Protein AF-A0A2N2IJB0-F1 (afdb_monomer_lite)

pLDDT: mean 83.99, std 18.42, range [28.78, 98.38]

Foldseek 3Di:
DPPPVPPPPPDDPVVVVVVVPPDDDDDDDDDDPCVVVVVVPVVVVVVPLQQFEFEAAEEQEAAAPDDTPPDDLVVVVQLLVLLCQQCVVLSYHYDYDCVPRYYYDHHPLCQDFPPDDDDRTSSQVVQQLVLLVPFLHAYEYEHQADDWDDACLGSHTYHYNPDHNLVVNLRLLRVLHWAAQFQDPAFDELVVLLVLLQCVCPVVVDPNVCSVVSLNVGGNGDPLDDPDDRARGCVHCVVVVFDLQPDQSKDWRWHAHPPVVSGIDIDIDGDDQQDSSHNNSPHPDRHHHDPSSSVSSVCCCVPNPVVRNSCVVVCVVDVAPDQPWEWEQLAPFKIKIWDQHPQRWIWIWMGGNVVNAIPVGPDTQTQADGQFSHKYKYHQHNFKIKIWTAGPSQQWIWIWMGGNVVNAIPPGSHDTHTDDDNVWRFDDYKDKAADPVSWIKIWTATSSRDIDIDIGDD

Structure (mmCIF, N/CA/C/O backbone):
data_AF-A0A2N2IJB0-F1
#
_entry.id   AF-A0A2N2IJB0-F1
#
loop_
_atom_site.group_PDB
_atom_site.id
_atom_site.type_symbol
_atom_site.label_atom_id
_atom_site.label_alt_id
_atom_site.label_comp_id
_atom_site.label_asym_id
_atom_site.label_entity_id
_atom_site.label_seq_id
_atom_site.pdbx_PDB_ins_code
_atom_site.Cartn_x
_atom_site.Cartn_y
_atom_site.Cartn_z
_atom_site.occupancy
_atom_site.B_iso_or_equiv
_atom_site.auth_seq_id
_atom_site.auth_comp_id
_atom_site.auth_asym_id
_atom_site.auth_atom_id
_atom_site.pdbx_PDB_model_num
ATOM 1 N N . MET A 1 1 ? 22.741 -20.742 51.760 1.00 42.66 1 MET A N 1
ATOM 2 C CA . MET A 1 1 ? 23.173 -19.980 50.561 1.00 42.66 1 MET A CA 1
ATOM 3 C C . MET A 1 1 ? 23.993 -20.783 49.528 1.00 42.66 1 MET A C 1
ATOM 5 O O . MET A 1 1 ? 24.554 -20.181 48.630 1.00 42.66 1 MET A O 1
ATOM 9 N N . LYS A 1 2 ? 24.003 -22.131 49.549 1.00 31.09 2 LYS A N 1
ATOM 10 C CA . LYS A 1 2 ? 24.590 -22.984 48.480 1.00 31.09 2 LYS A CA 1
ATOM 11 C C . LYS A 1 2 ? 23.576 -23.960 47.841 1.00 31.09 2 LYS A C 1
ATOM 13 O O . LYS A 1 2 ? 23.961 -24.939 47.218 1.00 31.09 2 LYS A O 1
ATOM 18 N N . HIS A 1 3 ? 22.273 -23.707 47.999 1.00 30.00 3 HIS A N 1
ATOM 19 C CA . HIS A 1 3 ? 21.192 -24.577 47.493 1.00 30.00 3 HIS A CA 1
ATOM 20 C C . HIS A 1 3 ? 20.171 -23.869 46.587 1.00 30.00 3 HIS A C 1
ATOM 22 O O . HIS A 1 3 ? 19.192 -24.483 46.189 1.00 30.00 3 HIS A O 1
ATOM 28 N N . LEU A 1 4 ? 20.411 -22.609 46.205 1.00 28.78 4 LEU A N 1
ATOM 29 C CA . LEU A 1 4 ? 19.529 -21.866 45.291 1.00 28.78 4 LEU A CA 1
ATOM 30 C C . LEU A 1 4 ? 20.036 -21.799 43.837 1.00 28.78 4 LEU A C 1
ATOM 32 O O . LEU A 1 4 ? 19.266 -21.443 42.956 1.00 28.78 4 LEU A O 1
ATOM 36 N N . CYS A 1 5 ? 21.277 -22.211 43.546 1.00 30.19 5 CYS A N 1
ATOM 37 C CA . CYS A 1 5 ? 21.825 -22.159 42.179 1.00 30.19 5 CYS A CA 1
ATOM 38 C C . CYS A 1 5 ? 21.487 -23.372 41.293 1.00 30.19 5 CYS A C 1
ATOM 40 O O . CYS A 1 5 ? 21.814 -23.360 40.111 1.00 30.19 5 CYS A O 1
ATOM 42 N N . THR A 1 6 ? 20.853 -24.426 41.815 1.00 35.34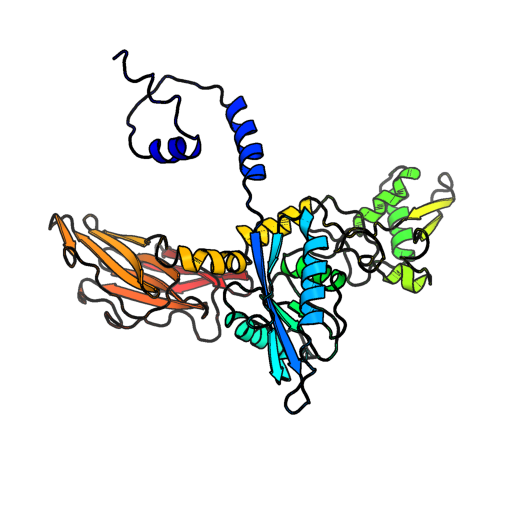 6 THR A N 1
ATOM 43 C CA . THR A 1 6 ? 20.639 -25.671 41.045 1.00 35.34 6 THR A CA 1
ATOM 44 C C . THR A 1 6 ? 19.248 -25.762 40.405 1.00 35.34 6 THR A C 1
ATOM 46 O O . THR A 1 6 ? 19.037 -26.604 39.541 1.00 35.34 6 THR A O 1
ATOM 49 N N . ILE A 1 7 ? 18.311 -24.873 40.754 1.00 36.84 7 ILE A N 1
ATOM 50 C CA . ILE A 1 7 ? 16.917 -24.936 40.268 1.00 36.84 7 ILE A CA 1
ATOM 51 C C . ILE A 1 7 ? 16.718 -24.205 38.920 1.00 36.84 7 ILE A C 1
ATOM 53 O O . ILE A 1 7 ? 15.763 -24.483 38.206 1.00 36.84 7 ILE A O 1
ATOM 57 N N . PHE A 1 8 ? 17.655 -23.354 38.487 1.00 36.66 8 PHE A N 1
ATOM 58 C CA . PHE A 1 8 ? 17.514 -22.569 37.247 1.00 36.66 8 PHE A CA 1
ATOM 59 C C . PHE A 1 8 ? 18.011 -23.253 35.959 1.00 36.66 8 PHE A C 1
ATOM 61 O O . PHE A 1 8 ? 17.955 -22.650 34.895 1.00 36.66 8 PHE A O 1
ATOM 68 N N . ARG A 1 9 ? 18.476 -24.510 36.010 1.00 37.25 9 ARG A N 1
ATOM 69 C CA . ARG A 1 9 ? 19.002 -25.219 34.821 1.00 37.25 9 ARG A CA 1
ATOM 70 C C . ARG A 1 9 ? 17.975 -26.053 34.043 1.00 37.25 9 ARG A C 1
ATOM 72 O O . ARG A 1 9 ? 18.358 -26.695 33.072 1.00 37.25 9 ARG A O 1
ATOM 79 N N . SER A 1 10 ? 16.700 -26.068 34.435 1.00 35.22 10 SER A N 1
ATOM 80 C CA . SER A 1 10 ? 15.685 -26.937 33.809 1.00 35.22 10 SER A CA 1
ATOM 81 C C . SER A 1 10 ? 14.384 -26.232 33.414 1.00 35.22 10 SER A C 1
ATOM 83 O O . SER A 1 10 ? 13.358 -26.894 33.286 1.00 35.22 10 SER A O 1
ATOM 85 N N . LEU A 1 11 ? 14.395 -24.909 33.236 1.00 33.28 11 LEU A N 1
ATOM 86 C CA . LEU A 1 11 ? 13.230 -24.165 32.749 1.00 33.28 11 LEU A CA 1
ATOM 87 C C . LEU A 1 11 ? 13.409 -23.795 31.264 1.00 33.28 11 LEU A C 1
ATOM 89 O O . LEU A 1 11 ? 14.499 -23.364 30.889 1.00 33.28 11 LEU A O 1
ATOM 93 N N . PRO A 1 12 ? 12.370 -23.941 30.419 1.00 37.97 12 PRO A N 1
ATOM 94 C CA . PRO A 1 12 ? 12.394 -23.429 29.052 1.00 37.97 12 PRO A CA 1
ATOM 95 C C . PRO A 1 12 ? 12.593 -21.905 29.062 1.00 37.97 12 PRO A C 1
ATOM 97 O O . PRO A 1 12 ? 11.945 -21.211 29.851 1.00 37.97 12 PRO A O 1
ATOM 100 N N . CYS A 1 13 ? 13.456 -21.386 28.178 1.00 40.94 13 CYS A N 1
ATOM 101 C CA . CYS A 1 13 ? 13.891 -19.978 28.135 1.00 40.94 13 CYS A CA 1
ATOM 102 C C . CYS A 1 13 ? 12.750 -18.943 28.156 1.00 40.94 13 CYS A C 1
ATOM 104 O O . CYS A 1 13 ? 12.940 -17.839 28.658 1.00 40.94 13 CYS A O 1
ATOM 106 N N . HIS A 1 14 ? 11.546 -19.297 27.701 1.00 38.47 14 HIS A N 1
ATOM 107 C CA . HIS A 1 14 ? 10.409 -18.375 27.635 1.00 38.47 14 HIS A CA 1
ATOM 108 C C . HIS A 1 14 ? 9.818 -17.975 29.002 1.00 38.47 14 HIS A C 1
ATOM 110 O O . HIS A 1 14 ? 9.118 -16.972 29.078 1.00 38.47 14 HIS A O 1
ATOM 116 N N . LEU A 1 15 ? 10.109 -18.696 30.097 1.00 35.38 15 LEU A N 1
ATOM 117 C CA . LEU A 1 15 ? 9.607 -18.351 31.442 1.00 35.38 15 LEU A CA 1
ATOM 118 C C . LEU A 1 15 ? 10.559 -17.469 32.270 1.00 35.38 15 LEU A C 1
ATOM 120 O O . LEU A 1 15 ? 10.137 -16.898 33.275 1.00 35.38 15 LEU A O 1
ATOM 124 N N . ALA A 1 16 ? 11.827 -17.336 31.872 1.00 40.03 16 ALA A N 1
ATOM 125 C CA . ALA A 1 16 ? 12.808 -16.549 32.623 1.00 40.03 16 ALA A CA 1
ATOM 126 C C . ALA A 1 16 ? 12.661 -15.033 32.389 1.00 40.03 16 ALA A C 1
ATOM 128 O O . ALA A 1 16 ? 12.879 -14.247 33.311 1.00 40.03 16 ALA A O 1
ATOM 129 N N . ALA A 1 17 ? 12.230 -14.623 31.192 1.00 38.91 17 ALA A N 1
ATOM 130 C CA . ALA A 1 17 ? 12.101 -13.212 30.824 1.00 38.91 17 ALA A CA 1
ATOM 131 C C . ALA A 1 17 ? 10.965 -12.494 31.579 1.00 38.91 17 ALA A C 1
ATOM 133 O O . ALA A 1 17 ? 11.124 -11.350 31.998 1.00 38.91 17 ALA A O 1
ATOM 134 N N . SER A 1 18 ? 9.843 -13.173 31.846 1.00 33.50 18 SER A N 1
ATOM 135 C CA . SER A 1 18 ? 8.698 -12.561 32.539 1.00 33.50 18 SER A CA 1
ATOM 136 C C . SER A 1 18 ? 8.877 -12.429 34.057 1.00 33.50 18 SER A C 1
ATOM 138 O O . SER A 1 18 ? 8.169 -11.644 34.682 1.00 33.50 18 SER A O 1
ATOM 140 N N . LEU A 1 19 ? 9.817 -13.159 34.672 1.00 31.08 19 LEU A N 1
ATOM 141 C CA . LEU A 1 19 ? 10.030 -13.119 36.127 1.00 31.08 19 LEU A CA 1
ATOM 142 C C . LEU A 1 19 ? 11.069 -12.073 36.571 1.00 31.08 19 LEU A C 1
ATOM 144 O O . LEU A 1 19 ? 11.102 -11.710 37.746 1.00 31.08 19 LEU A O 1
ATOM 148 N N . ALA A 1 20 ? 11.896 -11.562 35.654 1.00 37.75 20 ALA A N 1
ATOM 149 C CA . ALA A 1 20 ? 12.954 -10.601 35.973 1.00 37.75 20 ALA A CA 1
ATOM 150 C C . ALA A 1 20 ? 12.446 -9.160 36.199 1.00 37.75 20 ALA A C 1
ATOM 152 O O . ALA A 1 20 ? 13.152 -8.359 36.808 1.00 37.75 20 ALA A O 1
ATOM 153 N N . LEU A 1 21 ? 11.220 -8.826 35.776 1.00 36.19 21 LEU A N 1
ATOM 154 C CA . LEU A 1 21 ? 10.685 -7.460 35.884 1.00 36.19 21 LEU A CA 1
ATOM 155 C C . LEU A 1 21 ? 9.988 -7.131 37.218 1.00 36.19 21 LEU A C 1
ATOM 157 O O . LEU A 1 21 ? 9.650 -5.972 37.446 1.00 36.19 21 LEU A O 1
ATOM 161 N N . ALA A 1 22 ? 9.757 -8.104 38.106 1.00 33.34 22 ALA A N 1
ATOM 162 C CA . ALA A 1 22 ? 8.870 -7.891 39.257 1.00 33.34 22 ALA A CA 1
ATOM 163 C C . ALA A 1 22 ? 9.564 -7.621 40.604 1.00 33.34 22 ALA A C 1
ATOM 165 O O . ALA A 1 22 ? 8.894 -7.176 41.533 1.00 33.34 22 ALA A O 1
ATOM 166 N N . THR A 1 23 ? 10.876 -7.829 40.754 1.00 42.16 23 THR A N 1
ATOM 167 C CA . THR A 1 23 ? 11.560 -7.525 42.026 1.00 42.16 23 THR A CA 1
ATOM 168 C C . THR A 1 23 ? 13.041 -7.199 41.837 1.00 42.16 23 THR A C 1
ATOM 170 O O . THR A 1 23 ? 13.862 -8.108 41.736 1.00 42.16 23 THR A O 1
ATOM 173 N N . ALA A 1 24 ? 13.409 -5.918 41.893 1.00 32.72 24 ALA A N 1
ATOM 174 C CA . ALA A 1 24 ? 14.774 -5.525 42.239 1.00 32.72 24 ALA A CA 1
ATOM 175 C C . ALA A 1 24 ? 14.809 -4.146 42.912 1.00 32.72 24 ALA A C 1
ATOM 177 O O . ALA A 1 24 ? 14.338 -3.160 42.347 1.00 32.72 24 ALA A O 1
ATOM 178 N N . PRO A 1 25 ? 15.471 -4.053 44.074 1.00 38.78 25 PRO A N 1
ATOM 179 C CA . PRO A 1 25 ? 16.389 -2.957 44.311 1.00 38.78 25 PRO A CA 1
ATOM 180 C C . PRO A 1 25 ? 17.828 -3.482 44.442 1.00 38.78 25 PRO A C 1
ATOM 182 O O . PRO A 1 25 ? 18.090 -4.474 45.116 1.00 38.78 25 PRO A O 1
ATOM 185 N N . ALA A 1 26 ? 18.745 -2.743 43.815 1.00 46.53 26 ALA A N 1
ATOM 186 C CA . ALA A 1 26 ? 20.190 -2.694 44.048 1.00 46.53 26 ALA A CA 1
ATOM 187 C C . ALA A 1 26 ? 21.011 -3.996 43.897 1.00 46.53 26 ALA A C 1
ATOM 189 O O . ALA A 1 26 ? 21.342 -4.664 44.874 1.00 46.53 26 ALA A O 1
ATOM 190 N N . LEU A 1 27 ? 21.518 -4.235 42.682 1.00 36.94 27 LEU A N 1
ATOM 191 C CA . LEU A 1 27 ? 22.804 -4.909 42.472 1.00 36.94 27 LEU A CA 1
ATOM 192 C C . LEU A 1 27 ? 23.664 -4.071 41.516 1.00 36.94 27 LEU A C 1
ATOM 194 O O . LEU A 1 27 ? 23.504 -4.105 40.302 1.00 36.94 27 LEU A O 1
ATOM 198 N N . SER A 1 28 ? 24.571 -3.294 42.104 1.00 43.47 28 SER A N 1
ATOM 199 C CA . SER A 1 28 ? 25.715 -2.680 41.428 1.00 43.47 28 SER A CA 1
ATOM 200 C C . SER A 1 28 ? 26.870 -3.680 41.499 1.00 43.47 28 SER A C 1
ATOM 202 O O . SER A 1 28 ? 27.288 -4.025 42.605 1.00 43.47 28 SER A O 1
ATOM 204 N N . GLY A 1 29 ? 27.357 -4.185 40.358 1.00 40.47 29 GLY A N 1
ATOM 205 C CA . GLY A 1 29 ? 28.603 -4.968 40.348 1.00 40.47 29 GLY A CA 1
ATOM 206 C C . GLY A 1 29 ? 28.771 -6.095 39.326 1.00 40.47 29 GLY A C 1
ATOM 207 O O . GLY A 1 29 ? 29.667 -6.911 39.516 1.00 40.47 29 GLY A O 1
ATOM 208 N N . CYS A 1 30 ? 27.978 -6.182 38.257 1.00 36.31 30 CYS A N 1
ATOM 209 C CA . CYS A 1 30 ? 28.267 -7.095 37.143 1.00 36.31 30 CYS A CA 1
ATOM 210 C C . CYS A 1 30 ? 28.165 -6.332 35.822 1.00 36.31 30 CYS A C 1
ATOM 212 O O . CYS A 1 30 ? 27.076 -6.162 35.285 1.00 36.31 30 CYS A O 1
ATOM 214 N N . ALA A 1 31 ? 29.302 -5.844 35.326 1.00 43.06 31 ALA A N 1
ATOM 215 C CA . ALA A 1 31 ? 29.426 -5.431 33.936 1.00 43.06 31 ALA A CA 1
ATOM 216 C C . ALA A 1 31 ? 29.508 -6.712 33.097 1.00 43.06 31 ALA A C 1
ATOM 218 O O . ALA A 1 31 ? 30.563 -7.341 33.023 1.00 43.06 31 ALA A O 1
ATOM 219 N N . LEU A 1 32 ? 28.364 -7.151 32.574 1.00 46.59 32 LEU A N 1
ATOM 220 C CA . LEU A 1 32 ? 28.341 -8.092 31.462 1.00 46.59 32 LEU A CA 1
ATOM 221 C C . LEU A 1 32 ? 28.763 -7.325 30.211 1.00 46.59 32 LEU A C 1
ATOM 223 O O . LEU A 1 32 ? 28.345 -6.183 30.015 1.00 46.59 32 LEU A O 1
ATOM 227 N N . ASP A 1 33 ? 29.631 -7.947 29.423 1.00 50.12 33 ASP A N 1
ATOM 228 C CA . ASP A 1 33 ? 30.043 -7.463 28.113 1.00 50.12 33 ASP A CA 1
ATOM 229 C C . ASP A 1 33 ? 28.793 -7.329 27.234 1.00 50.12 33 ASP A C 1
ATOM 231 O O . ASP A 1 33 ? 28.136 -8.317 26.911 1.00 50.12 33 ASP A O 1
ATOM 235 N N . SER A 1 34 ? 28.396 -6.089 26.947 1.00 55.00 34 SER A N 1
ATOM 236 C CA . SER A 1 34 ? 27.151 -5.774 26.245 1.00 55.00 34 SER A CA 1
ATOM 237 C C . SER A 1 34 ? 27.211 -6.091 24.751 1.00 55.00 34 SER A C 1
ATOM 239 O O . SER A 1 34 ? 26.192 -5.976 24.082 1.00 55.00 34 SER A O 1
ATOM 241 N N . SER A 1 35 ? 28.377 -6.483 24.228 1.00 52.19 35 SER A N 1
ATOM 242 C CA . SER A 1 35 ? 28.569 -6.726 22.796 1.00 52.19 35 SER A CA 1
ATOM 243 C C . SER A 1 35 ? 28.034 -8.083 22.312 1.00 52.19 35 SER A C 1
ATOM 245 O O . SER A 1 35 ? 27.578 -8.166 21.180 1.00 52.19 35 SER A O 1
ATOM 247 N N . GLU A 1 36 ? 27.979 -9.119 23.161 1.00 52.50 36 GLU A N 1
ATOM 248 C CA . GLU A 1 36 ? 27.425 -10.438 22.777 1.00 52.50 36 GLU A CA 1
ATOM 249 C C . GLU A 1 36 ? 25.897 -10.551 22.973 1.00 52.50 36 GLU A C 1
ATOM 251 O O . GLU A 1 36 ? 25.262 -11.490 22.487 1.00 52.50 36 GLU A O 1
ATOM 256 N N . ALA A 1 37 ? 25.281 -9.602 23.689 1.00 51.78 37 ALA A N 1
ATOM 257 C CA . ALA A 1 37 ? 23.841 -9.609 23.953 1.00 51.78 37 ALA A CA 1
ATOM 258 C C . ALA A 1 37 ? 23.012 -8.963 22.830 1.00 51.78 37 ALA A C 1
ATOM 260 O O . ALA A 1 37 ? 21.850 -9.322 22.680 1.00 51.78 37 ALA A O 1
ATOM 261 N N . GLU A 1 38 ? 23.575 -8.040 22.042 1.00 52.44 38 GLU A N 1
ATOM 262 C CA . GLU A 1 38 ? 22.851 -7.420 20.919 1.00 52.44 38 GLU A CA 1
ATOM 263 C C . GLU A 1 38 ? 22.770 -8.357 19.700 1.00 52.44 38 GLU A C 1
ATOM 265 O O . GLU A 1 38 ? 21.703 -8.474 19.107 1.00 52.44 38 GLU A O 1
ATOM 270 N N . GLU A 1 39 ? 23.819 -9.134 19.396 1.00 51.84 39 GLU A N 1
ATOM 271 C CA . GLU A 1 39 ? 23.814 -10.058 18.241 1.00 51.84 39 GLU A CA 1
ATOM 272 C C . GLU A 1 39 ? 22.850 -11.251 18.397 1.00 51.84 39 GLU A C 1
ATOM 274 O O . GLU A 1 39 ? 22.448 -11.861 17.411 1.00 51.84 39 GLU A O 1
ATOM 279 N N . THR A 1 40 ? 22.434 -11.590 19.622 1.00 49.91 40 THR A N 1
ATOM 280 C CA . THR A 1 40 ? 21.546 -12.740 19.872 1.00 49.91 40 THR A CA 1
ATOM 281 C C . THR A 1 40 ? 20.057 -12.395 19.932 1.00 49.91 40 THR A C 1
ATOM 283 O O . THR A 1 40 ? 19.238 -13.315 19.913 1.00 49.91 40 THR A O 1
ATOM 286 N N . PHE A 1 41 ? 19.669 -11.115 19.984 1.00 49.56 41 PHE A N 1
ATOM 287 C CA . PHE A 1 41 ? 18.249 -10.734 19.964 1.00 49.56 41 PHE A CA 1
ATOM 288 C C . PHE A 1 41 ? 17.676 -10.679 18.541 1.00 49.56 41 PHE A C 1
ATOM 290 O O . PHE A 1 41 ? 16.577 -11.199 18.334 1.00 49.56 41 PHE A O 1
ATOM 297 N N . ASP A 1 42 ? 18.436 -10.172 17.565 1.00 51.69 42 ASP A N 1
ATOM 298 C CA . ASP A 1 42 ? 17.969 -10.051 16.176 1.00 51.69 42 ASP A CA 1
ATOM 299 C C . ASP A 1 42 ? 17.726 -11.429 15.520 1.00 51.69 42 ASP A C 1
ATOM 301 O O . ASP A 1 42 ? 16.678 -11.651 14.913 1.00 51.69 42 ASP A O 1
ATOM 305 N N . GLU A 1 43 ? 18.614 -12.415 15.721 1.00 53.50 43 GLU A N 1
ATOM 306 C CA . GLU A 1 43 ? 18.432 -13.764 15.145 1.00 53.50 43 GLU A CA 1
ATOM 307 C C . GLU A 1 43 ? 17.289 -14.566 15.804 1.00 53.50 43 GLU A C 1
ATOM 309 O O . GLU A 1 43 ? 16.653 -15.413 15.163 1.00 53.50 43 GLU A O 1
ATOM 314 N N . VAL A 1 44 ? 16.993 -14.322 17.086 1.00 50.72 44 VAL A N 1
ATOM 315 C CA . VAL A 1 44 ? 15.927 -15.048 17.799 1.00 50.72 44 VAL A CA 1
ATOM 316 C C . VAL A 1 44 ? 14.550 -14.475 17.462 1.00 50.72 44 VAL A C 1
ATOM 318 O O . VAL A 1 44 ? 13.600 -15.253 17.329 1.00 50.72 44 VAL A O 1
ATOM 321 N N . GLU A 1 45 ? 14.433 -13.159 17.265 1.00 54.19 45 GLU A N 1
ATOM 322 C CA . GLU A 1 45 ? 13.172 -12.517 16.882 1.00 54.19 45 GLU A CA 1
ATOM 323 C C . GLU A 1 45 ? 12.779 -12.859 15.434 1.00 54.19 45 GLU A C 1
ATOM 325 O O . GLU A 1 45 ? 11.617 -13.191 15.177 1.00 54.19 45 GLU A O 1
ATOM 330 N N . GLU A 1 46 ? 13.743 -12.936 14.507 1.00 54.16 46 GLU A N 1
ATOM 331 C CA . GLU A 1 46 ? 13.459 -13.297 13.111 1.00 54.16 46 GLU A CA 1
ATOM 332 C C . GLU A 1 46 ? 12.982 -14.756 12.959 1.00 54.16 46 GLU A C 1
ATOM 334 O O . GLU A 1 46 ? 12.088 -15.048 12.160 1.00 54.16 46 GLU A O 1
ATOM 339 N N . SER A 1 47 ? 13.497 -15.680 13.784 1.00 52.69 47 SER A N 1
ATOM 340 C CA . SER A 1 47 ? 13.069 -17.091 13.776 1.00 52.69 47 SER A CA 1
ATOM 341 C C . SER A 1 47 ? 11.679 -17.328 14.392 1.00 52.69 47 SER A C 1
ATOM 343 O O . SER A 1 47 ? 11.057 -18.366 14.145 1.00 52.69 47 SER A O 1
ATOM 345 N N . ALA A 1 48 ? 11.183 -16.372 15.185 1.00 51.12 48 ALA A N 1
ATOM 346 C CA . ALA A 1 48 ? 9.929 -16.472 15.926 1.00 51.12 48 ALA A CA 1
ATOM 347 C C . ALA A 1 48 ? 8.802 -15.596 15.362 1.00 51.12 48 ALA A C 1
ATOM 349 O O . ALA A 1 48 ? 7.685 -15.650 15.890 1.00 51.12 48 ALA A O 1
ATOM 350 N N . LEU A 1 49 ? 9.045 -14.836 14.285 1.00 61.19 49 LEU A N 1
ATOM 351 C CA . LEU A 1 49 ? 7.983 -14.160 13.544 1.00 61.19 49 LEU A CA 1
ATOM 352 C C . LEU A 1 49 ? 7.077 -15.210 12.901 1.00 61.19 49 LEU A C 1
ATOM 354 O O . LEU A 1 49 ? 7.260 -15.672 11.775 1.00 61.19 49 LEU A O 1
ATOM 358 N N . GLN A 1 50 ? 6.079 -15.613 13.678 1.00 70.12 50 GLN A N 1
ATOM 359 C CA . GLN A 1 50 ? 5.020 -16.495 13.250 1.00 70.12 50 GLN A CA 1
ATOM 360 C C . GLN A 1 50 ? 4.392 -15.907 11.985 1.00 70.12 50 GLN A C 1
ATOM 362 O O . GLN A 1 50 ? 3.951 -14.756 11.981 1.00 70.12 50 GLN A O 1
ATOM 367 N N . MET A 1 51 ? 4.374 -16.707 10.915 1.00 85.06 51 MET A N 1
ATOM 368 C CA . MET A 1 51 ? 3.771 -16.350 9.633 1.00 85.06 51 MET A CA 1
ATOM 369 C C . MET A 1 51 ? 2.379 -15.753 9.868 1.00 85.06 51 MET A C 1
ATOM 371 O O . MET A 1 51 ? 1.470 -16.450 10.330 1.00 85.06 51 MET A O 1
ATOM 375 N N . ALA A 1 52 ? 2.220 -14.456 9.594 1.00 89.75 52 ALA A N 1
ATOM 376 C CA . ALA A 1 52 ? 0.964 -13.778 9.879 1.00 89.75 52 ALA A CA 1
ATOM 377 C C . ALA A 1 52 ? -0.096 -14.201 8.860 1.00 89.75 52 ALA A C 1
ATOM 379 O O . ALA A 1 52 ? 0.155 -14.217 7.653 1.00 89.75 52 ALA A O 1
ATOM 380 N N . VAL A 1 53 ? -1.292 -14.529 9.351 1.00 93.56 53 VAL A N 1
ATOM 381 C CA . VAL A 1 53 ? -2.426 -14.893 8.501 1.00 93.56 53 VAL A CA 1
ATOM 382 C C . VAL A 1 53 ? -3.297 -13.662 8.265 1.00 93.56 53 VAL A C 1
ATOM 384 O O . VAL A 1 53 ? -3.954 -13.179 9.186 1.00 93.56 53 VAL A O 1
ATOM 387 N N . LEU A 1 54 ? -3.329 -13.165 7.031 1.00 95.19 54 LEU A N 1
ATOM 388 C CA . LEU A 1 54 ? -4.159 -12.041 6.608 1.00 95.19 54 LEU A CA 1
ATOM 389 C C . LEU A 1 54 ? -5.437 -12.576 5.956 1.00 95.19 54 LEU A C 1
ATOM 391 O O . LEU A 1 54 ? -5.388 -13.288 4.951 1.00 95.19 54 LEU A O 1
ATOM 395 N N . ARG A 1 55 ? -6.604 -12.256 6.520 1.00 96.44 55 ARG A N 1
ATOM 396 C CA . ARG A 1 55 ? -7.885 -12.689 5.944 1.00 96.44 55 ARG A CA 1
ATOM 397 C C . ARG A 1 55 ? -8.304 -11.764 4.814 1.00 96.44 55 ARG A C 1
ATOM 399 O O . ARG A 1 55 ? -8.244 -10.548 4.950 1.00 96.44 55 ARG A O 1
ATOM 406 N N . LEU A 1 56 ? -8.755 -12.349 3.720 1.00 97.56 56 LEU A N 1
ATOM 407 C CA . LEU A 1 56 ? -9.244 -11.653 2.541 1.00 97.56 56 LEU A CA 1
ATOM 408 C C . LEU A 1 56 ? -10.777 -11.657 2.522 1.00 97.56 56 LEU A C 1
ATOM 410 O O . LEU A 1 56 ? -11.376 -12.620 2.986 1.00 97.56 56 LEU A O 1
ATOM 414 N N . HIS A 1 57 ? -11.409 -10.612 1.985 1.00 97.88 57 HIS A N 1
ATOM 415 C CA . HIS A 1 57 ? -12.854 -10.558 1.737 1.00 97.88 57 HIS A CA 1
ATOM 416 C C . HIS A 1 57 ? -13.123 -9.994 0.339 1.00 97.88 57 HIS A C 1
ATOM 418 O O . HIS A 1 57 ? -12.750 -8.861 0.052 1.00 97.88 57 HIS A O 1
ATOM 424 N N . PHE A 1 58 ? -13.748 -10.768 -0.543 1.00 97.69 58 PHE A N 1
ATOM 425 C CA . PHE A 1 58 ? -14.056 -10.357 -1.911 1.00 97.69 58 PHE A CA 1
ATOM 426 C C . PHE A 1 58 ? -15.501 -9.866 -2.023 1.00 97.69 58 PHE A C 1
ATOM 428 O O . PHE A 1 58 ? -16.443 -10.599 -1.728 1.00 97.69 58 PHE A O 1
ATOM 435 N N . VAL A 1 59 ? -15.667 -8.653 -2.544 1.00 97.06 59 VAL A N 1
ATOM 436 C CA . VAL A 1 59 ? -16.959 -8.021 -2.820 1.00 97.06 59 VAL A CA 1
ATOM 437 C C . VAL A 1 59 ? -17.132 -7.920 -4.329 1.00 97.06 59 VAL A C 1
ATOM 439 O O . VAL A 1 59 ? -16.522 -7.072 -4.979 1.00 97.06 59 VAL A O 1
ATOM 442 N N . VAL A 1 60 ? -17.936 -8.805 -4.918 1.00 96.44 60 VAL A N 1
ATOM 443 C CA . VAL A 1 60 ? -18.225 -8.774 -6.359 1.00 96.44 60 VAL A CA 1
ATOM 444 C C . VAL A 1 60 ? -19.294 -7.726 -6.624 1.00 96.44 60 VAL A C 1
ATOM 446 O O . VAL A 1 60 ? -20.444 -7.870 -6.209 1.00 96.44 60 VAL A O 1
ATOM 449 N N . THR A 1 61 ? -18.907 -6.666 -7.322 1.00 95.12 61 THR A N 1
ATOM 450 C CA . THR A 1 61 ? -19.745 -5.489 -7.541 1.00 95.12 61 THR A CA 1
ATOM 451 C C . THR A 1 61 ? -20.378 -5.473 -8.930 1.00 95.12 61 THR A C 1
ATOM 453 O O . THR A 1 61 ? -19.841 -6.022 -9.896 1.00 95.12 61 THR A O 1
ATOM 456 N N . ALA A 1 62 ? -21.543 -4.840 -9.028 1.00 94.06 62 ALA A N 1
ATOM 457 C CA . ALA A 1 62 ? -22.193 -4.487 -10.286 1.00 94.06 62 ALA A CA 1
ATOM 458 C C . ALA A 1 62 ? -22.942 -3.162 -10.138 1.00 94.06 62 ALA A C 1
ATOM 460 O O . ALA A 1 62 ? -23.163 -2.699 -9.020 1.00 94.06 62 ALA A O 1
ATOM 461 N N . ASP A 1 63 ? -23.341 -2.553 -11.253 1.00 93.44 63 ASP A N 1
ATOM 462 C CA . ASP A 1 63 ? -24.175 -1.352 -11.209 1.00 93.44 63 ASP A CA 1
ATOM 463 C C . ASP A 1 63 ? -25.573 -1.651 -10.651 1.00 93.44 63 ASP A C 1
ATOM 465 O O . ASP A 1 63 ? -26.083 -2.773 -10.728 1.00 93.44 63 ASP A O 1
ATOM 469 N N . ASP A 1 64 ? -26.221 -0.620 -10.120 1.00 93.25 64 ASP A N 1
ATOM 470 C CA . ASP A 1 64 ? -27.590 -0.725 -9.623 1.00 93.25 64 ASP A CA 1
ATOM 471 C C . ASP A 1 64 ? -28.537 -1.155 -10.751 1.00 93.25 64 ASP A C 1
ATOM 473 O O . ASP A 1 64 ? -28.545 -0.587 -11.843 1.00 93.25 64 ASP A O 1
ATOM 477 N N . GLY A 1 65 ? -29.335 -2.194 -10.496 1.00 91.62 65 GLY A N 1
ATOM 478 C CA . GLY A 1 65 ? -30.245 -2.776 -11.488 1.00 91.62 65 GLY A CA 1
ATOM 479 C C . GLY A 1 65 ? -29.570 -3.618 -12.580 1.00 91.62 65 GLY A C 1
ATOM 480 O O . GLY A 1 65 ? -30.280 -4.253 -13.362 1.00 91.62 65 GLY A O 1
ATOM 481 N N . ALA A 1 66 ? -28.235 -3.684 -12.629 1.00 91.25 66 ALA A N 1
ATOM 482 C CA . ALA A 1 66 ? -27.525 -4.595 -13.518 1.00 91.25 66 ALA A CA 1
ATOM 483 C C . ALA A 1 66 ? -27.510 -6.027 -12.945 1.00 91.25 66 ALA A C 1
ATOM 485 O O . ALA A 1 66 ? -27.509 -6.221 -11.723 1.00 91.25 66 ALA A O 1
ATOM 486 N N . PRO A 1 67 ? -27.483 -7.061 -13.805 1.00 87.06 67 PRO A N 1
ATOM 487 C CA . PRO A 1 67 ? -27.234 -8.418 -13.345 1.00 87.06 67 PRO A CA 1
ATOM 488 C C . PRO A 1 67 ? -25.825 -8.498 -12.749 1.00 87.06 67 PRO A C 1
ATOM 490 O O . PRO A 1 67 ? -24.841 -8.200 -13.427 1.00 87.06 67 PRO A O 1
ATOM 493 N N . SER A 1 68 ? -25.723 -8.909 -11.483 1.00 80.31 68 SER A N 1
ATOM 494 C CA . SER A 1 68 ? -24.422 -9.112 -10.849 1.00 80.31 68 SER A CA 1
ATOM 495 C C . SER A 1 68 ? -23.678 -10.246 -11.553 1.00 80.31 68 SER A C 1
ATOM 497 O O . SER A 1 68 ? -24.295 -11.284 -11.831 1.00 80.31 68 SER A O 1
ATOM 499 N N . PRO A 1 69 ? -22.358 -10.125 -11.778 1.00 83.06 69 PRO A N 1
ATOM 500 C CA . PRO A 1 69 ? -21.557 -11.266 -12.178 1.00 83.06 69 PRO A CA 1
ATOM 501 C C . PRO A 1 69 ? -21.776 -12.440 -11.214 1.00 83.06 69 PRO A C 1
ATOM 503 O O . PRO A 1 69 ? -22.039 -12.272 -10.014 1.00 83.06 69 PRO A O 1
ATOM 506 N N . ALA A 1 70 ? -21.669 -13.665 -11.728 1.00 85.62 70 ALA A N 1
ATOM 507 C CA . ALA A 1 70 ? -21.570 -14.815 -10.848 1.00 85.62 70 ALA A CA 1
ATOM 508 C C . ALA A 1 70 ? -20.300 -14.659 -9.997 1.00 85.62 70 ALA A C 1
ATOM 510 O O . ALA A 1 70 ? -19.210 -14.472 -10.529 1.00 85.62 70 ALA A O 1
ATOM 511 N N . ALA A 1 71 ? -20.456 -14.715 -8.676 1.00 89.38 71 ALA A N 1
ATOM 512 C CA . ALA A 1 71 ? -19.326 -14.848 -7.782 1.00 89.38 71 ALA A CA 1
ATOM 513 C C . ALA A 1 71 ? -18.829 -16.278 -7.972 1.00 89.38 71 ALA A C 1
ATOM 515 O O . ALA A 1 71 ? -19.630 -17.213 -7.901 1.00 89.38 71 ALA A O 1
ATOM 516 N N . ASP A 1 72 ? -17.547 -16.421 -8.284 1.00 94.44 72 ASP A N 1
ATOM 517 C CA . ASP A 1 72 ? -16.907 -17.704 -8.544 1.00 94.44 72 ASP A CA 1
ATOM 518 C C . ASP A 1 72 ? -15.955 -18.025 -7.380 1.00 94.44 72 ASP A C 1
ATOM 520 O O . ASP A 1 72 ? -14.796 -17.600 -7.393 1.00 94.44 72 ASP A O 1
ATOM 524 N N . PRO A 1 73 ? -16.438 -18.743 -6.345 1.00 96.31 73 PRO A N 1
ATOM 525 C CA . PRO A 1 73 ? -15.613 -19.218 -5.241 1.00 96.31 73 PRO A CA 1
ATOM 526 C C . PRO A 1 73 ? -14.305 -19.873 -5.678 1.00 96.31 73 PRO A C 1
ATOM 528 O O . PRO A 1 73 ? -13.256 -19.585 -5.107 1.00 96.31 73 PRO A O 1
ATOM 531 N N . ALA A 1 74 ? -14.357 -20.737 -6.698 1.00 96.12 74 ALA A N 1
ATOM 532 C CA . ALA A 1 74 ? -13.208 -21.521 -7.129 1.00 96.12 74 ALA A CA 1
ATOM 533 C C . ALA A 1 74 ? -12.132 -20.621 -7.738 1.00 96.12 74 ALA A C 1
ATOM 535 O O . ALA A 1 74 ? -10.946 -20.783 -7.439 1.00 96.12 74 ALA A O 1
ATOM 536 N N . LYS A 1 75 ? -12.547 -19.626 -8.527 1.00 95.12 75 LYS A N 1
ATOM 537 C CA . LYS A 1 75 ? -11.645 -18.600 -9.049 1.00 95.12 75 LYS A CA 1
ATOM 538 C C . LYS A 1 75 ? -10.936 -17.844 -7.929 1.00 95.12 75 LYS A C 1
ATOM 540 O O . LYS A 1 75 ? -9.712 -17.743 -7.959 1.00 95.12 75 LYS A O 1
ATOM 545 N N . TYR A 1 76 ? -11.664 -17.326 -6.939 1.00 96.00 76 TYR A N 1
ATOM 546 C CA . TYR A 1 76 ? -11.034 -16.544 -5.868 1.00 96.00 76 TYR A CA 1
ATOM 547 C C . TYR A 1 76 ? -10.140 -17.407 -4.973 1.00 96.00 76 TYR A C 1
ATOM 549 O O . TYR A 1 76 ? -9.040 -16.982 -4.631 1.00 96.00 76 TYR A O 1
ATOM 557 N N . SER A 1 77 ? -10.514 -18.660 -4.699 1.00 97.31 77 SER A N 1
ATOM 558 C CA . SER A 1 77 ? -9.624 -19.619 -4.031 1.00 97.31 77 SER A CA 1
ATOM 559 C C . SER A 1 77 ? -8.332 -19.875 -4.820 1.00 97.31 77 SER A C 1
ATOM 561 O O . SER A 1 77 ? -7.256 -19.967 -4.221 1.00 97.31 77 SER A O 1
ATOM 563 N N . ALA A 1 78 ? -8.400 -19.957 -6.153 1.00 96.81 78 ALA A N 1
ATOM 564 C CA . ALA A 1 78 ? -7.216 -20.099 -7.000 1.00 96.81 78 ALA A CA 1
ATOM 565 C C . ALA A 1 78 ? -6.324 -18.846 -6.958 1.00 96.81 78 ALA A C 1
ATOM 567 O O . ALA A 1 78 ? -5.104 -18.974 -6.842 1.00 96.81 78 ALA A O 1
ATOM 568 N N . VAL A 1 79 ? -6.921 -17.648 -6.966 1.00 96.31 79 VAL A N 1
ATOM 569 C CA . VAL A 1 79 ? -6.198 -16.376 -6.791 1.00 96.31 79 VAL A CA 1
ATOM 570 C C . VAL A 1 79 ? -5.481 -16.341 -5.439 1.00 96.31 79 VAL A C 1
ATOM 572 O O . VAL A 1 79 ? -4.282 -16.083 -5.407 1.00 96.31 79 VAL A O 1
ATOM 575 N N . VAL A 1 80 ? -6.155 -16.686 -4.334 1.00 97.19 80 VAL A N 1
ATOM 576 C CA . VAL A 1 80 ? -5.534 -16.733 -2.994 1.00 97.19 80 VAL A CA 1
ATOM 577 C C . VAL A 1 80 ? -4.410 -17.768 -2.925 1.00 97.19 80 VAL A C 1
ATOM 579 O O . VAL A 1 80 ? -3.355 -17.508 -2.348 1.00 97.19 80 VAL A O 1
ATOM 582 N N . THR A 1 81 ? -4.591 -18.931 -3.552 1.00 97.44 81 THR A N 1
ATOM 583 C CA . THR A 1 81 ? -3.539 -19.957 -3.635 1.00 97.44 81 THR A CA 1
ATOM 584 C C . THR A 1 81 ? -2.309 -19.424 -4.363 1.00 97.44 81 THR A C 1
ATOM 586 O O . THR A 1 81 ? -1.187 -19.591 -3.884 1.00 97.44 81 THR A O 1
ATOM 589 N N . ARG A 1 82 ? -2.507 -18.749 -5.500 1.00 96.00 82 ARG A N 1
ATOM 590 C CA . ARG A 1 82 ? -1.415 -18.129 -6.252 1.00 96.00 82 ARG A CA 1
ATOM 591 C C . ARG A 1 82 ? -0.740 -17.025 -5.443 1.00 96.00 82 ARG A C 1
ATOM 593 O O . ARG A 1 82 ? 0.483 -16.969 -5.405 1.00 96.00 82 ARG A O 1
ATOM 600 N N . LEU A 1 83 ? -1.518 -16.199 -4.753 1.00 96.31 83 LEU A N 1
ATOM 601 C CA . LEU A 1 83 ? -1.002 -15.126 -3.915 1.00 96.31 83 LEU A CA 1
ATOM 602 C C . LEU A 1 83 ? -0.117 -15.657 -2.780 1.00 96.31 83 LEU A C 1
ATOM 604 O O . LEU A 1 83 ? 0.959 -15.122 -2.545 1.00 96.31 83 LEU A O 1
ATOM 608 N N . ASN A 1 84 ? -0.513 -16.761 -2.143 1.00 97.06 84 ASN A N 1
ATOM 609 C CA . ASN A 1 84 ? 0.296 -17.436 -1.126 1.00 97.06 84 ASN A CA 1
ATOM 610 C C . ASN A 1 84 ? 1.641 -17.943 -1.657 1.00 97.06 84 ASN A C 1
ATOM 612 O O . ASN A 1 84 ? 2.631 -17.910 -0.935 1.00 97.06 84 ASN A O 1
ATOM 616 N N . GLN A 1 85 ? 1.704 -18.381 -2.917 1.00 95.50 85 GLN A N 1
ATOM 617 C CA . GLN A 1 85 ? 2.980 -18.736 -3.552 1.00 95.50 85 GLN A CA 1
ATOM 618 C C . GLN A 1 85 ? 3.848 -17.499 -3.795 1.00 95.50 85 GLN A C 1
ATOM 620 O O . GLN A 1 85 ? 5.062 -17.559 -3.651 1.00 95.50 85 GLN A O 1
ATOM 625 N N . LEU A 1 86 ? 3.222 -16.389 -4.185 1.00 95.19 86 LEU A N 1
ATOM 626 C CA . LEU A 1 86 ? 3.905 -15.143 -4.518 1.00 95.19 86 LEU A CA 1
ATOM 627 C C . LEU A 1 86 ? 4.385 -14.366 -3.281 1.00 95.19 86 LEU A C 1
ATOM 629 O O . LEU A 1 86 ? 5.371 -13.647 -3.370 1.00 95.19 86 LEU A O 1
ATOM 633 N N . PHE A 1 87 ? 3.714 -14.504 -2.135 1.00 95.94 87 PHE A N 1
ATOM 634 C CA . PHE A 1 87 ? 4.051 -13.821 -0.877 1.00 95.94 87 PHE A CA 1
ATOM 635 C C . PHE A 1 87 ? 4.775 -14.704 0.143 1.00 95.94 87 PHE A C 1
ATOM 637 O O . PHE A 1 87 ? 5.100 -14.226 1.232 1.00 95.94 87 PHE A O 1
ATOM 644 N N . SER A 1 88 ? 5.062 -15.971 -0.175 1.00 93.75 88 SER A N 1
ATOM 645 C CA . SER A 1 88 ? 5.652 -16.904 0.794 1.00 93.75 88 SER A CA 1
ATOM 646 C C . SER A 1 88 ? 6.973 -16.400 1.385 1.00 93.75 88 SER A C 1
ATOM 648 O O . SER A 1 88 ? 7.278 -16.683 2.538 1.00 93.75 88 SER A O 1
ATOM 650 N N . HIS A 1 89 ? 7.752 -15.627 0.623 1.00 93.81 89 HIS A N 1
ATOM 651 C CA . HIS A 1 89 ? 9.028 -15.055 1.070 1.00 93.81 89 HIS A CA 1
ATOM 652 C C . HIS A 1 89 ? 8.888 -13.752 1.872 1.00 93.81 89 HIS A C 1
ATOM 654 O O . HIS A 1 89 ? 9.879 -13.284 2.426 1.00 93.81 89 HIS A O 1
ATOM 660 N N . VAL A 1 90 ? 7.690 -13.161 1.928 1.00 95.19 90 VAL A N 1
ATOM 661 C CA . VAL A 1 90 ? 7.377 -11.978 2.750 1.00 95.19 90 VAL A CA 1
ATOM 662 C C . VAL A 1 90 ? 7.081 -12.390 4.200 1.00 95.19 90 VAL A C 1
ATOM 664 O O . VAL A 1 90 ? 7.299 -11.611 5.125 1.00 95.19 90 VAL A O 1
ATOM 667 N N . GLY A 1 91 ? 6.655 -13.638 4.426 1.00 92.44 91 GLY A N 1
ATOM 668 C CA . GLY A 1 91 ? 6.276 -14.148 5.750 1.00 92.44 91 GLY A CA 1
ATOM 669 C C . GLY A 1 91 ? 4.786 -14.002 6.070 1.00 92.44 91 GLY A C 1
ATOM 670 O O . GLY A 1 91 ? 4.402 -14.032 7.237 1.00 92.44 91 GLY A O 1
ATOM 671 N N . PHE A 1 92 ? 3.940 -13.858 5.046 1.00 92.81 92 PHE A N 1
ATOM 672 C CA . PHE A 1 92 ? 2.486 -13.800 5.189 1.00 92.81 92 PHE A CA 1
ATOM 673 C C . PHE A 1 92 ? 1.800 -14.978 4.510 1.00 92.81 92 PHE A C 1
ATOM 675 O O . PHE A 1 92 ? 2.238 -15.462 3.468 1.00 92.81 92 PHE A O 1
ATOM 682 N N . GLN A 1 93 ? 0.672 -15.383 5.087 1.00 95.50 93 GLN A N 1
ATOM 683 C CA . GLN A 1 93 ? -0.286 -16.286 4.473 1.00 95.50 93 GLN A CA 1
ATOM 684 C C . GLN A 1 93 ? -1.635 -15.583 4.357 1.00 95.50 93 GLN A C 1
ATOM 686 O O . GLN A 1 93 ? -2.132 -14.984 5.302 1.00 95.50 93 GLN A O 1
ATOM 691 N N . PHE A 1 94 ? -2.270 -15.693 3.207 1.00 97.00 94 PHE A N 1
ATOM 692 C CA . PHE A 1 94 ? -3.619 -15.227 2.968 1.00 97.00 94 PHE A CA 1
ATOM 693 C C . PHE A 1 94 ? -4.623 -16.349 3.201 1.00 97.00 94 PHE A C 1
ATOM 695 O O . PHE A 1 94 ? -4.466 -17.464 2.690 1.00 97.00 94 PHE A O 1
ATOM 702 N N . ALA A 1 95 ? -5.673 -16.032 3.953 1.00 96.75 95 ALA A N 1
ATOM 703 C CA . ALA A 1 95 ? -6.797 -16.919 4.214 1.00 96.75 95 ALA A CA 1
ATOM 704 C C . ALA A 1 95 ? -8.071 -16.385 3.554 1.00 96.75 95 ALA A C 1
ATOM 706 O O . ALA A 1 95 ? -8.345 -15.185 3.579 1.00 96.75 95 ALA A O 1
ATOM 707 N N . PHE A 1 96 ? -8.852 -17.296 2.984 1.00 97.56 96 PHE A N 1
ATOM 708 C CA . PHE A 1 96 ? -10.122 -17.007 2.330 1.00 97.56 96 PHE A CA 1
ATOM 709 C C . PHE A 1 96 ? -11.046 -18.212 2.477 1.00 97.56 96 PHE A C 1
ATOM 711 O O . PHE A 1 96 ? -10.709 -19.313 2.036 1.00 97.56 96 PHE A O 1
ATOM 718 N N . ASP A 1 97 ? -12.200 -17.995 3.094 1.00 97.56 97 ASP A N 1
ATOM 719 C CA . ASP A 1 97 ? -13.293 -18.954 3.158 1.00 97.56 97 ASP A CA 1
ATOM 720 C C . ASP A 1 97 ? -14.431 -18.494 2.232 1.00 97.56 97 ASP A C 1
ATOM 722 O O . ASP A 1 97 ? -15.156 -17.564 2.580 1.00 97.56 97 ASP A O 1
ATOM 726 N N . PRO A 1 98 ? -14.663 -19.139 1.077 1.00 97.38 98 PRO A N 1
ATOM 727 C CA . PRO A 1 98 ? -15.683 -18.691 0.132 1.00 97.38 98 PRO A CA 1
ATOM 728 C C . PRO A 1 98 ? -17.111 -18.671 0.694 1.00 97.38 98 PRO A C 1
ATOM 730 O O . PRO A 1 98 ? -17.976 -18.052 0.081 1.00 97.38 98 PRO A O 1
ATOM 733 N N . ALA A 1 99 ? -17.384 -19.341 1.821 1.00 96.69 99 ALA A N 1
ATOM 734 C CA . ALA A 1 99 ? -18.692 -19.292 2.464 1.00 96.69 99 ALA A CA 1
ATOM 735 C C . ALA A 1 99 ? -18.932 -17.991 3.251 1.00 96.69 99 ALA A C 1
ATOM 737 O O . ALA A 1 99 ? -20.082 -17.593 3.423 1.00 96.69 99 ALA A O 1
ATOM 738 N N . THR A 1 100 ? -17.872 -17.341 3.744 1.00 96.81 100 THR A N 1
ATOM 739 C CA . THR A 1 100 ? -17.962 -16.173 4.646 1.00 96.81 100 THR A CA 1
ATOM 740 C C . THR A 1 100 ? -17.164 -14.955 4.177 1.00 96.81 100 THR A C 1
ATOM 742 O O . THR A 1 100 ? -17.341 -13.848 4.693 1.00 96.81 100 THR A O 1
ATOM 745 N N . ASP A 1 101 ? -16.288 -15.147 3.196 1.00 97.88 101 ASP A N 1
ATOM 746 C CA . ASP A 1 101 ? -15.341 -14.160 2.693 1.00 97.88 101 ASP A CA 1
ATOM 747 C C . ASP A 1 101 ? -15.649 -13.720 1.252 1.00 97.88 101 ASP A C 1
ATOM 749 O O . ASP A 1 101 ? -14.831 -13.055 0.623 1.00 97.88 101 ASP A O 1
ATOM 753 N N . LEU A 1 102 ? -16.817 -14.083 0.718 1.00 97.81 102 LEU A N 1
ATOM 754 C CA . LEU A 1 102 ? -17.253 -13.727 -0.629 1.00 97.81 102 LEU A CA 1
ATOM 755 C C . LEU A 1 102 ? -18.697 -13.239 -0.615 1.00 97.81 102 LEU A C 1
ATOM 757 O O . LEU A 1 102 ? -19.599 -13.952 -0.177 1.00 97.81 102 LEU A O 1
ATOM 761 N N . GLU A 1 103 ? -18.925 -12.063 -1.181 1.00 96.62 103 GLU A N 1
ATOM 762 C CA . GLU A 1 103 ? -20.261 -11.501 -1.313 1.00 96.62 103 GLU A CA 1
ATOM 763 C C . GLU A 1 103 ? -20.499 -10.851 -2.676 1.00 96.62 103 GLU A C 1
ATOM 765 O O . GLU A 1 103 ? -19.590 -10.671 -3.492 1.00 96.62 103 GLU A O 1
ATOM 770 N N . LYS A 1 104 ? -21.763 -10.503 -2.921 1.00 95.88 104 LYS A N 1
ATOM 771 C CA . LYS A 1 104 ? -22.197 -9.759 -4.101 1.00 95.88 104 LYS A CA 1
ATOM 772 C C . LYS A 1 104 ? -22.927 -8.506 -3.668 1.00 95.88 104 LYS A C 1
ATOM 774 O O . LYS A 1 104 ? -23.844 -8.593 -2.855 1.00 95.88 104 LYS A O 1
ATOM 779 N N . VAL A 1 105 ? -22.593 -7.384 -4.291 1.00 95.50 105 VAL A N 1
ATOM 780 C CA . VAL A 1 105 ? -23.242 -6.104 -4.018 1.00 95.50 105 VAL A CA 1
ATOM 781 C C . VAL A 1 105 ? -23.554 -5.397 -5.333 1.00 95.50 105 VAL A C 1
ATOM 783 O O . VAL A 1 105 ? -22.663 -5.097 -6.124 1.00 95.50 105 VAL A O 1
ATOM 786 N N . ASN A 1 106 ? -24.832 -5.099 -5.565 1.00 94.81 106 ASN A N 1
ATOM 787 C CA . ASN A 1 106 ? -25.230 -4.192 -6.638 1.00 94.81 106 ASN A CA 1
ATOM 788 C C . ASN A 1 106 ? -25.177 -2.772 -6.089 1.00 94.81 106 ASN A C 1
ATOM 790 O O . ASN A 1 106 ? -26.007 -2.399 -5.267 1.00 94.81 106 ASN A O 1
ATOM 794 N N . SER A 1 107 ? -24.149 -2.037 -6.495 1.00 94.00 107 SER A N 1
ATOM 795 C CA . SER A 1 107 ? -23.925 -0.646 -6.143 1.00 94.00 107 SER A CA 1
ATOM 796 C C . SER A 1 107 ? -23.092 0.004 -7.238 1.00 94.00 107 SER A C 1
ATOM 798 O O . SER A 1 107 ? -21.895 -0.270 -7.365 1.00 94.00 107 SER A O 1
ATOM 800 N N . THR A 1 108 ? -23.696 0.920 -8.000 1.00 91.12 108 THR A N 1
ATOM 801 C CA . THR A 1 108 ? -22.965 1.724 -8.999 1.00 91.12 108 THR A CA 1
ATOM 802 C C . THR A 1 108 ? -21.809 2.482 -8.343 1.00 91.12 108 THR A C 1
ATOM 804 O O . THR A 1 108 ? -20.743 2.653 -8.938 1.00 91.12 108 THR A O 1
ATOM 807 N N . LEU A 1 109 ? -22.010 2.898 -7.088 1.00 90.38 109 LEU A N 1
ATOM 808 C CA . LEU A 1 109 ? -21.041 3.640 -6.292 1.00 90.38 109 LEU A CA 1
ATOM 809 C C . LEU A 1 109 ? -19.796 2.803 -5.961 1.00 90.38 109 LEU A C 1
ATOM 811 O O . LEU A 1 109 ? -18.686 3.320 -6.045 1.00 90.38 109 LEU A O 1
ATOM 815 N N . LEU A 1 110 ? -19.956 1.513 -5.646 1.00 92.12 110 LEU A N 1
ATOM 816 C CA . LEU A 1 110 ? -18.822 0.609 -5.412 1.00 92.12 110 LEU A CA 1
ATOM 817 C C . LEU A 1 110 ? -18.200 0.108 -6.730 1.00 92.12 110 LEU A C 1
ATOM 819 O O . LEU A 1 110 ? -16.975 -0.024 -6.818 1.00 92.12 110 LEU A O 1
ATOM 823 N N . ASN A 1 111 ? -19.026 -0.128 -7.759 1.00 90.69 111 ASN A N 1
ATOM 824 C CA . ASN A 1 111 ? -18.626 -0.749 -9.028 1.00 90.69 111 ASN A CA 1
ATOM 825 C C . ASN A 1 111 ? -17.903 0.189 -10.005 1.00 90.69 111 ASN A C 1
ATOM 827 O O . ASN A 1 111 ? -17.131 -0.280 -10.833 1.00 90.69 111 ASN A O 1
ATOM 831 N N . ARG A 1 112 ? -18.130 1.503 -9.967 1.00 84.12 112 ARG A N 1
ATOM 832 C CA . ARG A 1 112 ? -17.464 2.447 -10.886 1.00 84.12 112 ARG A CA 1
ATOM 833 C C . ARG A 1 112 ? -16.405 3.252 -10.153 1.00 84.12 112 ARG A C 1
ATOM 835 O O . ARG A 1 112 ? -16.429 3.315 -8.932 1.00 84.12 112 ARG A O 1
ATOM 842 N N . ASP A 1 113 ? -15.480 3.877 -10.870 1.00 72.31 113 ASP A N 1
ATOM 843 C CA . ASP A 1 113 ? -14.745 5.035 -10.341 1.00 72.31 113 ASP A CA 1
ATOM 844 C C . ASP A 1 113 ? -15.438 6.295 -10.864 1.00 72.31 113 ASP A C 1
ATOM 846 O O . ASP A 1 113 ? -15.916 6.299 -12.002 1.00 72.31 113 ASP A O 1
ATOM 850 N N . SER A 1 114 ? -15.547 7.361 -10.064 1.00 55.97 114 SER A N 1
ATOM 851 C CA . SER A 1 114 ? -16.115 8.602 -10.592 1.00 55.97 114 SER A CA 1
ATOM 852 C C . SER A 1 114 ? -15.106 9.219 -11.556 1.00 55.97 114 SER A C 1
ATOM 854 O O . SER A 1 114 ? -14.013 9.615 -11.158 1.00 55.97 114 SER A O 1
ATOM 856 N N . THR A 1 115 ? -15.463 9.312 -12.830 1.00 47.66 115 THR A N 1
ATOM 857 C CA . THR A 1 115 ? -14.584 9.776 -13.910 1.00 47.66 115 THR A CA 1
ATOM 858 C C . THR A 1 115 ? -14.357 11.298 -13.948 1.00 47.66 115 THR A C 1
ATOM 860 O O . THR A 1 115 ? -14.101 11.831 -15.023 1.00 47.66 115 THR A O 1
ATOM 863 N N . ALA A 1 116 ? -14.437 12.046 -12.839 1.00 35.94 116 ALA A N 1
ATOM 864 C CA . ALA A 1 116 ? -14.222 13.500 -12.887 1.00 35.94 116 ALA A CA 1
ATOM 865 C C . ALA A 1 116 ? -13.750 14.136 -11.563 1.00 35.94 116 ALA A C 1
ATOM 867 O O . ALA A 1 116 ? -14.516 14.194 -10.611 1.00 35.94 116 ALA A O 1
ATOM 868 N N . GLY A 1 117 ? -12.537 14.712 -11.576 1.00 38.69 117 GLY A N 1
ATOM 869 C CA . GLY A 1 117 ? -12.136 15.868 -10.752 1.00 38.69 117 GLY A CA 1
ATOM 870 C C . GLY A 1 117 ? -11.674 15.604 -9.310 1.00 38.69 117 GLY A C 1
ATOM 871 O O . GLY A 1 117 ? -12.500 15.394 -8.443 1.00 38.69 117 GLY A O 1
ATOM 872 N N . THR A 1 118 ? -10.353 15.692 -9.096 1.00 38.22 118 THR A N 1
ATOM 873 C CA . THR A 1 118 ? -9.511 16.051 -7.913 1.00 38.22 118 THR A CA 1
ATOM 874 C C . THR A 1 118 ? -9.960 15.947 -6.438 1.00 38.22 118 THR A C 1
ATOM 876 O O . THR A 1 118 ? -9.094 16.094 -5.579 1.00 38.22 118 THR A O 1
ATOM 879 N N . GLU A 1 119 ? -11.209 15.675 -6.081 1.00 42.59 119 GLU A N 1
ATOM 880 C CA . GLU A 1 119 ? -11.588 15.253 -4.724 1.00 42.59 119 GLU A CA 1
ATOM 881 C C . GLU A 1 119 ? -11.610 13.723 -4.666 1.00 42.59 119 GLU A C 1
ATOM 883 O O . GLU A 1 119 ? -11.788 13.075 -5.700 1.00 42.59 119 GLU A O 1
ATOM 888 N N . LEU A 1 120 ? -11.373 13.123 -3.488 1.00 49.91 120 LEU A N 1
ATOM 889 C CA . LEU A 1 120 ? -11.489 11.669 -3.337 1.00 49.91 120 LEU A CA 1
ATOM 890 C C . LEU A 1 120 ? -12.850 11.264 -3.918 1.00 49.91 120 LEU A C 1
ATOM 892 O O . LEU A 1 120 ? -13.870 11.725 -3.402 1.00 49.91 120 LEU A O 1
ATOM 896 N N . PRO A 1 121 ? -12.880 10.481 -5.009 1.00 60.75 121 PRO A N 1
ATOM 897 C CA . PRO A 1 121 ? -14.114 10.216 -5.731 1.00 60.75 121 PRO A CA 1
ATOM 898 C C . PRO A 1 121 ? -15.123 9.659 -4.724 1.00 60.75 121 PRO A C 1
ATOM 900 O O . PRO A 1 121 ? -14.724 8.839 -3.903 1.00 60.75 121 PRO A O 1
ATOM 903 N N . LEU A 1 122 ? -16.392 10.093 -4.731 1.00 58.38 122 LEU A N 1
ATOM 904 C CA . LEU A 1 122 ? -17.438 9.651 -3.773 1.00 58.38 122 LEU A CA 1
ATOM 905 C C . LEU A 1 122 ? -17.410 8.127 -3.510 1.00 58.38 122 LEU A C 1
ATOM 907 O O . LEU A 1 122 ? -17.678 7.637 -2.414 1.00 58.38 122 LEU A O 1
ATOM 911 N N . ASN A 1 123 ? -17.004 7.385 -4.531 1.00 75.38 123 ASN A N 1
ATOM 912 C CA . ASN A 1 123 ? -16.821 5.947 -4.597 1.00 75.38 123 ASN A CA 1
ATOM 913 C C . ASN A 1 123 ? -15.733 5.427 -3.632 1.00 75.38 123 ASN A C 1
ATOM 915 O O . ASN A 1 123 ? -15.884 4.353 -3.060 1.00 75.38 123 ASN A O 1
ATOM 919 N N . ALA A 1 124 ? -14.653 6.180 -3.404 1.00 79.69 124 ALA A N 1
ATOM 920 C CA . ALA A 1 124 ? -13.604 5.846 -2.446 1.00 79.69 124 ALA A CA 1
ATOM 921 C C . ALA A 1 124 ? -14.113 5.887 -1.001 1.00 79.69 124 ALA A C 1
ATOM 923 O O . ALA A 1 124 ? -13.844 4.951 -0.254 1.00 79.69 124 ALA A O 1
ATOM 924 N N . HIS A 1 125 ? -14.885 6.914 -0.623 1.00 81.31 125 HIS A N 1
ATOM 925 C CA . HIS A 1 125 ? -15.503 6.973 0.706 1.00 81.31 125 HIS A CA 1
ATOM 926 C C . HIS A 1 125 ? -16.500 5.825 0.899 1.00 81.31 125 HIS A C 1
ATOM 928 O O . HIS A 1 125 ? -16.430 5.121 1.900 1.00 81.31 125 HIS A O 1
ATOM 934 N N . ALA A 1 126 ? -17.353 5.555 -0.093 1.00 87.19 126 ALA A N 1
ATOM 935 C CA . ALA A 1 126 ? -18.291 4.435 -0.031 1.00 87.19 126 ALA A CA 1
ATOM 936 C C . ALA A 1 126 ? -17.595 3.076 0.135 1.00 87.19 126 ALA A C 1
ATOM 938 O O . ALA A 1 126 ? -18.012 2.268 0.960 1.00 87.19 126 ALA A O 1
ATOM 939 N N . ARG A 1 127 ? -16.503 2.835 -0.602 1.00 89.69 127 ARG A N 1
ATOM 940 C CA . ARG A 1 127 ? -15.677 1.631 -0.437 1.00 89.69 127 ARG A CA 1
ATOM 941 C C . ARG A 1 127 ? -15.012 1.575 0.934 1.00 89.69 127 ARG A C 1
ATOM 943 O O . ARG A 1 127 ? -14.926 0.495 1.501 1.00 89.69 127 ARG A O 1
ATOM 950 N N . THR A 1 128 ? -14.570 2.709 1.477 1.00 86.25 128 THR A N 1
ATOM 951 C CA . THR A 1 128 ? -14.000 2.782 2.830 1.00 86.25 128 THR A CA 1
ATOM 952 C C . THR A 1 128 ? -15.026 2.410 3.894 1.00 86.25 128 THR A C 1
ATOM 954 O O . THR A 1 128 ? -14.715 1.583 4.751 1.00 86.25 128 THR A O 1
ATOM 957 N N . VAL A 1 129 ? -16.239 2.967 3.804 1.00 83.75 129 VAL A N 1
ATOM 958 C CA . VAL A 1 129 ? -17.361 2.655 4.701 1.00 83.75 129 VAL A CA 1
ATOM 959 C C . VAL A 1 129 ? -17.724 1.175 4.600 1.00 83.75 129 VAL A C 1
ATOM 961 O O . VAL A 1 129 ? -17.776 0.495 5.619 1.00 83.75 129 VAL A O 1
ATOM 964 N N . HIS A 1 130 ? -17.879 0.651 3.382 1.00 90.69 130 HIS A N 1
ATOM 965 C CA . HIS A 1 130 ? -18.209 -0.760 3.159 1.00 90.69 130 HIS A CA 1
ATOM 966 C C . HIS A 1 130 ? -17.098 -1.69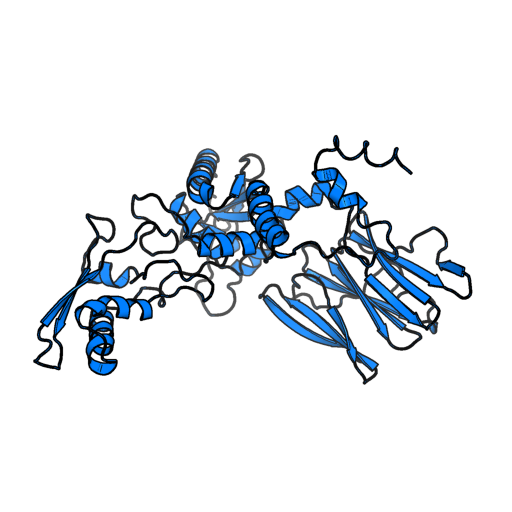3 3.662 1.00 90.69 130 HIS A C 1
ATOM 968 O O . HIS A 1 130 ? -17.359 -2.677 4.340 1.00 90.69 130 HIS A O 1
ATOM 974 N N . ALA A 1 131 ? -15.828 -1.366 3.411 1.00 91.75 131 ALA A N 1
ATOM 975 C CA . ALA A 1 131 ? -14.699 -2.146 3.914 1.00 91.75 131 ALA A CA 1
ATOM 976 C C . ALA A 1 131 ? -14.633 -2.173 5.453 1.00 91.75 131 ALA A C 1
ATOM 978 O O . ALA A 1 131 ? -14.197 -3.170 6.030 1.00 91.75 131 ALA A O 1
ATOM 979 N N . ALA A 1 132 ? -15.091 -1.113 6.129 1.00 86.00 132 ALA A N 1
ATOM 980 C CA . ALA A 1 132 ? -15.134 -1.053 7.589 1.00 86.00 132 ALA A CA 1
ATOM 981 C C . ALA A 1 132 ? -16.129 -2.053 8.214 1.00 86.00 132 ALA A C 1
ATOM 983 O O . ALA A 1 132 ? -15.994 -2.378 9.395 1.00 86.00 132 ALA A O 1
ATOM 984 N N . GLU A 1 133 ? -17.073 -2.595 7.436 1.00 89.25 133 GLU A N 1
ATOM 985 C CA . GLU A 1 133 ? -18.002 -3.645 7.880 1.00 89.25 133 GLU A CA 1
ATOM 986 C C . GLU A 1 133 ? -17.311 -5.006 8.101 1.00 89.25 133 GLU A C 1
ATOM 988 O O . GLU A 1 133 ? -17.855 -5.876 8.785 1.00 89.25 133 GLU A O 1
ATOM 993 N N . TYR A 1 134 ? -16.080 -5.180 7.599 1.00 92.00 134 TYR A N 1
ATOM 994 C CA . TYR A 1 134 ? -15.308 -6.427 7.673 1.00 92.00 134 TYR A CA 1
ATOM 995 C C . TYR A 1 134 ? -14.030 -6.252 8.512 1.00 92.00 134 TYR A C 1
ATOM 997 O O . TYR A 1 134 ? -12.916 -6.344 7.984 1.00 92.00 134 TYR A O 1
ATOM 1005 N N . PRO A 1 135 ? -14.143 -6.006 9.832 1.00 86.69 135 PRO A N 1
ATOM 1006 C CA . PRO A 1 135 ? -12.988 -5.732 10.676 1.00 86.69 135 PRO A CA 1
ATOM 1007 C C . PRO A 1 135 ? -11.960 -6.868 10.622 1.00 86.69 135 PRO A C 1
ATOM 1009 O O . PRO A 1 135 ? -12.283 -8.045 10.777 1.00 86.69 135 PRO A O 1
ATOM 1012 N N . GLY A 1 136 ? -10.707 -6.472 10.393 1.00 89.81 136 GLY A N 1
ATOM 1013 C CA . GLY A 1 136 ? -9.536 -7.337 10.232 1.00 89.81 136 GLY A CA 1
ATOM 1014 C C . GLY A 1 136 ? -9.580 -8.314 9.063 1.00 89.81 136 GLY A C 1
ATOM 1015 O O . GLY A 1 136 ? -8.869 -9.318 9.071 1.00 89.81 136 GLY A O 1
ATOM 1016 N N . LYS A 1 137 ? -10.362 -7.986 8.034 1.00 95.12 137 LYS A N 1
ATOM 1017 C CA . LYS A 1 137 ? -10.191 -8.535 6.692 1.00 95.12 137 LYS A CA 1
ATOM 1018 C C . LYS A 1 137 ? -9.688 -7.444 5.753 1.00 95.12 137 LYS A C 1
ATOM 1020 O O . LYS A 1 137 ? -10.020 -6.271 5.900 1.00 95.12 137 LYS A O 1
ATOM 1025 N N . LEU A 1 138 ? -8.906 -7.849 4.763 1.00 97.00 138 LEU A N 1
ATOM 1026 C CA . LEU A 1 138 ? -8.560 -7.029 3.617 1.00 97.00 138 LEU A CA 1
ATOM 1027 C C . LEU A 1 138 ? -9.664 -7.149 2.569 1.00 97.00 138 LEU A C 1
ATOM 1029 O O . LEU A 1 138 ? -9.859 -8.220 1.990 1.00 97.00 138 LEU A O 1
ATOM 1033 N N . VAL A 1 139 ? -10.379 -6.053 2.333 1.00 97.69 139 VAL A N 1
ATOM 1034 C CA . VAL A 1 139 ? -11.534 -6.028 1.431 1.00 97.69 139 VAL A CA 1
ATOM 1035 C C . VAL A 1 139 ? -11.094 -5.730 -0.003 1.00 97.69 139 VAL A C 1
ATOM 1037 O O . VAL A 1 139 ? -10.387 -4.756 -0.267 1.00 97.69 139 VAL A O 1
ATOM 1040 N N . MET A 1 140 ? -11.535 -6.570 -0.936 1.00 97.50 140 MET A N 1
ATOM 1041 C CA . MET A 1 140 ? -11.254 -6.489 -2.365 1.00 97.50 140 MET A CA 1
ATOM 1042 C C . MET A 1 140 ? -12.551 -6.310 -3.148 1.00 97.50 140 MET A C 1
ATOM 1044 O O . MET A 1 140 ? -13.359 -7.232 -3.244 1.00 97.50 140 MET A O 1
ATOM 1048 N N . PHE A 1 141 ? -12.734 -5.143 -3.753 1.00 96.38 141 PHE A N 1
ATOM 1049 C CA . PHE A 1 141 ? -13.859 -4.858 -4.635 1.00 96.38 141 PHE A CA 1
ATOM 1050 C C . PHE A 1 141 ? -13.549 -5.353 -6.045 1.00 96.38 141 PHE A C 1
ATOM 1052 O O . PHE A 1 141 ? -12.693 -4.796 -6.731 1.00 96.38 141 PHE A O 1
ATOM 1059 N N . VAL A 1 142 ? -14.255 -6.388 -6.494 1.00 95.31 142 VAL A N 1
ATOM 1060 C CA . VAL A 1 142 ? -14.118 -6.935 -7.846 1.00 95.31 142 VAL A CA 1
ATOM 1061 C C . VAL A 1 142 ? -15.188 -6.323 -8.734 1.00 95.31 142 VAL A C 1
ATOM 1063 O O . VAL A 1 142 ? -16.381 -6.540 -8.523 1.00 95.31 142 VAL A O 1
ATOM 1066 N N . ARG A 1 143 ? -14.772 -5.536 -9.718 1.00 91.56 143 ARG A N 1
ATOM 1067 C CA . ARG A 1 143 ? -15.669 -4.770 -10.587 1.00 91.56 143 ARG A CA 1
ATOM 1068 C C . ARG A 1 143 ? -16.049 -5.551 -11.830 1.00 91.56 143 ARG A C 1
ATOM 1070 O O . ARG A 1 143 ? -15.305 -6.413 -12.296 1.00 91.56 143 ARG A O 1
ATOM 1077 N N . ALA A 1 144 ? -17.187 -5.195 -12.418 1.00 86.06 144 ALA A N 1
ATOM 1078 C CA . ALA A 1 144 ? -17.601 -5.740 -13.710 1.00 86.06 144 ALA A CA 1
ATOM 1079 C C . ALA A 1 144 ? -16.694 -5.278 -14.876 1.00 86.06 144 ALA A C 1
ATOM 1081 O O . ALA A 1 144 ? -16.695 -5.901 -15.937 1.00 86.06 144 ALA A O 1
ATOM 1082 N N . GLY A 1 145 ? -15.907 -4.212 -14.688 1.00 83.25 145 GLY A N 1
ATOM 1083 C CA . GLY A 1 145 ? -14.941 -3.700 -15.659 1.00 83.25 145 GLY A CA 1
ATOM 1084 C C . GLY A 1 145 ? -14.002 -2.649 -15.058 1.00 83.25 145 GLY A C 1
ATOM 1085 O O . GLY A 1 145 ? -14.126 -2.298 -13.886 1.00 83.25 145 GLY A O 1
ATOM 1086 N N . GLY A 1 146 ? -13.083 -2.139 -15.880 1.00 83.88 146 GLY A N 1
ATOM 1087 C CA . GLY A 1 146 ? -12.057 -1.174 -15.470 1.00 83.88 146 GLY A CA 1
ATOM 1088 C C . GLY A 1 146 ? -10.739 -1.824 -15.047 1.00 83.88 146 GLY A C 1
ATOM 1089 O O . GLY A 1 146 ? -10.622 -3.050 -15.012 1.00 83.88 146 GLY A O 1
ATOM 1090 N N . ASP A 1 147 ? -9.757 -0.972 -14.759 1.00 85.06 147 ASP A N 1
ATOM 1091 C CA . ASP A 1 147 ? -8.414 -1.381 -14.348 1.00 85.06 147 ASP A CA 1
ATOM 1092 C C . ASP A 1 147 ? -8.351 -1.729 -12.855 1.00 85.06 147 ASP A C 1
ATOM 1094 O O . ASP A 1 147 ? -9.290 -1.496 -12.090 1.00 85.06 147 ASP A O 1
ATOM 1098 N N . ASN A 1 148 ? -7.235 -2.297 -12.426 1.00 88.56 148 ASN A N 1
ATOM 1099 C CA . ASN A 1 148 ? -6.974 -2.530 -11.013 1.00 88.56 148 ASN A CA 1
ATOM 1100 C C . ASN A 1 148 ? -6.421 -1.261 -10.379 1.00 88.56 148 ASN A C 1
ATOM 1102 O O . ASN A 1 148 ? -5.801 -0.446 -11.065 1.00 88.56 148 ASN A O 1
ATOM 1106 N N . PHE A 1 149 ? -6.702 -1.066 -9.094 1.00 88.75 149 PHE A N 1
ATOM 1107 C CA . PHE A 1 149 ? -6.211 0.107 -8.390 1.00 88.75 149 PHE A CA 1
ATOM 1108 C C . PHE A 1 149 ? -6.246 -0.060 -6.873 1.00 88.75 149 PHE A C 1
ATOM 1110 O O . PHE A 1 149 ? -7.251 -0.477 -6.285 1.00 88.75 149 PHE A O 1
ATOM 1117 N N . THR A 1 150 ? -5.193 0.403 -6.212 1.00 89.75 150 THR A N 1
ATOM 1118 C CA . THR A 1 150 ? -5.205 0.731 -4.787 1.00 89.75 150 THR A CA 1
ATOM 1119 C C . THR A 1 150 ? -4.113 1.746 -4.445 1.00 89.75 150 THR A C 1
ATOM 1121 O O . THR A 1 150 ? -3.324 2.167 -5.286 1.00 89.75 150 THR A O 1
ATOM 1124 N N . THR A 1 151 ? -4.097 2.190 -3.189 1.00 87.38 151 THR A N 1
ATOM 1125 C CA . THR A 1 151 ? -3.086 3.098 -2.640 1.00 87.38 151 THR A CA 1
ATOM 1126 C C . THR A 1 151 ? -2.793 2.730 -1.187 1.00 87.38 151 THR A C 1
ATOM 1128 O O . THR A 1 151 ? -3.648 2.164 -0.501 1.00 87.38 151 THR A O 1
ATOM 1131 N N . GLY A 1 152 ? -1.652 3.176 -0.655 1.00 83.12 152 GLY A N 1
ATOM 1132 C CA . GLY A 1 152 ? -1.321 3.013 0.770 1.00 83.12 152 GLY A CA 1
ATOM 1133 C C . GLY A 1 152 ? -2.300 3.711 1.733 1.00 83.12 152 GLY A C 1
ATOM 1134 O O . GLY A 1 152 ? -2.320 3.438 2.935 1.00 83.12 152 GLY A O 1
ATOM 1135 N N . ARG A 1 153 ? -3.163 4.604 1.225 1.00 83.06 153 ARG A N 1
ATOM 1136 C CA . ARG A 1 153 ? -4.197 5.287 2.021 1.00 83.06 153 ARG A CA 1
ATOM 1137 C C . ARG A 1 153 ? -5.526 4.534 2.052 1.00 83.06 153 ARG A C 1
ATOM 1139 O O . ARG A 1 153 ? -6.249 4.643 3.035 1.00 83.06 153 ARG A O 1
ATOM 1146 N N . ALA A 1 154 ? -5.850 3.768 1.012 1.00 86.31 154 ALA A N 1
ATOM 1147 C CA . ALA A 1 154 ? -7.102 3.016 0.945 1.00 86.31 154 ALA A CA 1
ATOM 1148 C C . ALA A 1 154 ? -7.098 1.867 1.962 1.00 86.31 154 ALA A C 1
ATOM 1150 O O . ALA A 1 154 ? -6.070 1.233 2.154 1.00 86.31 154 ALA A O 1
ATOM 1151 N N . ASN A 1 155 ? -8.218 1.551 2.610 1.00 89.88 155 ASN A N 1
ATOM 1152 C CA . ASN A 1 155 ? -8.379 0.336 3.431 1.00 89.88 155 ASN A CA 1
ATOM 1153 C C . ASN A 1 155 ? -8.949 -0.849 2.624 1.00 89.88 155 ASN A C 1
ATOM 1155 O O . ASN A 1 155 ? -9.386 -1.840 3.200 1.00 89.88 155 ASN A O 1
ATOM 1159 N N . TRP A 1 156 ? -8.895 -0.760 1.295 1.00 94.94 156 TRP A N 1
ATOM 1160 C CA . TRP A 1 156 ? -9.418 -1.734 0.344 1.00 94.94 156 TRP A CA 1
ATOM 1161 C C . TRP A 1 156 ? -8.564 -1.788 -0.928 1.00 94.94 156 TRP A C 1
ATOM 1163 O O . TRP A 1 156 ? -7.703 -0.936 -1.165 1.00 94.94 156 TRP A O 1
ATOM 1173 N N . VAL A 1 157 ? -8.837 -2.778 -1.773 1.00 95.81 157 VAL A N 1
ATOM 1174 C CA . VAL A 1 157 ? -8.230 -2.949 -3.101 1.00 95.81 157 VAL A CA 1
ATOM 1175 C C . VAL A 1 157 ? -9.326 -3.081 -4.151 1.00 95.81 157 VAL A C 1
ATOM 1177 O O . VAL A 1 157 ? -10.369 -3.669 -3.875 1.00 95.81 157 VAL A O 1
ATOM 1180 N N . VAL A 1 158 ? -9.118 -2.532 -5.347 1.00 94.19 158 VAL A N 1
ATOM 1181 C CA . VAL A 1 158 ? -10.031 -2.693 -6.484 1.00 94.19 158 VAL A CA 1
ATOM 1182 C C . VAL A 1 158 ? -9.395 -3.577 -7.544 1.00 94.19 158 VAL A C 1
ATOM 1184 O O . VAL A 1 158 ? -8.269 -3.338 -7.972 1.00 94.19 158 VAL A O 1
ATOM 1187 N N . LEU A 1 159 ? -10.156 -4.575 -7.983 1.00 93.88 159 LEU A N 1
ATOM 1188 C CA . LEU A 1 159 ? -9.748 -5.580 -8.954 1.00 93.88 159 LEU A CA 1
ATOM 1189 C C . LEU A 1 159 ? -10.729 -5.596 -10.127 1.00 93.88 159 LEU A C 1
ATOM 1191 O O . LEU A 1 159 ? -11.937 -5.401 -9.973 1.00 93.88 159 LEU A O 1
ATOM 1195 N N . GLY A 1 160 ? -10.206 -5.866 -11.308 1.00 91.19 160 GLY A N 1
ATOM 1196 C CA . GLY A 1 160 ? -10.954 -6.087 -12.525 1.00 91.19 160 GLY A CA 1
ATOM 1197 C C . GLY A 1 160 ? -11.515 -7.509 -12.582 1.00 91.19 160 GLY A C 1
ATOM 1198 O O . GLY A 1 160 ? -11.133 -8.400 -11.815 1.00 91.19 160 GLY A O 1
ATOM 1199 N N . PRO A 1 161 ? -12.414 -7.779 -13.539 1.00 86.94 161 PRO A N 1
ATOM 1200 C CA . PRO A 1 161 ? -13.099 -9.062 -13.630 1.00 86.94 161 PRO A CA 1
ATOM 1201 C C . PRO A 1 161 ? -12.172 -10.207 -14.045 1.00 86.94 161 PRO A C 1
ATOM 1203 O O . PRO A 1 161 ? -12.539 -11.360 -13.860 1.00 86.94 161 PRO A O 1
ATOM 1206 N N . ASN A 1 162 ? -10.981 -9.932 -14.578 1.00 87.00 162 ASN A N 1
ATOM 1207 C CA . ASN A 1 162 ? -10.029 -10.943 -15.055 1.00 87.00 162 ASN A CA 1
ATOM 1208 C C . ASN A 1 162 ? -8.777 -11.031 -14.173 1.00 87.00 162 ASN A C 1
ATOM 1210 O O . ASN A 1 162 ? -7.699 -11.344 -14.669 1.00 87.00 162 ASN A O 1
ATOM 1214 N N . GLU A 1 163 ? -8.930 -10.726 -12.884 1.00 86.88 163 GLU A N 1
ATOM 1215 C CA . GLU A 1 163 ? -7.834 -10.727 -11.920 1.00 86.88 163 GLU A CA 1
ATOM 1216 C C . GLU A 1 163 ? -7.021 -12.031 -11.913 1.00 86.88 163 GLU A C 1
ATOM 1218 O O . GLU A 1 163 ? -7.588 -13.130 -11.944 1.00 86.88 163 GLU A O 1
ATOM 1223 N N . THR A 1 164 ? -5.698 -11.887 -11.817 1.00 87.50 164 THR A N 1
ATOM 1224 C CA . THR A 1 164 ? -4.741 -12.986 -11.645 1.00 87.50 164 THR A CA 1
ATOM 1225 C C . THR A 1 164 ? -4.073 -12.888 -10.270 1.00 87.50 164 THR A C 1
ATOM 1227 O O . THR A 1 164 ? -4.366 -12.003 -9.478 1.00 87.50 164 THR A O 1
ATOM 1230 N N . GLY A 1 165 ? -3.176 -13.808 -9.914 1.00 91.31 165 GLY A N 1
ATOM 1231 C CA . GLY A 1 165 ? -2.430 -13.639 -8.659 1.00 91.31 165 GLY A CA 1
ATOM 1232 C C . GLY A 1 165 ? -1.398 -12.509 -8.736 1.00 91.31 165 GLY A C 1
ATOM 1233 O O . GLY A 1 165 ? -1.131 -11.850 -7.739 1.00 91.31 165 GLY A O 1
ATOM 1234 N N . GLU A 1 166 ? -0.826 -12.282 -9.918 1.00 94.94 166 GLU A N 1
ATOM 1235 C CA . GLU A 1 166 ? 0.248 -11.319 -10.167 1.00 94.94 166 GLU A CA 1
ATOM 1236 C C . GLU A 1 166 ? -0.243 -9.874 -10.117 1.00 94.94 166 GLU A C 1
ATOM 1238 O O . GLU A 1 166 ? 0.427 -9.034 -9.522 1.00 94.94 166 GLU A O 1
ATOM 1243 N N . THR A 1 167 ? -1.408 -9.569 -10.705 1.00 93.81 167 THR A N 1
ATOM 1244 C CA . THR A 1 167 ? -1.916 -8.191 -10.630 1.00 93.81 167 THR A CA 1
ATOM 1245 C C . THR A 1 167 ? -2.426 -7.876 -9.232 1.00 93.81 167 THR A C 1
ATOM 1247 O O . THR A 1 167 ? -2.109 -6.816 -8.709 1.00 93.81 167 THR A O 1
ATOM 1250 N N . LEU A 1 168 ? -3.069 -8.827 -8.553 1.00 95.50 168 LEU A N 1
ATOM 1251 C CA . LEU A 1 168 ? -3.383 -8.681 -7.139 1.00 95.50 168 LEU A CA 1
ATOM 1252 C C . LEU A 1 168 ? -2.111 -8.481 -6.305 1.00 95.50 168 LEU A C 1
ATOM 1254 O O . LEU A 1 168 ? -2.108 -7.623 -5.436 1.00 95.50 168 LEU A O 1
ATOM 1258 N N . MET A 1 169 ? -1.021 -9.209 -6.568 1.00 96.69 169 MET A N 1
ATOM 1259 C CA . MET A 1 169 ? 0.253 -8.989 -5.873 1.00 96.69 169 MET A CA 1
ATOM 1260 C C . MET A 1 169 ? 0.777 -7.560 -6.063 1.00 96.69 169 MET A C 1
ATOM 1262 O O . MET A 1 169 ? 1.200 -6.948 -5.083 1.00 96.69 169 MET A O 1
ATOM 1266 N N . HIS A 1 170 ? 0.717 -7.034 -7.289 1.00 96.94 170 HIS A N 1
ATOM 1267 C CA . HIS A 1 170 ? 1.087 -5.652 -7.600 1.00 96.94 170 HIS A CA 1
ATOM 1268 C C . HIS A 1 170 ? 0.242 -4.648 -6.803 1.00 96.94 170 HIS A C 1
ATOM 1270 O O . HIS A 1 170 ? 0.782 -3.804 -6.090 1.00 96.94 170 HIS A O 1
ATOM 1276 N N . GLU A 1 171 ? -1.086 -4.792 -6.840 1.00 96.31 171 GLU A N 1
ATOM 1277 C CA . GLU A 1 171 ? -1.977 -3.928 -6.065 1.00 96.31 171 GLU A CA 1
ATOM 1278 C C . GLU A 1 171 ? -1.718 -4.062 -4.561 1.00 96.31 171 GLU A C 1
ATOM 1280 O O . GLU A 1 171 ? -1.639 -3.070 -3.844 1.00 96.31 171 GLU A O 1
ATOM 1285 N N . LEU A 1 172 ? -1.508 -5.274 -4.047 1.00 97.50 172 LEU A N 1
ATOM 1286 C CA . LEU A 1 172 ? -1.181 -5.454 -2.636 1.00 97.50 172 LEU A CA 1
ATOM 1287 C C . LEU A 1 172 ? 0.109 -4.746 -2.236 1.00 97.50 172 LEU A C 1
ATOM 1289 O O . LEU A 1 172 ? 0.160 -4.210 -1.134 1.00 97.50 172 LEU A O 1
ATOM 1293 N N . GLY A 1 173 ? 1.106 -4.663 -3.117 1.00 97.38 173 GLY A N 1
ATOM 1294 C CA . GLY A 1 173 ? 2.275 -3.824 -2.876 1.00 97.38 173 GLY A CA 1
ATOM 1295 C C . GLY A 1 173 ? 1.884 -2.372 -2.591 1.00 97.38 173 GLY A C 1
ATOM 1296 O O . GLY A 1 173 ? 2.257 -1.835 -1.548 1.00 97.38 173 GLY A O 1
ATOM 1297 N N . HIS A 1 174 ? 1.038 -1.765 -3.428 1.00 96.06 174 HIS A N 1
ATOM 1298 C CA . HIS A 1 174 ? 0.506 -0.419 -3.181 1.00 96.06 174 HIS A CA 1
ATOM 1299 C C . HIS A 1 174 ? -0.321 -0.317 -1.901 1.00 96.06 174 HIS A C 1
ATOM 1301 O O . HIS A 1 174 ? -0.179 0.647 -1.145 1.00 96.06 174 HIS A O 1
ATOM 1307 N N . TYR A 1 175 ? -1.171 -1.307 -1.623 1.00 96.44 175 TYR A N 1
ATOM 1308 C CA . TYR A 1 175 ? -1.931 -1.367 -0.377 1.00 96.44 175 TYR A CA 1
ATOM 1309 C C . TYR A 1 175 ? -0.992 -1.374 0.841 1.00 96.44 175 TYR A C 1
ATOM 1311 O O . TYR A 1 175 ? -1.287 -0.746 1.860 1.00 96.44 175 TYR A O 1
ATOM 1319 N N . PHE A 1 176 ? 0.165 -2.015 0.720 1.00 96.81 176 PHE A N 1
ATOM 1320 C CA . PHE A 1 176 ? 1.220 -2.062 1.726 1.00 96.81 176 PHE A CA 1
ATOM 1321 C C . PHE A 1 176 ? 2.263 -0.937 1.591 1.00 96.81 176 PHE A C 1
ATOM 1323 O O . PHE A 1 176 ? 3.368 -1.067 2.102 1.00 96.81 176 PHE A O 1
ATOM 1330 N N . HIS A 1 177 ? 1.887 0.198 0.989 1.00 94.56 177 HIS A N 1
ATOM 1331 C CA . HIS A 1 177 ? 2.692 1.428 0.862 1.00 94.56 177 HIS A CA 1
ATOM 1332 C C . HIS A 1 177 ? 3.904 1.354 -0.065 1.00 94.56 177 HIS A C 1
ATOM 1334 O O . HIS A 1 177 ? 4.687 2.300 -0.092 1.00 94.56 177 HIS A O 1
ATOM 1340 N N . LEU A 1 178 ? 4.037 0.311 -0.881 1.00 96.00 178 LEU A N 1
ATOM 1341 C CA . LEU A 1 178 ? 5.036 0.321 -1.943 1.00 96.00 178 LEU A CA 1
ATOM 1342 C C . LEU A 1 178 ? 4.602 1.242 -3.078 1.00 96.00 178 LEU A C 1
ATOM 1344 O O . LEU A 1 178 ? 3.451 1.220 -3.530 1.00 96.00 178 LEU A O 1
ATOM 1348 N N . ARG A 1 179 ? 5.544 2.035 -3.575 1.00 93.75 179 ARG A N 1
ATOM 1349 C CA . ARG A 1 179 ? 5.391 2.773 -4.825 1.00 93.75 179 ARG A CA 1
ATOM 1350 C C . ARG A 1 179 ? 5.932 1.970 -5.995 1.00 93.75 179 ARG A C 1
ATOM 1352 O O . ARG A 1 179 ? 6.499 0.890 -5.846 1.00 93.75 179 ARG A O 1
ATOM 1359 N N . HIS A 1 180 ? 5.667 2.496 -7.179 1.00 93.88 180 HIS A N 1
ATOM 1360 C CA . HIS A 1 180 ? 6.344 2.057 -8.382 1.00 93.88 180 HIS A CA 1
ATOM 1361 C C . HIS A 1 180 ? 7.827 2.460 -8.331 1.00 93.88 180 HIS A C 1
ATOM 1363 O O . HIS A 1 180 ? 8.091 3.603 -7.967 1.00 93.88 180 HIS A O 1
ATOM 1369 N N . PRO A 1 181 ? 8.762 1.604 -8.782 1.00 93.06 181 PRO A N 1
ATOM 1370 C CA . PRO A 1 181 ? 10.200 1.899 -8.839 1.00 93.06 181 PRO A CA 1
ATOM 1371 C C . PRO A 1 181 ? 10.567 2.830 -10.014 1.00 93.06 181 PRO A C 1
ATOM 1373 O O . PRO A 1 181 ? 11.666 2.793 -10.560 1.00 93.06 181 PRO A O 1
ATOM 1376 N N . PHE A 1 182 ? 9.621 3.652 -10.478 1.00 89.00 182 PHE A N 1
ATOM 1377 C CA . PHE A 1 182 ? 9.803 4.568 -11.601 1.00 89.00 182 PHE A CA 1
ATOM 1378 C C . PHE A 1 182 ? 9.134 5.918 -11.326 1.00 89.00 182 PHE A C 1
ATOM 1380 O O . PHE A 1 182 ? 8.033 6.011 -10.787 1.00 89.00 182 PHE A O 1
ATOM 1387 N N . THR A 1 183 ? 9.807 6.997 -11.719 1.00 81.69 183 THR A N 1
ATOM 1388 C CA . THR A 1 183 ? 9.449 8.379 -11.328 1.00 81.69 183 THR A CA 1
ATOM 1389 C C . THR A 1 183 ? 8.198 8.961 -11.990 1.00 81.69 183 THR A C 1
ATOM 1391 O O . THR A 1 183 ? 7.644 9.952 -11.513 1.00 81.69 183 THR A O 1
ATOM 1394 N N . THR A 1 184 ? 7.748 8.412 -13.120 1.00 76.19 184 THR A N 1
ATOM 1395 C CA . THR A 1 184 ? 6.635 8.979 -13.900 1.00 76.19 184 THR A CA 1
ATOM 1396 C C . THR A 1 184 ? 5.652 7.899 -14.297 1.00 76.19 184 THR A C 1
ATOM 1398 O O . THR A 1 184 ? 6.064 6.801 -14.644 1.00 76.19 184 THR A O 1
ATOM 1401 N N . THR A 1 185 ? 4.356 8.223 -14.331 1.00 70.12 185 THR A N 1
ATOM 1402 C CA . THR A 1 185 ? 3.267 7.250 -14.529 1.00 70.12 185 THR A CA 1
ATOM 1403 C C . THR A 1 185 ? 3.475 6.307 -15.714 1.00 70.12 185 THR A C 1
ATOM 1405 O O . THR A 1 185 ? 2.980 5.192 -15.659 1.00 70.12 185 THR A O 1
ATOM 1408 N N . ASN A 1 186 ? 4.227 6.699 -16.751 1.00 76.25 186 ASN A N 1
ATOM 1409 C CA . ASN A 1 186 ? 4.505 5.826 -17.891 1.00 76.25 186 ASN A CA 1
ATOM 1410 C C . ASN A 1 186 ? 6.009 5.621 -18.204 1.00 76.25 186 ASN A C 1
ATOM 1412 O O . ASN A 1 186 ? 6.320 4.911 -19.159 1.00 76.25 186 ASN A O 1
ATOM 1416 N N . GLY A 1 187 ? 6.939 6.202 -17.440 1.00 84.75 187 GLY A N 1
ATOM 1417 C CA . GLY A 1 187 ? 8.385 6.146 -17.714 1.00 84.75 187 GLY A CA 1
ATOM 1418 C C . GLY A 1 187 ? 8.899 7.160 -18.761 1.00 84.75 187 GLY A C 1
ATOM 1419 O O . GLY A 1 187 ? 8.105 7.835 -19.429 1.00 84.75 187 GLY A O 1
ATOM 1420 N N . PRO A 1 188 ? 10.232 7.319 -18.911 1.00 92.56 188 PRO A N 1
ATOM 1421 C CA . PRO A 1 188 ? 10.836 8.292 -19.822 1.00 92.56 188 PRO A CA 1
ATOM 1422 C C . PRO A 1 188 ? 10.745 7.901 -21.306 1.00 92.56 188 PRO A C 1
ATOM 1424 O O . PRO A 1 188 ? 10.759 6.733 -21.690 1.00 92.56 188 PRO A O 1
ATOM 1427 N N . ALA A 1 189 ? 10.757 8.910 -22.181 1.00 93.81 189 ALA A N 1
ATOM 1428 C CA . ALA A 1 189 ? 10.978 8.704 -23.611 1.00 93.81 189 ALA A CA 1
ATOM 1429 C C . ALA A 1 189 ? 12.460 8.406 -23.911 1.00 93.81 189 ALA A C 1
ATOM 1431 O O . ALA A 1 189 ? 13.356 8.920 -23.239 1.00 93.81 189 ALA A O 1
ATOM 1432 N N . ARG A 1 190 ? 12.739 7.682 -25.004 1.00 95.31 190 ARG A N 1
ATOM 1433 C CA . ARG A 1 190 ? 14.107 7.335 -25.444 1.00 95.31 190 ARG A CA 1
ATOM 1434 C C . ARG A 1 190 ? 15.060 8.531 -25.513 1.00 95.31 190 ARG A C 1
ATOM 1436 O O . ARG A 1 190 ? 16.213 8.425 -25.107 1.00 95.31 190 ARG A O 1
ATOM 1443 N N . ALA A 1 191 ? 14.588 9.673 -26.014 1.00 95.62 191 ALA A N 1
ATOM 1444 C CA . ALA A 1 191 ? 15.400 10.885 -26.102 1.00 95.62 191 ALA A CA 1
ATOM 1445 C C . ALA A 1 191 ? 15.828 11.405 -24.719 1.00 95.62 191 ALA A C 1
ATOM 1447 O O . ALA A 1 191 ? 16.973 11.815 -24.563 1.00 95.62 191 ALA A O 1
ATOM 1448 N N . ALA A 1 192 ? 14.945 11.332 -23.716 1.00 95.38 192 ALA A N 1
ATOM 1449 C CA . ALA A 1 192 ? 15.259 11.728 -22.344 1.00 95.38 192 ALA A CA 1
ATOM 1450 C C . ALA A 1 192 ? 16.290 10.784 -21.711 1.00 95.38 192 ALA A C 1
ATOM 1452 O O . ALA A 1 192 ? 17.206 11.247 -21.040 1.00 95.38 192 ALA A O 1
ATOM 1453 N N . VAL A 1 193 ? 16.194 9.480 -21.992 1.00 96.69 193 VAL A N 1
ATOM 1454 C CA . VAL A 1 193 ? 17.191 8.492 -21.556 1.00 96.69 193 VAL A CA 1
ATOM 1455 C C . VAL A 1 193 ? 18.565 8.789 -22.165 1.00 96.69 193 VAL A C 1
ATOM 1457 O O . VAL A 1 193 ? 19.552 8.899 -21.442 1.00 96.69 193 VAL A O 1
ATOM 1460 N N . VAL A 1 194 ? 18.633 8.985 -23.486 1.00 97.88 194 VAL A N 1
ATOM 1461 C CA . VAL A 1 194 ? 19.883 9.321 -24.191 1.00 97.88 194 VAL A CA 1
ATOM 1462 C C . VAL A 1 194 ? 20.483 10.634 -23.682 1.00 97.88 194 VAL A C 1
ATOM 1464 O O . VAL A 1 194 ? 21.697 10.708 -23.495 1.00 97.88 194 VAL A O 1
ATOM 1467 N N . GLU A 1 195 ? 19.659 11.658 -23.443 1.00 97.50 195 GLU A N 1
ATOM 1468 C CA . GLU A 1 195 ? 20.124 12.936 -22.894 1.00 97.50 195 GLU A CA 1
ATOM 1469 C C . GLU A 1 195 ? 20.660 12.778 -21.471 1.00 97.50 195 GLU A C 1
ATOM 1471 O O . GLU A 1 195 ? 21.730 13.297 -21.166 1.00 97.50 195 GLU A O 1
ATOM 1476 N N . ARG A 1 196 ? 19.969 12.014 -20.615 1.00 97.31 196 ARG A N 1
ATOM 1477 C CA . ARG A 1 196 ? 20.401 11.780 -19.234 1.00 97.31 196 ARG A CA 1
ATOM 1478 C C . ARG A 1 196 ? 21.743 11.052 -19.172 1.00 97.31 196 ARG A C 1
ATOM 1480 O O . ARG A 1 196 ? 22.610 11.486 -18.416 1.00 97.31 196 ARG A O 1
ATOM 1487 N N . ILE A 1 197 ? 21.932 10.008 -19.990 1.00 98.25 197 ILE A N 1
ATOM 1488 C CA . ILE A 1 197 ? 23.216 9.293 -20.116 1.00 98.25 197 ILE A CA 1
ATOM 1489 C C . ILE A 1 197 ? 24.314 10.249 -20.595 1.00 98.25 197 ILE A C 1
ATOM 1491 O O . ILE A 1 197 ? 25.419 10.244 -20.053 1.00 98.25 197 ILE A O 1
ATOM 1495 N N . ARG A 1 198 ? 24.017 11.088 -21.596 1.00 98.38 198 ARG A N 1
ATOM 1496 C CA . ARG A 1 198 ? 24.978 12.072 -22.103 1.00 98.38 198 ARG A CA 1
ATOM 1497 C C . ARG A 1 198 ? 25.406 13.053 -21.012 1.00 98.38 198 ARG A C 1
ATOM 1499 O O . ARG A 1 198 ? 26.603 13.215 -20.813 1.00 98.38 198 ARG A O 1
ATOM 1506 N N . ALA A 1 199 ? 24.454 13.660 -20.304 1.00 97.94 199 ALA A N 1
ATOM 1507 C CA . ALA A 1 199 ? 24.733 14.621 -19.239 1.00 97.94 199 ALA A CA 1
ATOM 1508 C C . ALA A 1 199 ? 25.571 14.002 -18.108 1.00 97.94 199 ALA A C 1
ATOM 1510 O O . ALA A 1 199 ? 26.550 14.596 -17.669 1.00 97.94 199 ALA A O 1
ATOM 1511 N N . TYR A 1 200 ? 25.260 12.767 -17.704 1.00 98.19 200 TYR A N 1
ATOM 1512 C CA . TYR A 1 200 ? 26.018 12.049 -16.675 1.00 98.19 200 TYR A CA 1
ATOM 1513 C C . TYR A 1 200 ? 27.495 11.847 -17.056 1.00 98.19 200 TYR A C 1
ATOM 1515 O O . TYR A 1 200 ? 28.398 12.040 -16.249 1.00 98.19 200 TYR A O 1
ATOM 1523 N N . VAL A 1 201 ? 27.776 11.493 -18.310 1.00 97.94 201 VAL A N 1
ATOM 1524 C CA . VAL A 1 201 ? 29.161 11.275 -18.759 1.00 97.94 201 VAL A CA 1
ATOM 1525 C C . VAL A 1 201 ? 29.877 12.599 -19.057 1.00 97.94 201 VAL A C 1
ATOM 1527 O O . VAL A 1 201 ? 31.020 12.785 -18.648 1.00 97.94 201 VAL A O 1
ATOM 1530 N N . GLU A 1 202 ? 29.242 13.524 -19.782 1.00 97.38 202 GLU A N 1
ATOM 1531 C CA . GLU A 1 202 ? 29.909 14.740 -20.273 1.00 97.38 202 GLU A CA 1
ATOM 1532 C C . GLU A 1 202 ? 29.870 15.901 -19.287 1.00 97.38 202 GLU A C 1
ATOM 1534 O O . GLU A 1 202 ? 30.896 16.541 -19.061 1.00 97.38 202 GLU A O 1
ATOM 1539 N N . ASP A 1 203 ? 28.692 16.186 -18.736 1.00 96.50 203 ASP A N 1
ATOM 1540 C CA . ASP A 1 203 ? 28.459 17.384 -17.933 1.00 96.50 203 ASP A CA 1
ATOM 1541 C C . ASP A 1 203 ? 28.858 17.136 -16.467 1.00 96.50 203 ASP A C 1
ATOM 1543 O O . ASP A 1 203 ? 29.416 18.020 -15.818 1.00 96.50 203 ASP A O 1
ATOM 1547 N N . GLU A 1 204 ? 28.636 15.917 -15.963 1.00 97.44 204 GLU A N 1
ATOM 1548 C CA . GLU A 1 204 ? 29.017 15.491 -14.604 1.00 97.44 204 GLU A CA 1
ATOM 1549 C C . GLU A 1 204 ? 30.412 14.828 -14.554 1.00 97.44 204 GLU A C 1
ATOM 1551 O O . GLU A 1 204 ? 30.987 14.662 -13.478 1.00 97.44 204 GLU A O 1
ATOM 1556 N N . GLY A 1 205 ? 31.001 14.503 -15.713 1.00 97.50 205 GLY A N 1
ATOM 1557 C CA . GLY A 1 205 ? 32.377 14.010 -15.827 1.00 97.50 205 GLY A CA 1
ATOM 1558 C C . GLY A 1 205 ? 32.582 12.545 -15.426 1.00 97.50 205 GLY A C 1
ATOM 1559 O O . GLY A 1 205 ? 33.712 12.151 -15.116 1.00 97.50 205 GLY A O 1
ATOM 1560 N N . HIS A 1 206 ? 31.523 11.729 -15.416 1.00 98.12 206 HIS A N 1
ATOM 1561 C CA . HIS A 1 206 ? 31.629 10.302 -15.111 1.00 98.12 206 HIS A CA 1
ATOM 1562 C C . HIS A 1 206 ? 32.257 9.495 -16.267 1.00 98.12 206 HIS A C 1
ATOM 1564 O O . HIS A 1 206 ? 32.178 9.892 -17.432 1.00 98.12 206 HIS A O 1
ATOM 1570 N N . PRO A 1 207 ? 32.883 8.333 -15.991 1.00 97.88 207 PRO A N 1
ATOM 1571 C CA . PRO A 1 207 ? 33.455 7.493 -17.040 1.00 97.88 207 PRO A CA 1
ATOM 1572 C C . PRO A 1 207 ? 32.413 7.013 -18.061 1.00 97.88 207 PRO A C 1
ATOM 1574 O O . PRO A 1 207 ? 31.303 6.636 -17.695 1.00 97.88 207 PRO A O 1
ATOM 1577 N N . VAL A 1 208 ? 32.784 6.936 -19.346 1.00 97.81 208 VAL A N 1
ATOM 1578 C CA . VAL A 1 208 ? 31.857 6.538 -20.425 1.00 97.81 208 VAL A CA 1
ATOM 1579 C C . VAL A 1 208 ? 31.236 5.156 -20.193 1.00 97.81 208 VAL A C 1
ATOM 1581 O O . VAL A 1 208 ? 30.053 4.966 -20.452 1.00 97.81 208 VAL A O 1
ATOM 1584 N N . GLN A 1 209 ? 31.976 4.197 -19.637 1.00 97.44 209 GLN A N 1
ATOM 1585 C CA . GLN A 1 209 ? 31.455 2.861 -19.329 1.00 97.44 209 GLN A CA 1
ATOM 1586 C C . GLN A 1 209 ? 30.363 2.855 -18.244 1.00 97.44 209 GLN A C 1
ATOM 1588 O O . GLN A 1 209 ? 29.573 1.917 -18.184 1.00 97.44 209 GLN A O 1
ATOM 1593 N N . ASP A 1 210 ? 30.281 3.913 -17.435 1.00 97.56 210 ASP A N 1
ATOM 1594 C CA . ASP A 1 210 ? 29.327 4.041 -16.333 1.00 97.56 210 ASP A CA 1
ATOM 1595 C C . ASP A 1 210 ? 28.014 4.709 -16.766 1.00 97.56 210 ASP A C 1
ATOM 1597 O O . ASP A 1 210 ? 27.125 4.896 -15.942 1.00 97.56 210 ASP A O 1
ATOM 1601 N N . GLY A 1 211 ? 27.842 5.033 -18.054 1.00 96.25 211 GLY A N 1
ATOM 1602 C CA . GLY A 1 211 ? 26.682 5.784 -18.544 1.00 96.25 211 GLY A CA 1
ATOM 1603 C C . GLY A 1 211 ? 25.312 5.188 -18.185 1.00 96.25 211 GLY A C 1
ATOM 1604 O O . GLY A 1 211 ? 24.362 5.944 -18.021 1.00 96.25 211 GLY A O 1
ATOM 1605 N N . LEU A 1 212 ? 25.188 3.867 -17.990 1.00 96.50 212 LEU A N 1
ATOM 1606 C CA . LEU A 1 212 ? 23.930 3.249 -17.534 1.00 96.50 212 LEU A CA 1
ATOM 1607 C C . LEU A 1 212 ? 23.562 3.578 -16.079 1.00 96.50 212 LEU A C 1
ATOM 1609 O O . LEU A 1 212 ? 22.381 3.527 -15.756 1.00 96.50 212 LEU A O 1
ATOM 1613 N N . LYS A 1 213 ? 24.515 3.965 -15.220 1.00 96.56 213 LYS A N 1
ATOM 1614 C CA . LYS A 1 213 ? 24.210 4.431 -13.853 1.00 96.56 213 LYS A CA 1
ATOM 1615 C C . LYS A 1 213 ? 23.383 5.715 -13.864 1.00 96.56 213 LYS A C 1
ATOM 1617 O O . LYS A 1 213 ? 22.608 5.965 -12.955 1.00 96.56 213 LYS A O 1
ATOM 1622 N N . ALA A 1 214 ? 23.449 6.490 -14.949 1.00 95.81 214 ALA A N 1
ATOM 1623 C CA . ALA A 1 214 ? 22.602 7.665 -15.140 1.00 95.81 214 ALA A CA 1
ATOM 1624 C C . ALA A 1 214 ? 21.097 7.345 -15.092 1.00 95.81 214 ALA A C 1
ATOM 1626 O O . ALA A 1 214 ? 20.289 8.252 -14.878 1.00 95.81 214 ALA A O 1
ATOM 1627 N N . LEU A 1 215 ? 20.718 6.079 -15.323 1.00 95.06 215 LEU A N 1
ATOM 1628 C CA . LEU A 1 215 ? 19.330 5.638 -15.276 1.00 95.06 215 LEU A CA 1
ATOM 1629 C C . LEU A 1 215 ? 18.760 5.620 -13.854 1.00 95.06 215 LEU A C 1
ATOM 1631 O O . LEU A 1 215 ? 17.548 5.745 -13.732 1.00 95.06 215 LEU A O 1
ATOM 1635 N N . GLU A 1 216 ? 19.597 5.590 -12.811 1.00 92.75 216 GLU A N 1
ATOM 1636 C CA . GLU A 1 216 ? 19.172 5.743 -11.407 1.00 92.75 216 GLU A CA 1
ATOM 1637 C C . GLU A 1 216 ? 18.379 7.046 -11.193 1.00 92.75 216 GLU A C 1
ATOM 1639 O O . GLU A 1 216 ? 17.518 7.126 -10.330 1.00 92.75 216 GLU A O 1
ATOM 1644 N N . ALA A 1 217 ? 18.566 8.065 -12.042 1.00 90.25 217 ALA A N 1
ATOM 1645 C CA . ALA A 1 217 ? 17.755 9.286 -12.005 1.00 90.25 217 ALA A CA 1
ATOM 1646 C C . ALA A 1 217 ? 16.281 9.090 -12.422 1.00 90.25 217 ALA A C 1
ATOM 1648 O O . ALA A 1 217 ? 15.474 10.007 -12.269 1.00 90.25 217 ALA A O 1
ATOM 1649 N N . PHE A 1 218 ? 15.939 7.943 -13.012 1.00 92.69 218 PHE A N 1
ATOM 1650 C CA . PHE A 1 218 ? 14.564 7.547 -13.317 1.00 92.69 218 PHE A CA 1
ATOM 1651 C C . PHE A 1 218 ? 13.986 6.581 -12.287 1.00 92.69 218 PHE A C 1
ATOM 1653 O O . PHE A 1 218 ? 12.793 6.277 -12.388 1.00 92.69 218 PHE A O 1
ATOM 1660 N N . ASP A 1 219 ? 14.802 6.145 -11.326 1.00 90.19 219 ASP A N 1
ATOM 1661 C CA . ASP A 1 219 ? 14.367 5.322 -10.213 1.00 90.19 219 ASP A CA 1
ATOM 1662 C C . ASP A 1 219 ? 13.381 6.107 -9.347 1.00 90.19 219 ASP A C 1
ATOM 1664 O O . ASP A 1 219 ? 13.641 7.239 -8.933 1.00 90.19 219 ASP A O 1
ATOM 1668 N N . GLY A 1 220 ? 12.186 5.544 -9.204 1.00 89.19 220 GLY A N 1
ATOM 1669 C CA . GLY A 1 220 ? 11.073 6.149 -8.477 1.00 89.19 220 GLY A CA 1
ATOM 1670 C C . GLY A 1 220 ? 10.852 5.552 -7.102 1.00 89.19 220 GLY A C 1
ATOM 1671 O O . GLY A 1 220 ? 9.805 5.827 -6.511 1.00 89.19 220 GLY A O 1
ATOM 1672 N N . ASP A 1 221 ? 11.783 4.726 -6.632 1.00 92.31 221 ASP A N 1
ATOM 1673 C CA . ASP A 1 221 ? 11.712 4.164 -5.299 1.00 92.31 221 ASP A CA 1
ATOM 1674 C C . ASP A 1 221 ? 11.597 5.252 -4.213 1.00 92.31 221 ASP A C 1
ATOM 1676 O O . ASP A 1 221 ? 12.034 6.398 -4.357 1.00 92.31 221 ASP A O 1
ATOM 1680 N N . ASP A 1 222 ? 10.940 4.889 -3.111 1.00 89.81 222 ASP A N 1
ATOM 1681 C CA . ASP A 1 222 ? 10.916 5.719 -1.909 1.00 89.81 222 ASP A CA 1
ATOM 1682 C C . ASP A 1 222 ? 12.260 5.618 -1.170 1.00 89.81 222 ASP A C 1
ATOM 1684 O O . ASP A 1 222 ? 12.929 4.598 -1.252 1.00 89.81 222 ASP A O 1
ATOM 1688 N N . ASP A 1 223 ? 12.610 6.612 -0.345 1.00 90.31 223 ASP A N 1
ATOM 1689 C CA . ASP A 1 223 ? 13.884 6.654 0.408 1.00 90.31 223 ASP A CA 1
ATOM 1690 C C . ASP A 1 223 ? 14.176 5.408 1.279 1.00 90.31 223 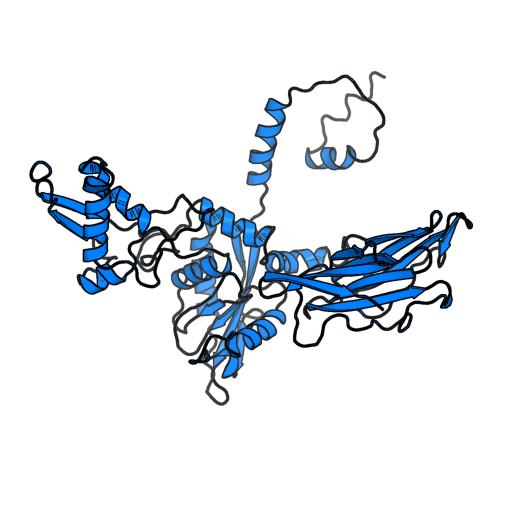ASP A C 1
ATOM 1692 O O . ASP A 1 223 ? 15.303 5.209 1.728 1.00 90.31 223 ASP A O 1
ATOM 1696 N N . TYR A 1 224 ? 13.157 4.597 1.572 1.00 91.12 224 TYR A N 1
ATOM 1697 C CA . TYR A 1 224 ? 13.235 3.368 2.367 1.00 91.12 224 TYR A CA 1
ATOM 1698 C C . TYR A 1 224 ? 13.191 2.082 1.520 1.00 91.12 224 TYR A C 1
ATOM 1700 O O . TYR A 1 224 ? 13.041 1.000 2.080 1.00 91.12 224 TYR A O 1
ATOM 1708 N N . VAL A 1 225 ? 13.264 2.197 0.193 1.00 95.69 225 VAL A N 1
ATOM 1709 C CA . VAL A 1 225 ? 13.467 1.100 -0.756 1.00 95.69 225 VAL A CA 1
ATOM 1710 C C . VAL A 1 225 ? 14.648 1.499 -1.634 1.00 95.69 225 VAL A C 1
ATOM 1712 O O . VAL A 1 225 ? 14.524 2.381 -2.465 1.00 95.69 225 VAL A O 1
ATOM 1715 N N . ALA A 1 226 ? 15.817 0.908 -1.431 1.00 94.06 226 ALA A N 1
ATOM 1716 C CA . ALA A 1 226 ? 17.028 1.261 -2.178 1.00 94.06 226 ALA A CA 1
ATOM 1717 C C . ALA A 1 226 ? 17.610 0.071 -2.954 1.00 94.06 226 ALA A C 1
ATOM 1719 O O . ALA A 1 226 ? 18.650 0.189 -3.603 1.00 94.06 226 ALA A O 1
ATOM 1720 N N . ASP A 1 227 ? 16.966 -1.090 -2.859 1.00 95.38 227 ASP A N 1
ATOM 1721 C CA . ASP A 1 227 ? 17.470 -2.367 -3.352 1.00 95.38 227 ASP A CA 1
ATOM 1722 C C . ASP A 1 227 ? 16.724 -2.890 -4.590 1.00 95.38 227 ASP A C 1
ATOM 1724 O O . ASP A 1 227 ? 16.917 -4.047 -4.991 1.00 95.38 227 ASP A O 1
ATOM 1728 N N . THR A 1 228 ? 15.885 -2.066 -5.226 1.00 96.06 228 THR A N 1
ATOM 1729 C CA . THR A 1 228 ? 15.292 -2.428 -6.512 1.00 96.06 228 THR A CA 1
ATOM 1730 C C . THR A 1 228 ? 16.156 -1.961 -7.679 1.00 96.06 228 THR A C 1
ATOM 1732 O O . THR A 1 228 ? 17.030 -1.108 -7.569 1.00 96.06 228 THR A O 1
ATOM 1735 N N . ALA A 1 229 ? 15.988 -2.626 -8.820 1.00 94.75 229 ALA A N 1
ATOM 1736 C CA . ALA A 1 229 ? 16.654 -2.211 -10.042 1.00 94.75 229 ALA A CA 1
ATOM 1737 C C . ALA A 1 229 ? 15.811 -1.142 -10.735 1.00 94.75 229 ALA A C 1
ATOM 1739 O O . ALA A 1 229 ? 14.593 -1.299 -10.832 1.00 94.75 229 ALA A O 1
ATOM 1740 N N . THR A 1 230 ? 16.479 -0.157 -11.332 1.00 94.19 230 THR A N 1
ATOM 1741 C CA . THR A 1 230 ? 15.834 0.901 -12.111 1.00 94.19 230 THR A CA 1
ATOM 1742 C C . THR A 1 230 ? 14.808 0.361 -13.109 1.00 94.19 230 THR A C 1
ATOM 1744 O O . THR A 1 230 ? 15.110 -0.515 -13.929 1.00 94.19 230 THR A O 1
ATOM 1747 N N . ASP A 1 231 ? 13.620 0.964 -13.111 1.00 94.62 231 ASP A N 1
ATOM 1748 C CA . ASP A 1 231 ? 12.557 0.690 -14.071 1.00 94.62 231 ASP A CA 1
ATOM 1749 C C . ASP A 1 231 ? 12.323 1.896 -15.005 1.00 94.62 231 ASP A C 1
ATOM 1751 O O . ASP A 1 231 ? 12.014 3.005 -14.578 1.00 94.62 231 ASP A O 1
ATOM 1755 N N . LEU A 1 232 ? 12.447 1.686 -16.321 1.00 94.38 232 LEU A N 1
ATOM 1756 C CA . LEU A 1 232 ? 12.170 2.715 -17.337 1.00 94.38 232 LEU A CA 1
ATOM 1757 C C . LEU A 1 232 ? 10.686 2.801 -17.744 1.00 94.38 232 LEU A C 1
ATOM 1759 O O . LEU A 1 232 ? 10.341 3.513 -18.689 1.00 94.38 232 LEU A O 1
ATOM 1763 N N . GLY A 1 233 ? 9.809 2.072 -17.059 1.00 92.56 233 GLY A N 1
ATOM 1764 C CA . GLY A 1 233 ? 8.391 1.957 -17.358 1.00 92.56 233 GLY A CA 1
ATOM 1765 C C . GLY A 1 233 ? 8.082 1.347 -18.726 1.00 92.56 233 GLY A C 1
ATOM 1766 O O . GLY A 1 233 ? 8.953 0.857 -19.446 1.00 92.56 233 GLY A O 1
ATOM 1767 N N . ASP A 1 234 ? 6.804 1.355 -19.106 1.00 91.19 234 ASP A N 1
ATOM 1768 C CA . ASP A 1 234 ? 6.350 0.694 -20.333 1.00 91.19 234 ASP A CA 1
ATOM 1769 C C . ASP A 1 234 ? 6.320 1.597 -21.583 1.00 91.19 234 ASP A C 1
ATOM 1771 O O . ASP A 1 234 ? 6.262 1.077 -22.704 1.00 91.19 234 ASP A O 1
ATOM 1775 N N . THR A 1 235 ? 6.410 2.928 -21.433 1.00 91.62 235 THR A N 1
ATOM 1776 C CA . THR A 1 235 ? 6.321 3.877 -22.562 1.00 91.62 235 THR A CA 1
ATOM 1777 C C . THR A 1 235 ? 7.384 3.611 -23.601 1.00 91.62 235 THR A C 1
ATOM 1779 O O . THR A 1 235 ? 7.085 3.586 -24.795 1.00 91.62 235 THR A O 1
ATOM 1782 N N . ILE A 1 236 ? 8.628 3.418 -23.166 1.00 94.31 236 ILE A N 1
ATOM 1783 C CA . ILE A 1 236 ? 9.744 3.252 -24.090 1.00 94.31 236 ILE A CA 1
ATOM 1784 C C . ILE A 1 236 ? 9.623 1.949 -24.887 1.00 94.31 236 ILE A C 1
ATOM 1786 O O . ILE A 1 236 ? 9.815 1.954 -26.100 1.00 94.31 236 ILE A O 1
ATOM 1790 N N . TYR A 1 237 ? 9.182 0.864 -24.248 1.00 94.50 237 TYR A N 1
ATOM 1791 C CA . TYR A 1 237 ? 8.925 -0.416 -24.908 1.00 94.50 237 TYR A CA 1
ATOM 1792 C C . TYR A 1 237 ? 7.799 -0.318 -25.932 1.00 94.50 237 TYR A C 1
ATOM 1794 O O . TYR A 1 237 ? 7.963 -0.748 -27.075 1.00 94.50 237 TYR A O 1
ATOM 1802 N N . LYS A 1 238 ? 6.679 0.312 -25.552 1.00 93.44 238 LYS A N 1
ATOM 1803 C CA . LYS A 1 238 ? 5.551 0.575 -26.455 1.00 93.44 238 LYS A CA 1
ATOM 1804 C C . LYS A 1 238 ? 5.981 1.419 -27.655 1.00 93.44 238 LYS A C 1
ATOM 1806 O O . LYS A 1 238 ? 5.628 1.089 -28.784 1.00 93.44 238 LYS A O 1
ATOM 1811 N N . ALA A 1 239 ? 6.754 2.479 -27.420 1.00 94.25 239 ALA A N 1
ATOM 1812 C CA . ALA A 1 239 ? 7.237 3.374 -28.468 1.00 94.25 239 ALA A CA 1
ATOM 1813 C C . ALA A 1 239 ? 8.223 2.688 -29.427 1.00 94.25 239 ALA A C 1
ATOM 1815 O O . ALA A 1 239 ? 8.219 2.984 -30.620 1.00 94.25 239 ALA A O 1
ATOM 1816 N N . GLU A 1 240 ? 9.045 1.764 -28.927 1.00 94.81 240 GLU A N 1
ATOM 1817 C CA . GLU A 1 240 ? 10.009 1.009 -29.737 1.00 94.81 240 GLU A CA 1
ATOM 1818 C C . GLU A 1 240 ? 9.420 -0.268 -30.356 1.00 94.81 240 GLU A C 1
ATOM 1820 O O . GLU A 1 240 ? 10.093 -0.943 -31.133 1.00 94.81 240 GLU A O 1
ATOM 1825 N N . GLY A 1 241 ? 8.161 -0.605 -30.048 1.00 95.88 241 GLY A N 1
ATOM 1826 C CA . GLY A 1 241 ? 7.527 -1.841 -30.509 1.00 95.88 241 GLY A CA 1
ATOM 1827 C C . GLY A 1 241 ? 8.207 -3.101 -29.963 1.00 95.88 241 GLY A C 1
ATOM 1828 O O . GLY A 1 241 ? 8.136 -4.162 -30.584 1.00 95.88 241 GLY A O 1
ATOM 1829 N N . ILE A 1 242 ? 8.887 -2.989 -28.820 1.00 95.38 242 ILE A N 1
ATOM 1830 C CA . ILE A 1 242 ? 9.608 -4.085 -28.176 1.00 95.38 242 ILE A CA 1
ATOM 1831 C C . ILE A 1 242 ? 8.701 -4.698 -27.117 1.00 95.38 242 ILE A C 1
ATOM 1833 O O . ILE A 1 242 ? 8.197 -4.012 -26.234 1.00 95.38 242 ILE A O 1
ATOM 1837 N N . ASN A 1 243 ? 8.523 -6.017 -27.174 1.00 94.69 243 ASN A N 1
ATOM 1838 C CA . ASN A 1 243 ? 7.870 -6.749 -26.098 1.00 94.69 243 ASN A CA 1
ATOM 1839 C C . ASN A 1 243 ? 8.867 -6.952 -24.949 1.00 94.69 243 ASN A C 1
ATOM 1841 O O . ASN A 1 243 ? 9.765 -7.791 -25.046 1.00 94.69 243 ASN A O 1
ATOM 1845 N N . GLN A 1 244 ? 8.668 -6.226 -23.850 1.00 94.19 244 GLN A N 1
ATOM 1846 C CA . GLN A 1 244 ? 9.488 -6.291 -22.637 1.00 94.19 244 GLN A CA 1
ATOM 1847 C C . GLN A 1 244 ? 9.605 -7.697 -22.034 1.00 94.19 244 GLN A C 1
ATOM 1849 O O . GLN A 1 244 ? 10.543 -7.941 -21.283 1.00 94.19 244 GLN A 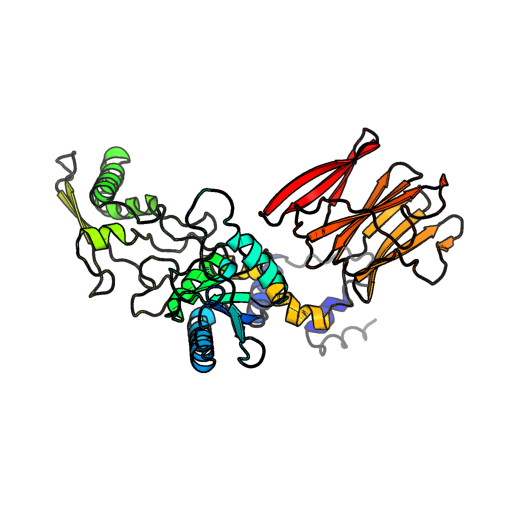O 1
ATOM 1854 N N . CYS A 1 245 ? 8.681 -8.616 -22.340 1.00 95.19 245 CYS A N 1
ATOM 1855 C CA . CYS A 1 245 ? 8.646 -9.981 -21.816 1.00 95.19 245 CYS A CA 1
ATOM 1856 C C . CYS A 1 245 ? 9.210 -11.018 -22.795 1.00 95.19 245 CYS A C 1
ATOM 1858 O O . CYS A 1 245 ? 9.438 -12.162 -22.403 1.00 95.19 245 CYS A O 1
ATOM 1860 N N . ALA A 1 246 ? 9.432 -10.655 -24.062 1.00 94.19 246 ALA A N 1
ATOM 1861 C CA . ALA A 1 246 ? 10.025 -11.550 -25.050 1.00 94.19 246 ALA A CA 1
ATOM 1862 C C . ALA A 1 246 ? 11.558 -11.497 -24.981 1.00 94.19 246 ALA A C 1
ATOM 1864 O O . ALA A 1 246 ? 12.143 -10.434 -24.773 1.00 94.19 246 ALA A O 1
ATOM 1865 N N . GLY A 1 247 ? 12.224 -12.644 -25.160 1.00 93.56 247 GLY A N 1
ATOM 1866 C CA . GLY A 1 247 ? 13.686 -12.727 -25.072 1.00 93.56 247 GLY A CA 1
ATOM 1867 C C . GLY A 1 247 ? 14.196 -12.147 -23.752 1.00 93.56 247 GLY A C 1
ATOM 1868 O O . GLY A 1 247 ? 13.662 -12.469 -22.693 1.00 93.56 247 GLY A O 1
ATOM 1869 N N . ASP A 1 248 ? 15.164 -11.236 -23.815 1.00 93.19 248 ASP A N 1
ATOM 1870 C CA . ASP A 1 248 ? 15.628 -10.456 -22.662 1.00 93.19 248 ASP A CA 1
ATOM 1871 C C . ASP A 1 248 ? 15.042 -9.040 -22.593 1.00 93.19 248 ASP A C 1
ATOM 1873 O O . ASP A 1 248 ? 15.324 -8.325 -21.642 1.00 93.19 248 ASP A O 1
ATOM 1877 N N . GLY A 1 249 ? 14.189 -8.641 -23.548 1.00 93.75 249 GLY A N 1
ATOM 1878 C CA . GLY A 1 249 ? 13.537 -7.331 -23.520 1.00 93.75 249 GLY A CA 1
ATOM 1879 C C . GLY A 1 249 ? 14.550 -6.192 -23.528 1.00 93.75 249 GLY A C 1
ATOM 1880 O O . GLY A 1 249 ? 14.311 -5.170 -22.904 1.00 93.75 249 GLY A O 1
ATOM 1881 N N . ARG A 1 250 ? 15.713 -6.375 -24.163 1.00 96.31 250 ARG A N 1
ATOM 1882 C CA . ARG A 1 250 ? 16.769 -5.363 -24.142 1.00 96.31 250 ARG A CA 1
ATOM 1883 C C . ARG A 1 250 ? 16.367 -4.083 -24.880 1.00 96.31 250 ARG A C 1
ATOM 1885 O O . ARG A 1 250 ? 15.814 -4.138 -25.979 1.00 96.31 250 ARG A O 1
ATOM 1892 N N . LEU A 1 251 ? 16.765 -2.943 -24.327 1.00 97.06 251 LEU A N 1
ATOM 1893 C CA . LEU A 1 251 ? 16.786 -1.646 -25.002 1.00 97.06 251 LEU A CA 1
ATOM 1894 C C . LEU A 1 251 ? 18.237 -1.269 -25.282 1.00 97.06 251 LEU A C 1
ATOM 1896 O O . LEU A 1 251 ? 19.085 -1.338 -24.395 1.00 97.06 251 LEU A O 1
ATOM 1900 N N . VAL A 1 252 ? 18.537 -0.865 -26.514 1.00 97.56 252 VAL A N 1
ATOM 1901 C CA . VAL A 1 252 ? 19.886 -0.426 -26.896 1.00 97.56 252 VAL A CA 1
ATOM 1902 C C . VAL A 1 252 ? 19.857 1.067 -27.167 1.00 97.56 252 VAL A C 1
ATOM 1904 O O . VAL A 1 252 ? 19.174 1.496 -28.094 1.00 97.56 252 VAL A O 1
ATOM 1907 N N . PHE A 1 253 ? 20.614 1.855 -26.411 1.00 97.88 253 PHE A N 1
ATOM 1908 C CA . PHE A 1 253 ? 20.730 3.304 -26.550 1.00 97.88 253 PHE A CA 1
ATOM 1909 C C . PHE A 1 253 ? 22.039 3.668 -27.246 1.00 97.88 253 PHE A C 1
ATOM 1911 O O . PHE A 1 253 ? 23.120 3.427 -26.717 1.00 97.88 253 PHE A O 1
ATOM 1918 N N . GLN A 1 254 ? 21.934 4.270 -28.431 1.00 98.19 254 GLN A N 1
ATOM 1919 C CA . GLN A 1 254 ? 23.082 4.863 -29.117 1.00 98.19 254 GLN A CA 1
ATOM 1920 C C . GLN A 1 254 ? 23.241 6.306 -28.646 1.00 98.19 254 GLN A C 1
ATOM 1922 O O . GLN A 1 254 ? 22.357 7.134 -28.883 1.00 98.19 254 GLN A O 1
ATOM 1927 N N . VAL A 1 255 ? 24.355 6.603 -27.982 1.00 98.31 255 VAL A N 1
ATOM 1928 C CA . VAL A 1 255 ? 24.662 7.928 -27.445 1.00 98.31 255 VAL A CA 1
ATOM 1929 C C . VAL A 1 255 ? 25.854 8.489 -28.204 1.00 98.31 255 VAL A C 1
ATOM 1931 O O . VAL A 1 255 ? 26.963 7.968 -28.139 1.00 98.31 255 VAL A O 1
ATOM 1934 N N . ASN A 1 256 ? 25.607 9.570 -28.937 1.00 98.06 256 ASN A N 1
ATOM 1935 C CA . ASN A 1 256 ? 26.664 10.368 -29.547 1.00 98.06 256 ASN A CA 1
ATOM 1936 C C . ASN A 1 256 ? 27.042 11.481 -28.570 1.00 98.06 256 ASN A C 1
ATOM 1938 O O . ASN A 1 256 ? 26.189 12.317 -28.236 1.00 98.06 256 ASN A O 1
ATOM 1942 N N . PHE A 1 257 ? 28.289 11.460 -28.109 1.00 98.00 257 PHE A N 1
ATOM 1943 C CA . PHE A 1 257 ? 28.849 12.454 -27.200 1.00 98.00 257 PHE A CA 1
ATOM 1944 C C . PHE A 1 257 ? 29.277 13.712 -27.967 1.00 98.00 257 PHE A C 1
ATOM 1946 O O . PHE A 1 257 ? 29.726 13.632 -29.114 1.00 98.00 257 PHE A O 1
ATOM 1953 N N . LYS A 1 258 ? 29.099 14.887 -27.354 1.00 96.94 258 LYS A N 1
ATOM 1954 C CA . LYS A 1 258 ? 29.555 16.178 -27.891 1.00 96.94 258 LYS A CA 1
ATOM 1955 C C . LYS A 1 258 ? 31.082 16.260 -27.888 1.00 96.94 258 LYS A C 1
ATOM 1957 O O . LYS A 1 258 ? 31.657 16.852 -28.799 1.00 96.94 258 LYS A O 1
ATOM 1962 N N . ASN A 1 259 ? 31.736 15.672 -26.887 1.00 96.12 259 ASN A N 1
ATOM 1963 C CA . ASN A 1 259 ? 33.180 15.547 -26.821 1.00 96.12 259 ASN A CA 1
ATOM 1964 C C . ASN A 1 259 ? 33.654 14.489 -27.837 1.00 96.12 259 ASN A C 1
ATOM 1966 O O . ASN A 1 259 ? 33.425 13.290 -27.639 1.00 96.12 259 ASN A O 1
ATOM 1970 N N . PRO A 1 260 ? 34.374 14.889 -28.901 1.00 96.06 260 PRO A N 1
ATOM 1971 C CA . PRO A 1 260 ? 34.791 13.967 -29.949 1.00 96.06 260 PRO A CA 1
ATOM 1972 C C . PRO A 1 260 ? 35.756 12.883 -29.455 1.00 96.06 260 PRO A C 1
ATOM 1974 O O . PRO A 1 260 ? 35.859 11.845 -30.105 1.00 96.06 260 PRO A O 1
ATOM 1977 N N . SER A 1 261 ? 36.442 13.075 -28.319 1.00 97.00 261 SER A N 1
ATOM 1978 C CA . SER A 1 261 ? 37.312 12.036 -27.756 1.00 97.00 261 SER A CA 1
ATOM 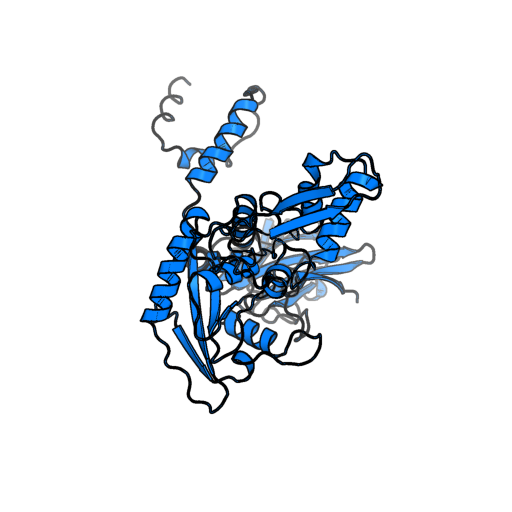1979 C C . SER A 1 261 ? 36.540 10.868 -27.139 1.00 97.00 261 SER A C 1
ATOM 1981 O O . SER A 1 261 ? 37.118 9.798 -26.970 1.00 97.00 261 SER A O 1
ATOM 1983 N N . LEU A 1 262 ? 35.259 11.058 -26.798 1.00 96.50 262 LEU A N 1
ATOM 1984 C CA . LEU A 1 262 ? 34.382 10.003 -26.278 1.00 96.50 262 LEU A CA 1
ATOM 1985 C C . LEU A 1 262 ? 33.681 9.222 -27.402 1.00 96.50 262 LEU A C 1
ATOM 1987 O O . LEU A 1 262 ? 33.344 8.054 -27.225 1.00 96.50 262 LEU A O 1
ATOM 1991 N N . GLY A 1 263 ? 33.497 9.843 -28.571 1.00 96.56 263 GLY A N 1
ATOM 1992 C CA . GLY A 1 263 ? 32.912 9.204 -29.749 1.00 96.56 263 GLY A CA 1
ATOM 1993 C C . GLY A 1 263 ? 31.432 8.831 -29.586 1.00 96.56 263 GLY A C 1
ATOM 1994 O O . GLY A 1 263 ? 30.651 9.546 -28.963 1.00 96.56 263 GLY A O 1
ATOM 1995 N N . SER A 1 264 ? 31.032 7.721 -30.209 1.00 97.50 264 SER A N 1
ATOM 1996 C CA . SER A 1 264 ? 29.694 7.134 -30.066 1.00 97.50 264 SER A CA 1
ATOM 1997 C C . SER A 1 264 ? 29.785 5.882 -29.203 1.00 97.50 264 SER A C 1
ATOM 1999 O O . SER A 1 264 ? 30.705 5.079 -29.380 1.00 97.50 264 SER A O 1
ATOM 2001 N N . HIS A 1 265 ? 28.838 5.706 -28.285 1.00 98.19 265 HIS A N 1
ATOM 2002 C CA . HIS A 1 265 ? 28.776 4.536 -27.420 1.00 98.19 265 HIS A CA 1
ATOM 2003 C C . HIS A 1 265 ? 27.375 3.927 -27.397 1.00 98.19 265 HIS A C 1
ATOM 2005 O O . HIS A 1 265 ? 26.366 4.626 -27.500 1.00 98.19 265 HIS A O 1
ATOM 2011 N N . SER A 1 266 ? 27.328 2.604 -27.245 1.00 98.19 266 SER A N 1
ATOM 2012 C CA . SER A 1 266 ? 26.099 1.817 -27.235 1.00 98.19 266 SER A CA 1
ATOM 2013 C C . SER A 1 266 ? 25.870 1.241 -25.844 1.00 98.19 266 SER A C 1
ATOM 2015 O O . SER A 1 266 ? 26.603 0.353 -25.418 1.00 98.19 266 SER A O 1
ATOM 2017 N N . TYR A 1 267 ? 24.818 1.687 -25.168 1.00 98.19 267 TYR A N 1
ATOM 2018 C CA . TYR A 1 267 ? 24.413 1.168 -23.863 1.00 98.19 267 TYR A CA 1
ATOM 2019 C C . TYR A 1 267 ? 23.268 0.175 -24.023 1.00 98.19 267 TYR A C 1
ATOM 2021 O O . TYR A 1 267 ? 22.346 0.427 -24.792 1.00 98.19 267 TYR A O 1
ATOM 2029 N N . THR A 1 268 ? 23.312 -0.951 -23.312 1.00 97.88 268 THR A N 1
ATOM 2030 C CA . THR A 1 268 ? 22.238 -1.957 -23.343 1.00 97.88 268 THR A CA 1
ATOM 2031 C C . THR A 1 268 ? 21.597 -2.061 -21.969 1.00 97.88 268 THR A C 1
ATOM 2033 O O . THR A 1 268 ? 22.258 -2.463 -21.018 1.00 97.88 268 THR A O 1
ATOM 2036 N N . PHE A 1 269 ? 20.317 -1.718 -21.876 1.00 97.38 269 PHE A N 1
ATOM 2037 C CA . PHE A 1 269 ? 19.501 -1.904 -20.683 1.00 97.38 269 PHE A CA 1
ATOM 2038 C C . PHE A 1 269 ? 18.702 -3.202 -20.803 1.00 97.38 269 PHE A C 1
ATOM 2040 O O . PHE A 1 269 ? 18.117 -3.470 -21.852 1.00 97.38 269 PHE A O 1
ATOM 2047 N N . ILE A 1 270 ? 18.679 -3.996 -19.735 1.00 96.44 270 ILE A N 1
ATOM 2048 C CA . ILE A 1 270 ? 17.894 -5.229 -19.631 1.00 96.44 270 ILE A CA 1
ATOM 2049 C C . ILE A 1 270 ? 16.987 -5.070 -18.406 1.00 96.44 270 ILE A C 1
ATOM 2051 O O . ILE A 1 270 ? 17.515 -4.897 -17.308 1.00 96.44 270 ILE A O 1
ATOM 2055 N N . PRO A 1 271 ? 15.653 -5.110 -18.562 1.00 95.31 271 PRO A N 1
ATOM 2056 C CA . PRO A 1 271 ? 14.736 -4.895 -17.454 1.00 95.31 271 PRO A CA 1
ATOM 2057 C C . PRO A 1 271 ? 14.782 -6.062 -16.466 1.00 95.31 271 PRO A C 1
ATOM 2059 O O . PRO A 1 271 ? 14.718 -7.234 -16.852 1.00 95.31 271 PRO A O 1
ATOM 2062 N N . THR A 1 272 ? 14.792 -5.748 -15.173 1.00 95.00 272 THR A N 1
ATOM 2063 C CA . THR A 1 272 ? 14.567 -6.747 -14.125 1.00 95.00 272 THR A CA 1
ATOM 2064 C C . THR A 1 272 ? 13.076 -7.064 -14.050 1.00 95.00 272 THR A C 1
ATOM 2066 O O . THR A 1 272 ? 12.265 -6.243 -13.637 1.00 95.00 272 THR A O 1
ATOM 2069 N N . ARG A 1 273 ? 12.693 -8.277 -14.458 1.00 95.81 273 ARG A N 1
ATOM 2070 C CA . ARG A 1 273 ? 11.277 -8.686 -14.560 1.00 95.81 273 ARG A CA 1
ATOM 2071 C C . ARG A 1 273 ? 10.702 -9.294 -13.282 1.00 95.81 273 ARG A C 1
ATOM 2073 O O . ARG A 1 273 ? 9.524 -9.620 -13.242 1.00 95.81 273 ARG A O 1
ATOM 2080 N N . THR A 1 274 ? 11.538 -9.518 -12.274 1.00 96.81 274 THR A N 1
ATOM 2081 C CA . THR A 1 274 ? 11.161 -10.240 -11.053 1.00 96.81 274 THR A CA 1
ATOM 2082 C C . THR A 1 274 ? 10.499 -9.345 -10.012 1.00 96.81 274 THR A C 1
ATOM 2084 O O . THR A 1 274 ? 9.838 -9.870 -9.127 1.00 96.81 274 THR A O 1
ATOM 2087 N N . ASN A 1 275 ? 10.654 -8.020 -10.084 1.00 97.06 275 ASN A N 1
ATOM 2088 C CA . ASN A 1 275 ? 10.033 -7.118 -9.117 1.00 97.06 275 ASN A CA 1
ATOM 2089 C C . ASN A 1 275 ? 8.528 -6.971 -9.434 1.00 97.06 275 ASN A C 1
ATOM 2091 O O . ASN A 1 275 ? 8.189 -6.503 -10.523 1.00 97.06 275 ASN A O 1
ATOM 2095 N N . PRO A 1 276 ? 7.616 -7.340 -8.517 1.00 96.81 276 PRO A N 1
ATOM 2096 C CA . PRO A 1 276 ? 6.173 -7.193 -8.713 1.00 96.81 276 PRO A CA 1
ATOM 2097 C C . PRO A 1 276 ? 5.717 -5.735 -8.825 1.00 96.81 276 PRO A C 1
ATOM 2099 O O . PRO A 1 276 ? 4.651 -5.497 -9.380 1.00 96.81 276 PRO A O 1
ATOM 2102 N N . MET A 1 277 ? 6.495 -4.768 -8.328 1.00 96.81 277 MET A N 1
ATOM 2103 C CA . MET A 1 277 ? 6.174 -3.340 -8.428 1.00 96.81 277 MET A CA 1
ATOM 2104 C C . MET A 1 277 ? 6.643 -2.707 -9.739 1.00 96.81 277 MET A C 1
ATOM 2106 O O . MET A 1 277 ? 6.184 -1.621 -10.079 1.00 96.81 277 MET A O 1
ATOM 2110 N N . ALA A 1 278 ? 7.513 -3.378 -10.497 1.00 95.12 278 ALA A N 1
ATOM 2111 C CA . ALA A 1 278 ? 7.960 -2.903 -11.803 1.00 95.12 278 ALA A CA 1
ATOM 2112 C C . ALA A 1 278 ? 6.873 -3.100 -12.872 1.00 95.12 278 ALA A C 1
ATOM 2114 O O . ALA A 1 278 ? 6.092 -4.046 -12.797 1.00 95.12 278 ALA A O 1
ATOM 2115 N N . TYR A 1 279 ? 6.874 -2.301 -13.942 1.00 90.06 279 TYR A N 1
ATOM 2116 C CA . TYR A 1 279 ? 5.928 -2.407 -15.071 1.00 90.06 279 TYR A CA 1
ATOM 2117 C C . TYR A 1 279 ? 5.973 -3.764 -15.802 1.00 90.06 279 TYR A C 1
ATOM 2119 O O . TYR A 1 279 ? 5.092 -4.097 -16.602 1.00 90.06 279 TYR A O 1
ATOM 2127 N N . TYR A 1 280 ? 7.001 -4.567 -15.532 1.00 91.88 280 TYR A N 1
ATOM 2128 C CA . TYR A 1 280 ? 7.242 -5.873 -16.137 1.00 91.88 280 TYR A CA 1
ATOM 2129 C C . TYR A 1 280 ? 6.686 -7.045 -15.316 1.00 91.88 280 TYR A C 1
ATOM 2131 O O . TYR A 1 280 ? 6.907 -8.194 -15.695 1.00 91.88 280 TYR A O 1
ATOM 2139 N N . PHE A 1 281 ? 5.940 -6.792 -14.232 1.00 92.69 281 PHE A N 1
ATOM 2140 C CA . PHE A 1 281 ? 5.411 -7.837 -13.340 1.00 92.69 281 PHE A CA 1
ATOM 2141 C C . PHE A 1 281 ? 4.506 -8.872 -14.037 1.00 92.69 281 PHE A C 1
ATOM 2143 O O . PHE A 1 281 ? 4.273 -9.960 -13.521 1.00 92.69 281 PHE A O 1
ATOM 2150 N N . ARG A 1 282 ? 3.988 -8.557 -15.231 1.00 92.25 282 ARG A N 1
ATOM 2151 C CA . ARG A 1 282 ? 3.175 -9.478 -16.047 1.00 92.25 282 ARG A CA 1
ATOM 2152 C C . ARG A 1 282 ? 4.002 -10.441 -16.899 1.00 92.25 282 ARG A C 1
ATOM 2154 O O . ARG A 1 282 ? 3.436 -11.284 -17.594 1.00 92.25 282 ARG A O 1
ATOM 2161 N N . CYS A 1 283 ? 5.326 -10.310 -16.901 1.00 94.94 283 CYS A N 1
ATOM 2162 C CA . CYS A 1 283 ? 6.184 -11.254 -17.596 1.00 94.94 283 CYS A CA 1
ATOM 2163 C C . CYS A 1 283 ? 6.156 -12.625 -16.897 1.00 94.94 283 CYS A C 1
ATOM 2165 O O . CYS A 1 283 ? 6.030 -12.686 -15.676 1.00 94.94 283 CYS A O 1
ATOM 2167 N N . PRO A 1 284 ? 6.295 -13.739 -17.641 1.00 94.44 284 PRO A N 1
ATOM 2168 C CA . PRO A 1 284 ? 6.190 -15.092 -17.095 1.00 94.44 284 PRO A CA 1
ATOM 2169 C C . PRO A 1 284 ? 7.471 -15.496 -16.346 1.00 94.44 284 PRO A C 1
ATOM 2171 O O . PRO A 1 284 ? 8.202 -16.393 -16.764 1.00 94.44 284 PRO A O 1
ATOM 2174 N N . VAL A 1 285 ? 7.763 -14.802 -15.250 1.00 95.06 285 VAL A N 1
ATOM 2175 C CA . VAL A 1 285 ? 8.891 -15.057 -14.352 1.00 95.06 285 VAL A CA 1
ATOM 2176 C C . VAL A 1 285 ? 8.389 -15.206 -12.919 1.00 95.06 285 VAL A C 1
ATOM 2178 O O . VAL A 1 285 ? 7.257 -14.850 -12.596 1.00 95.06 285 VAL A O 1
ATOM 2181 N N . THR A 1 286 ? 9.230 -15.743 -12.042 1.00 95.44 286 THR A N 1
ATOM 2182 C CA . THR A 1 286 ? 8.928 -15.755 -10.610 1.00 95.44 286 THR A CA 1
ATOM 2183 C C . THR A 1 286 ? 9.066 -14.341 -10.063 1.00 95.44 286 THR A C 1
ATOM 2185 O O . THR A 1 286 ? 10.160 -13.776 -10.084 1.00 95.44 286 THR A O 1
ATOM 2188 N N . LEU A 1 287 ? 7.958 -13.782 -9.582 1.00 97.06 287 LEU A N 1
ATOM 2189 C CA . LEU A 1 287 ? 7.953 -12.476 -8.939 1.00 97.06 287 LEU A CA 1
ATOM 2190 C C . LEU A 1 287 ? 8.432 -12.588 -7.492 1.00 97.06 287 LEU A C 1
ATOM 2192 O O . LEU A 1 287 ? 8.111 -13.551 -6.795 1.00 97.06 287 LEU A O 1
ATOM 2196 N N . LYS A 1 288 ? 9.184 -11.587 -7.044 1.00 96.75 288 LYS A N 1
ATOM 2197 C CA . LYS A 1 288 ? 9.706 -11.467 -5.688 1.00 96.75 288 LYS A CA 1
ATOM 2198 C C . LYS A 1 288 ? 9.859 -9.983 -5.344 1.00 96.75 288 LYS A C 1
ATOM 2200 O O . LYS A 1 288 ? 10.564 -9.269 -6.051 1.00 96.75 288 LYS A O 1
ATOM 2205 N N . PHE A 1 289 ? 9.218 -9.538 -4.263 1.00 97.69 289 PHE A N 1
ATOM 2206 C CA . PHE A 1 289 ? 9.575 -8.270 -3.613 1.00 97.69 289 PHE A CA 1
ATOM 2207 C C . PHE A 1 289 ? 11.050 -8.289 -3.191 1.00 97.69 289 PHE A C 1
ATOM 2209 O O . PHE A 1 289 ? 11.532 -9.329 -2.724 1.00 97.69 289 PHE A O 1
ATOM 2216 N N . SER A 1 290 ? 11.737 -7.163 -3.362 1.00 97.44 290 SER A N 1
ATOM 2217 C CA . SER A 1 290 ? 13.082 -6.956 -2.823 1.00 97.44 290 SER A CA 1
ATOM 2218 C C . SER A 1 290 ? 13.066 -6.972 -1.289 1.00 97.44 290 SER A C 1
ATOM 2220 O O . SER A 1 290 ? 11.994 -7.034 -0.678 1.00 97.44 290 SER A O 1
ATOM 2222 N N . ASP A 1 291 ? 14.229 -7.001 -0.652 1.00 96.94 291 ASP A N 1
ATOM 2223 C CA . ASP A 1 291 ? 14.301 -7.151 0.795 1.00 96.94 291 ASP A CA 1
ATOM 2224 C C . ASP A 1 291 ? 13.748 -5.898 1.500 1.00 96.94 291 ASP A C 1
ATOM 2226 O O . ASP A 1 291 ? 12.868 -6.057 2.350 1.00 96.94 291 ASP A O 1
ATOM 2230 N N . ASP A 1 292 ? 14.086 -4.690 1.033 1.00 97.56 292 ASP A N 1
ATOM 2231 C CA . ASP A 1 292 ? 13.521 -3.441 1.571 1.00 97.56 292 ASP A CA 1
ATOM 2232 C C . ASP A 1 292 ? 12.001 -3.364 1.347 1.00 97.56 292 ASP A C 1
ATOM 2234 O O . ASP A 1 292 ? 11.231 -2.983 2.233 1.00 97.56 292 ASP A O 1
ATOM 2238 N N . GLN A 1 293 ? 11.519 -3.796 0.175 1.00 97.56 293 GLN A N 1
ATOM 2239 C CA . GLN A 1 293 ? 10.082 -3.837 -0.105 1.00 97.56 293 GLN A CA 1
ATOM 2240 C C . GLN A 1 293 ? 9.330 -4.755 0.872 1.00 97.56 293 GLN A C 1
ATOM 2242 O O . GLN A 1 293 ? 8.211 -4.436 1.286 1.00 97.56 293 GLN A O 1
ATOM 2247 N N . ARG A 1 294 ? 9.915 -5.897 1.266 1.00 96.81 294 ARG A N 1
ATOM 2248 C CA . ARG A 1 294 ? 9.309 -6.768 2.290 1.00 96.81 294 ARG A CA 1
ATOM 2249 C C . ARG A 1 294 ? 9.241 -6.070 3.635 1.00 96.81 294 ARG A C 1
ATOM 2251 O O . ARG A 1 294 ? 8.237 -6.236 4.325 1.00 96.81 294 ARG A O 1
ATOM 2258 N N . ASP A 1 295 ? 10.266 -5.313 3.998 1.00 94.56 295 ASP A N 1
ATOM 2259 C CA . ASP A 1 295 ? 10.316 -4.622 5.280 1.00 94.56 295 ASP A CA 1
ATOM 2260 C C . ASP A 1 295 ? 9.270 -3.516 5.347 1.00 94.56 295 ASP A C 1
ATOM 2262 O O . ASP A 1 295 ? 8.544 -3.426 6.336 1.00 94.56 295 ASP A O 1
ATOM 2266 N N . VAL A 1 296 ? 9.062 -2.765 4.262 1.00 94.94 296 VAL A N 1
ATOM 2267 C CA . VAL A 1 296 ? 7.941 -1.816 4.156 1.00 94.94 296 VAL A CA 1
ATOM 2268 C C . VAL A 1 296 ? 6.600 -2.531 4.295 1.00 94.94 296 VAL A C 1
ATOM 2270 O O . VAL A 1 296 ? 5.741 -2.098 5.072 1.00 94.94 296 VAL A O 1
ATOM 2273 N N . ILE A 1 297 ? 6.426 -3.657 3.593 1.00 96.38 297 ILE A N 1
ATOM 2274 C CA . ILE A 1 297 ? 5.202 -4.454 3.674 1.00 96.38 297 ILE A CA 1
ATOM 2275 C C . ILE A 1 297 ? 4.949 -4.908 5.119 1.00 96.38 297 ILE A C 1
ATOM 2277 O O . ILE A 1 297 ? 3.861 -4.676 5.657 1.00 96.38 297 ILE A O 1
ATOM 2281 N N . ARG A 1 298 ? 5.952 -5.497 5.776 1.00 93.81 298 ARG A N 1
ATOM 2282 C CA . ARG A 1 298 ? 5.893 -5.949 7.172 1.00 93.81 298 ARG A CA 1
ATOM 2283 C C . ARG A 1 298 ? 5.600 -4.795 8.115 1.00 93.81 298 ARG A C 1
ATOM 2285 O O . ARG A 1 298 ? 4.647 -4.873 8.886 1.00 93.81 298 ARG A O 1
ATOM 2292 N N . ASN A 1 299 ? 6.345 -3.702 8.008 1.00 88.25 299 ASN A N 1
ATOM 2293 C CA . ASN A 1 299 ? 6.173 -2.516 8.833 1.00 88.25 299 ASN A CA 1
ATOM 2294 C C . ASN A 1 299 ? 4.753 -1.946 8.695 1.00 88.25 299 ASN A C 1
ATOM 2296 O O . ASN A 1 299 ? 4.120 -1.605 9.694 1.00 88.25 299 ASN A O 1
ATOM 2300 N N . SER A 1 300 ? 4.181 -1.934 7.485 1.00 89.38 300 SER A N 1
ATOM 2301 C CA . SER A 1 300 ? 2.804 -1.473 7.276 1.00 89.38 300 SER A CA 1
ATOM 2302 C C . SER A 1 300 ? 1.763 -2.303 8.043 1.00 89.38 300 SER A C 1
ATOM 2304 O O . SER A 1 300 ? 0.775 -1.745 8.536 1.00 89.38 300 SER A O 1
ATOM 2306 N N . VAL A 1 301 ? 2.008 -3.612 8.177 1.00 90.81 301 VAL A N 1
ATOM 2307 C CA . VAL A 1 301 ? 1.149 -4.601 8.842 1.00 90.81 301 VAL A CA 1
ATOM 2308 C C . VAL A 1 301 ? 1.369 -4.644 10.347 1.00 90.81 301 VAL A C 1
ATOM 2310 O O . VAL A 1 301 ? 0.383 -4.647 11.077 1.00 90.81 301 VAL A O 1
ATOM 2313 N N . TYR A 1 302 ? 2.612 -4.638 10.822 1.00 85.19 302 TYR A N 1
ATOM 2314 C CA . TYR A 1 302 ? 2.934 -4.767 12.247 1.00 85.19 302 TYR A CA 1
ATOM 2315 C C . TYR A 1 302 ? 2.937 -3.439 13.005 1.00 85.19 302 TYR A C 1
ATOM 2317 O O . TYR A 1 302 ? 2.668 -3.423 14.203 1.00 85.19 302 TYR A O 1
ATOM 2325 N N . HIS A 1 303 ? 3.212 -2.323 12.330 1.00 81.38 303 HIS A N 1
ATOM 2326 C CA . HIS A 1 303 ? 3.377 -1.019 12.986 1.00 81.38 303 HIS A CA 1
ATOM 2327 C C . HIS A 1 303 ? 2.603 0.111 12.292 1.00 81.38 303 HIS A C 1
ATOM 2329 O O . HIS A 1 303 ? 2.379 1.172 12.876 1.00 81.38 303 HIS A O 1
ATOM 2335 N N . GLY A 1 304 ? 2.162 -0.107 11.054 1.00 83.56 304 GLY A N 1
ATOM 2336 C CA . GLY A 1 304 ? 1.463 0.879 10.243 1.00 83.56 304 GLY A CA 1
ATOM 2337 C C . GLY A 1 304 ? -0.061 0.844 10.365 1.00 83.56 304 GLY A C 1
ATOM 2338 O O . GLY A 1 304 ? -0.664 0.303 11.294 1.00 83.56 304 GLY A O 1
ATOM 2339 N N . ASN A 1 305 ? -0.724 1.438 9.372 1.00 80.56 305 ASN A N 1
ATOM 2340 C CA . ASN A 1 305 ? -2.187 1.498 9.307 1.00 80.56 305 ASN A CA 1
ATOM 2341 C C . ASN A 1 305 ? -2.843 0.154 8.913 1.00 80.56 305 ASN A C 1
ATOM 2343 O O . ASN A 1 305 ? -4.074 0.078 8.856 1.00 80.56 305 ASN A O 1
ATOM 2347 N N . ARG A 1 306 ? -2.067 -0.913 8.658 1.00 91.94 306 ARG A N 1
ATOM 2348 C CA . ARG A 1 306 ? -2.577 -2.261 8.333 1.00 91.94 306 ARG A CA 1
ATOM 2349 C C . ARG A 1 306 ? -2.616 -3.206 9.531 1.00 91.94 306 ARG A C 1
ATOM 2351 O O . ARG A 1 306 ? -3.113 -4.318 9.403 1.00 91.94 306 ARG A O 1
ATOM 2358 N N . MET A 1 307 ? -2.248 -2.721 10.718 1.00 85.44 307 MET A N 1
ATOM 2359 C CA . MET A 1 307 ? -2.413 -3.425 11.998 1.00 85.44 307 MET A CA 1
ATOM 2360 C C . MET A 1 307 ? -3.819 -3.993 12.227 1.00 85.44 307 MET A C 1
ATOM 2362 O O . MET A 1 307 ? -3.978 -5.010 12.900 1.00 85.44 307 MET A O 1
ATOM 2366 N N . HIS A 1 308 ? -4.856 -3.369 11.661 1.00 83.31 308 HIS A N 1
ATOM 2367 C CA . HIS A 1 308 ? -6.225 -3.875 11.760 1.00 83.31 308 HIS A CA 1
ATOM 2368 C C . HIS A 1 308 ? -6.380 -5.297 11.188 1.00 83.31 308 HIS A C 1
ATOM 2370 O O . HIS A 1 308 ? -7.205 -6.047 11.701 1.00 83.31 308 HIS A O 1
ATOM 2376 N N . LEU A 1 309 ? -5.562 -5.693 10.202 1.00 91.19 309 LEU A N 1
ATOM 2377 C CA . LEU A 1 309 ? -5.574 -7.029 9.593 1.00 91.19 309 LEU A CA 1
ATOM 2378 C C . LEU A 1 309 ? -5.086 -8.125 10.546 1.00 91.19 309 LEU A C 1
ATOM 2380 O O . LEU A 1 309 ? -5.616 -9.230 10.535 1.00 91.19 309 LEU A O 1
ATOM 2384 N N . LEU A 1 310 ? -4.116 -7.813 11.410 1.00 86.31 310 LEU A N 1
ATOM 2385 C CA . LEU A 1 310 ? -3.664 -8.730 12.463 1.00 86.31 310 LEU A CA 1
ATOM 2386 C C . LEU A 1 310 ? -4.687 -8.808 13.597 1.00 86.31 310 LEU A C 1
ATOM 2388 O O . LEU A 1 310 ? -4.908 -9.852 14.215 1.00 86.31 310 LEU A O 1
ATOM 2392 N N . ARG A 1 311 ? -5.334 -7.672 13.862 1.00 66.56 311 ARG A N 1
ATOM 2393 C CA . ARG A 1 311 ? -6.203 -7.481 15.012 1.00 66.56 311 ARG A CA 1
ATOM 2394 C C . ARG A 1 311 ? -7.497 -8.282 14.971 1.00 66.56 311 ARG A C 1
ATOM 2396 O O . ARG A 1 311 ? -8.019 -8.472 16.044 1.00 66.56 311 ARG A O 1
ATOM 2403 N N . ALA A 1 312 ? -8.039 -8.804 13.870 1.00 59.47 312 ALA A N 1
ATOM 2404 C CA . ALA A 1 312 ? -9.240 -9.659 13.997 1.00 59.47 312 ALA A CA 1
ATOM 2405 C C . ALA A 1 312 ? -8.939 -11.012 14.660 1.00 59.47 312 ALA A C 1
ATOM 2407 O O . ALA A 1 312 ? -9.701 -11.456 15.514 1.00 59.47 312 ALA A O 1
ATOM 2408 N N . ALA A 1 313 ? -7.804 -11.632 14.324 1.00 52.06 313 ALA A N 1
ATOM 2409 C CA . ALA A 1 313 ? -7.358 -12.865 14.974 1.00 52.06 313 ALA A CA 1
ATOM 2410 C C . ALA A 1 313 ? -6.867 -12.621 16.415 1.00 52.06 313 ALA A C 1
ATOM 2412 O O . ALA A 1 313 ? -6.966 -13.509 17.255 1.00 52.06 313 ALA A O 1
ATOM 2413 N N . TRP A 1 314 ? -6.362 -11.412 16.691 1.00 47.81 314 TRP A N 1
ATOM 2414 C CA . TRP A 1 314 ? -5.842 -10.993 17.998 1.00 47.81 314 TRP A CA 1
ATOM 2415 C C . TRP A 1 314 ? -6.887 -10.357 18.932 1.00 47.81 314 TRP A C 1
ATOM 2417 O O . TRP A 1 314 ? -6.794 -10.506 20.140 1.00 47.81 314 TRP A O 1
ATOM 2427 N N . LEU A 1 315 ? -7.888 -9.636 18.423 1.00 45.44 315 LEU A N 1
ATOM 2428 C CA . LEU A 1 315 ? -8.927 -8.963 19.216 1.00 45.44 315 LEU A CA 1
ATOM 2429 C C . LEU A 1 315 ? -9.961 -9.954 19.736 1.00 45.44 315 LEU A C 1
ATOM 2431 O O . LEU A 1 315 ? -10.501 -9.717 20.805 1.00 45.44 315 LEU A O 1
ATOM 2435 N N . ASP A 1 316 ? -10.238 -11.064 19.054 1.00 47.81 316 ASP A N 1
ATOM 2436 C CA . ASP A 1 316 ? -11.083 -12.100 19.669 1.00 47.81 316 ASP A CA 1
ATOM 2437 C C . ASP A 1 316 ? -10.412 -12.731 20.900 1.00 47.81 316 ASP A C 1
ATOM 2439 O O . ASP A 1 316 ? -11.099 -13.156 21.826 1.00 47.81 316 ASP A O 1
ATOM 2443 N N . SER A 1 317 ? -9.079 -12.706 20.965 1.00 42.69 317 SER A N 1
ATOM 2444 C CA . SER A 1 317 ? -8.287 -13.161 22.111 1.00 42.69 317 SER A CA 1
ATOM 2445 C C . SER A 1 317 ? -7.940 -12.047 23.119 1.00 42.69 317 SER A C 1
ATOM 2447 O O . SER A 1 317 ? -7.819 -12.349 24.302 1.00 42.69 317 SER A O 1
ATOM 2449 N N . PHE A 1 318 ? -7.854 -10.771 22.707 1.00 43.72 318 PHE A N 1
ATOM 2450 C CA . PHE A 1 318 ? -7.448 -9.626 23.550 1.00 43.72 318 PHE A CA 1
ATOM 2451 C C . PHE A 1 318 ? -8.486 -8.501 23.713 1.00 43.72 318 PHE A C 1
ATOM 2453 O O . PHE A 1 318 ? -8.183 -7.499 24.356 1.00 43.72 318 PHE A O 1
ATOM 2460 N N . ARG A 1 319 ? -9.732 -8.611 23.223 1.00 44.38 319 ARG A N 1
ATOM 2461 C CA . ARG A 1 319 ? -10.791 -7.586 23.447 1.00 44.38 319 ARG A CA 1
ATOM 2462 C C . ARG A 1 319 ? -11.028 -7.249 24.926 1.00 44.38 319 ARG A C 1
ATOM 2464 O O . ARG A 1 319 ? -11.675 -6.243 25.208 1.00 44.38 319 ARG A O 1
ATOM 2471 N N . HIS A 1 320 ? -10.500 -8.049 25.850 1.00 43.50 320 HIS A N 1
ATOM 2472 C CA . HIS A 1 320 ? -10.557 -7.802 27.286 1.00 43.50 320 HIS A CA 1
ATOM 2473 C C . HIS A 1 320 ? -9.235 -7.330 27.918 1.00 43.50 320 HIS A C 1
ATOM 2475 O O . HIS A 1 320 ? -9.259 -6.890 29.065 1.00 43.50 320 HIS A O 1
ATOM 2481 N N . GLU A 1 321 ? -8.101 -7.349 27.213 1.00 44.53 321 GLU A N 1
ATOM 2482 C CA . GLU A 1 321 ? -6.791 -7.068 27.808 1.00 44.53 321 GLU A CA 1
ATOM 2483 C C . GLU A 1 321 ? -6.009 -6.002 27.019 1.00 44.53 321 GLU A C 1
ATOM 2485 O O . GLU A 1 321 ? -5.497 -6.241 25.931 1.00 44.53 321 GLU A O 1
ATOM 2490 N N . LEU A 1 322 ? -5.865 -4.833 27.661 1.00 53.19 322 LEU A N 1
ATOM 2491 C CA . LEU A 1 322 ? -4.859 -3.784 27.422 1.00 53.19 322 LEU A CA 1
ATOM 2492 C C . LEU A 1 322 ? -5.184 -2.685 26.389 1.00 53.19 322 LEU A C 1
ATOM 2494 O O . LEU A 1 322 ? -4.318 -2.260 25.626 1.00 53.19 322 LEU A O 1
ATOM 2498 N N . VAL A 1 323 ? -6.370 -2.068 26.473 1.00 71.06 323 VAL A N 1
ATOM 2499 C CA . VAL A 1 323 ? -6.397 -0.608 26.246 1.00 71.06 323 VAL A CA 1
ATOM 2500 C C . VAL A 1 323 ? -5.649 0.019 27.419 1.00 71.06 323 VAL A C 1
ATOM 2502 O O . VAL A 1 323 ? -6.071 -0.141 28.568 1.00 71.06 323 VAL A O 1
ATOM 2505 N N . ALA A 1 324 ? -4.522 0.682 27.146 1.00 82.69 324 ALA A N 1
ATOM 2506 C CA . ALA A 1 324 ? -3.733 1.323 28.191 1.00 82.69 324 ALA A CA 1
ATOM 2507 C C . ALA A 1 324 ? -4.632 2.281 28.996 1.00 82.69 324 ALA A C 1
ATOM 2509 O O . ALA A 1 324 ? -5.323 3.112 28.395 1.00 82.69 324 ALA A O 1
ATOM 2510 N N . PRO A 1 325 ? -4.670 2.167 30.336 1.00 91.94 325 PRO A N 1
ATOM 2511 C CA . PRO A 1 325 ? -5.448 3.090 31.134 1.00 91.94 325 PRO A CA 1
ATOM 2512 C C . PRO A 1 325 ? -4.860 4.495 30.997 1.00 91.94 325 PRO A C 1
ATOM 2514 O O . PRO A 1 325 ? -3.642 4.677 30.978 1.00 91.94 325 PRO A O 1
ATOM 2517 N N . ALA A 1 326 ? -5.726 5.497 30.941 1.00 94.62 326 ALA A N 1
ATOM 2518 C CA . ALA A 1 326 ? -5.315 6.888 30.995 1.00 94.62 326 ALA A CA 1
ATOM 2519 C C . ALA A 1 326 ? -5.389 7.351 32.453 1.00 94.62 326 ALA A C 1
ATOM 2521 O O . ALA A 1 326 ? -6.395 7.124 33.121 1.00 94.62 326 ALA A O 1
ATOM 2522 N N . ALA A 1 327 ? -4.339 7.981 32.970 1.00 95.56 327 ALA A N 1
ATOM 2523 C CA . ALA A 1 327 ? -4.315 8.467 34.345 1.00 95.56 327 ALA A CA 1
ATOM 2524 C C . ALA A 1 327 ? -3.925 9.941 34.391 1.00 95.56 327 ALA A C 1
ATOM 2526 O O . ALA A 1 327 ? -3.089 10.397 33.615 1.00 95.56 327 ALA A O 1
ATOM 2527 N N . VAL A 1 328 ? -4.523 10.681 35.319 1.00 95.56 328 VAL A N 1
ATOM 2528 C CA . VAL A 1 328 ? -4.240 12.101 35.509 1.00 95.56 328 VAL A CA 1
ATOM 2529 C C . VAL A 1 328 ? -4.360 12.489 36.972 1.00 95.56 328 VAL A C 1
ATOM 2531 O O . VAL A 1 328 ? -5.262 12.044 37.685 1.00 95.56 328 VAL A O 1
ATOM 2534 N N . SER A 1 329 ? -3.449 13.343 37.426 1.00 93.31 329 SER A N 1
ATOM 2535 C CA . SER A 1 329 ? -3.589 13.990 38.724 1.00 93.31 329 SER A CA 1
ATOM 2536 C C . SER A 1 329 ? -4.493 15.210 38.585 1.00 93.31 329 SER A C 1
ATOM 2538 O O . SER A 1 329 ? -4.233 16.090 37.766 1.00 93.31 329 SER A O 1
ATOM 2540 N N . ARG A 1 330 ? -5.568 15.245 39.374 1.00 83.44 330 ARG A N 1
ATOM 2541 C CA . ARG A 1 330 ? -6.532 16.355 39.387 1.00 83.44 330 ARG A CA 1
ATOM 2542 C C . ARG A 1 330 ? -6.083 17.471 40.328 1.00 83.44 330 ARG A C 1
ATOM 2544 O O . ARG A 1 330 ? -6.184 18.648 40.013 1.00 83.44 330 ARG A O 1
ATOM 2551 N N . HIS A 1 331 ? -5.557 17.081 41.481 1.00 84.62 331 HIS A N 1
ATOM 2552 C CA . HIS A 1 331 ? -4.875 17.933 42.449 1.00 84.62 331 HIS A CA 1
ATOM 2553 C C . HIS A 1 331 ? -3.818 17.098 43.180 1.00 84.62 331 HIS A C 1
ATOM 2555 O O . HIS A 1 331 ? -3.766 15.880 43.015 1.00 84.62 331 HIS A O 1
ATOM 2561 N N . ALA A 1 332 ? -3.021 17.729 44.048 1.00 86.56 332 ALA A N 1
ATOM 2562 C CA . ALA A 1 332 ? -1.886 17.100 44.739 1.00 86.56 332 ALA A CA 1
ATOM 2563 C C . ALA A 1 332 ? -2.203 15.782 45.482 1.00 86.56 332 ALA A C 1
ATOM 2565 O O . ALA A 1 332 ? -1.296 15.012 45.772 1.00 86.56 332 ALA A O 1
ATOM 2566 N N . ASN A 1 333 ? -3.483 15.517 45.766 1.00 90.81 333 ASN A N 1
ATOM 2567 C CA . ASN A 1 333 ? -3.947 14.399 46.586 1.00 90.81 333 ASN A CA 1
ATOM 2568 C C . ASN A 1 333 ? -4.893 13.441 45.847 1.00 90.81 333 ASN A C 1
ATOM 2570 O O . ASN A 1 333 ? -5.444 12.549 46.487 1.00 90.81 333 ASN A O 1
ATOM 2574 N N . THR A 1 334 ? -5.119 13.609 44.541 1.00 92.94 334 THR A N 1
ATOM 2575 C CA . THR A 1 334 ? -5.972 12.688 43.776 1.00 92.94 334 THR A CA 1
ATOM 2576 C C . THR A 1 334 ? -5.365 12.270 42.451 1.00 92.94 334 THR A C 1
ATOM 2578 O O . THR A 1 334 ? -4.710 13.050 41.753 1.00 92.94 334 THR A O 1
ATOM 2581 N N . VAL A 1 335 ? -5.649 11.020 42.089 1.00 95.50 335 VAL A N 1
ATOM 2582 C CA . VAL A 1 335 ? -5.332 10.438 40.784 1.00 95.50 335 VAL A CA 1
ATOM 2583 C C . VAL A 1 335 ? -6.604 9.821 40.225 1.00 95.50 335 VAL A C 1
ATOM 2585 O O . VAL A 1 335 ? -7.175 8.914 40.829 1.00 95.50 335 VAL A O 1
ATOM 2588 N N . ALA A 1 336 ? -7.050 10.316 39.077 1.00 95.81 336 ALA A N 1
ATOM 2589 C CA . ALA A 1 336 ? -8.122 9.707 38.310 1.00 95.81 336 ALA A CA 1
ATOM 2590 C C . ALA A 1 336 ? -7.520 8.739 37.292 1.00 95.81 336 ALA A C 1
ATOM 2592 O O . ALA A 1 336 ? -6.603 9.101 36.559 1.00 95.81 336 ALA A O 1
ATOM 2593 N N . VAL A 1 337 ? -8.039 7.517 37.257 1.00 96.19 337 VAL A N 1
ATOM 2594 C CA . VAL A 1 337 ? -7.683 6.472 36.299 1.00 96.19 337 VAL A CA 1
ATOM 2595 C C . VAL A 1 337 ? -8.910 6.159 35.460 1.00 96.19 337 VAL A C 1
ATOM 2597 O O . VAL A 1 337 ? -10.006 5.965 35.987 1.00 96.19 337 VAL A O 1
ATOM 2600 N N . PHE A 1 338 ? -8.707 6.084 34.155 1.00 95.81 338 PHE A N 1
ATOM 2601 C CA . PHE A 1 338 ? -9.707 5.790 33.149 1.00 95.81 338 PHE A CA 1
ATOM 2602 C C . PHE A 1 338 ? -9.294 4.542 32.393 1.00 95.81 338 PHE A C 1
ATOM 2604 O O . PHE A 1 338 ? -8.142 4.409 31.991 1.00 95.81 338 PHE A O 1
ATOM 2611 N N . ALA A 1 339 ? -10.231 3.630 32.192 1.00 94.00 339 ALA A N 1
ATOM 2612 C CA . ALA A 1 339 ? -9.988 2.395 31.469 1.00 94.00 339 ALA A CA 1
ATOM 2613 C C . ALA A 1 339 ? -11.208 2.031 30.633 1.00 94.00 339 ALA A C 1
ATOM 2615 O O . ALA A 1 339 ? -12.335 2.412 30.951 1.00 94.00 339 ALA A O 1
ATOM 2616 N N . THR A 1 340 ? -10.984 1.259 29.583 1.00 90.81 340 THR A N 1
ATOM 2617 C CA . THR A 1 340 ? -12.059 0.697 28.774 1.00 90.81 340 THR A CA 1
ATOM 2618 C C . THR A 1 340 ? -12.404 -0.687 29.317 1.00 90.81 340 THR A C 1
ATOM 2620 O O . THR A 1 340 ? -11.544 -1.556 29.393 1.00 90.81 340 THR A O 1
ATOM 2623 N N . GLY A 1 341 ? -13.651 -0.883 29.741 1.00 85.88 341 GLY A N 1
ATOM 2624 C CA . GLY A 1 341 ? -14.185 -2.189 30.125 1.00 85.88 341 GLY A CA 1
ATOM 2625 C C . GLY A 1 341 ? -14.902 -2.898 28.975 1.00 85.88 341 GLY A C 1
ATOM 2626 O O . GLY A 1 341 ? -14.842 -2.472 27.821 1.00 85.88 341 GLY A O 1
ATOM 2627 N N . ASP A 1 342 ? -15.636 -3.960 29.314 1.00 80.75 342 ASP A N 1
ATOM 2628 C CA . ASP A 1 342 ? -16.369 -4.790 28.351 1.00 80.75 342 ASP A CA 1
ATOM 2629 C C . ASP A 1 342 ? -17.254 -3.975 27.400 1.00 80.75 342 ASP A C 1
ATOM 2631 O O . ASP A 1 342 ? -17.942 -3.030 27.802 1.00 80.75 342 ASP A O 1
ATOM 2635 N N . GLY A 1 343 ? -17.234 -4.352 26.118 1.00 79.00 343 GLY A N 1
ATOM 2636 C CA . GLY A 1 343 ? -17.986 -3.662 25.068 1.00 79.00 343 GLY A CA 1
ATOM 2637 C C . GLY A 1 343 ? -17.468 -2.257 24.752 1.00 79.00 343 GLY A C 1
ATOM 2638 O O . GLY A 1 343 ? -18.208 -1.445 24.197 1.00 79.00 343 GLY A O 1
ATOM 2639 N N . GLY A 1 344 ? -16.225 -1.936 25.123 1.00 85.94 344 GLY A N 1
ATOM 2640 C CA . GLY A 1 344 ? -15.653 -0.616 24.882 1.00 85.94 344 GLY A CA 1
ATOM 2641 C C . GLY A 1 344 ? -16.214 0.459 25.817 1.00 85.94 344 GLY A C 1
ATOM 2642 O O . GLY A 1 344 ? -16.248 1.628 25.439 1.00 85.94 344 GLY A O 1
ATOM 2643 N N . ARG A 1 345 ? -16.747 0.080 26.988 1.00 92.50 345 ARG A N 1
ATOM 2644 C CA . ARG A 1 345 ? -17.396 1.023 27.909 1.00 92.50 345 ARG A CA 1
ATOM 2645 C C . ARG A 1 345 ? -16.356 1.722 28.785 1.00 92.50 345 ARG A C 1
ATOM 2647 O O . ARG A 1 345 ? -15.672 1.037 29.549 1.00 92.50 345 ARG A O 1
ATOM 2654 N N . PRO A 1 346 ? -16.229 3.053 28.725 1.00 94.06 346 PRO A N 1
ATOM 2655 C CA . PRO A 1 346 ? -15.264 3.783 29.519 1.00 94.06 346 PRO A CA 1
ATOM 2656 C C . PRO A 1 346 ? -15.675 3.770 30.988 1.00 94.06 346 PRO A C 1
ATOM 2658 O O . PRO A 1 346 ? -16.840 3.940 31.351 1.00 94.06 346 PRO A O 1
ATOM 2661 N N . LYS A 1 347 ? -14.691 3.555 31.847 1.00 95.19 347 LYS A N 1
ATOM 2662 C CA . LYS A 1 347 ? -14.831 3.464 33.293 1.00 95.19 347 LYS A CA 1
ATOM 2663 C C . LYS A 1 347 ? -13.834 4.406 33.944 1.00 95.19 347 LYS A C 1
ATOM 2665 O O . LYS A 1 347 ? -12.739 4.598 33.425 1.00 95.19 347 LYS A O 1
ATOM 2670 N N . SER A 1 348 ? -14.197 4.966 35.092 1.00 95.94 348 SER A N 1
ATOM 2671 C CA . SER A 1 348 ? -13.295 5.781 35.905 1.00 95.94 348 SER A CA 1
ATOM 2672 C C . SER A 1 348 ? -13.196 5.280 37.336 1.00 95.94 348 SER A C 1
ATOM 2674 O O . SER A 1 348 ? -14.123 4.669 37.877 1.00 95.94 348 SER A O 1
ATOM 2676 N N . ARG A 1 349 ? -12.053 5.557 37.953 1.00 95.19 349 ARG A N 1
ATOM 2677 C CA . ARG A 1 349 ? -11.813 5.359 39.376 1.00 95.19 349 ARG A CA 1
ATOM 2678 C C . ARG A 1 349 ? -10.890 6.459 39.870 1.00 95.19 349 ARG A C 1
ATOM 2680 O O . ARG A 1 349 ? -9.926 6.794 39.191 1.00 95.19 349 ARG A O 1
ATOM 2687 N N . VAL A 1 350 ? -11.176 7.026 41.035 1.00 94.50 350 VAL A N 1
ATOM 2688 C CA . VAL A 1 350 ? -10.395 8.152 41.568 1.00 94.50 350 VAL A CA 1
ATOM 2689 C C . VAL A 1 350 ? -9.821 7.767 42.916 1.00 94.50 350 VAL A C 1
ATOM 2691 O O . VAL A 1 350 ? -10.584 7.483 43.831 1.00 94.50 350 VAL A O 1
ATOM 2694 N N . TRP A 1 351 ? -8.499 7.736 43.037 1.00 95.38 351 TRP A N 1
ATOM 2695 C CA . TRP A 1 351 ? -7.824 7.660 44.330 1.00 95.38 351 TRP A CA 1
ATOM 2696 C C . TRP A 1 351 ? -7.866 9.027 45.004 1.00 95.38 351 TRP A C 1
ATOM 2698 O O . TRP A 1 351 ? -7.515 10.014 44.359 1.00 95.38 351 TRP A O 1
ATOM 2708 N N . ASP A 1 352 ? -8.250 9.080 46.278 1.00 92.75 352 ASP A N 1
ATOM 2709 C CA . ASP A 1 352 ? -8.212 10.281 47.113 1.00 92.75 352 ASP A CA 1
ATOM 2710 C C . ASP A 1 352 ? -7.390 10.004 48.373 1.00 92.75 352 ASP A C 1
ATOM 2712 O O . ASP A 1 352 ? -7.823 9.291 49.280 1.00 92.75 352 ASP A O 1
ATOM 2716 N N . ALA A 1 353 ? -6.200 10.603 48.437 1.00 92.75 353 ALA A N 1
ATOM 2717 C CA . ALA A 1 353 ? -5.275 10.430 49.548 1.00 92.75 353 ALA A CA 1
ATOM 2718 C C . ALA A 1 353 ? -5.838 10.960 50.878 1.00 92.75 353 ALA A C 1
ATOM 2720 O O . ALA A 1 353 ? -5.444 10.476 51.933 1.00 92.75 353 ALA A O 1
ATOM 2721 N N . SER A 1 354 ? -6.785 11.910 50.861 1.00 91.75 354 SER A N 1
ATOM 2722 C CA . SER A 1 354 ? -7.420 12.402 52.096 1.00 91.75 354 SER A CA 1
ATOM 2723 C C . SER A 1 354 ? -8.346 11.369 52.741 1.00 91.75 354 SER A C 1
ATOM 2725 O O . SER A 1 354 ? -8.604 11.429 53.943 1.00 91.75 354 SER A O 1
ATOM 2727 N N . ARG A 1 355 ? -8.836 10.414 51.944 1.00 91.50 355 ARG A N 1
ATOM 2728 C CA . ARG A 1 355 ? -9.714 9.322 52.378 1.00 91.50 355 ARG A CA 1
ATOM 2729 C C . ARG A 1 355 ? -9.009 7.972 52.392 1.00 91.50 355 ARG A C 1
ATOM 2731 O O . ARG A 1 355 ? -9.672 6.983 52.698 1.00 91.50 355 ARG A O 1
ATOM 2738 N N . ASP A 1 356 ? -7.741 7.935 51.979 1.00 93.75 356 ASP A N 1
ATOM 2739 C CA . ASP A 1 356 ? -6.947 6.723 51.749 1.00 93.75 356 ASP A CA 1
ATOM 2740 C C . ASP A 1 356 ? -7.755 5.624 51.032 1.00 93.75 356 ASP A C 1
ATOM 2742 O O . ASP A 1 356 ? -7.787 4.456 51.419 1.00 93.75 356 ASP A O 1
ATOM 2746 N N . SER A 1 357 ? -8.537 6.027 50.026 1.00 95.00 357 SER A N 1
ATOM 2747 C CA . SER A 1 357 ? -9.466 5.132 49.341 1.00 95.00 357 SER A CA 1
ATOM 2748 C C . SER A 1 357 ? -9.786 5.596 47.926 1.00 95.00 357 SER A C 1
ATOM 2750 O O . SER A 1 357 ? -9.608 6.755 47.548 1.00 95.00 357 SER A O 1
ATOM 2752 N N . TYR A 1 358 ? -10.278 4.654 47.122 1.00 92.75 358 TYR A N 1
ATOM 2753 C CA . TYR A 1 358 ? -10.818 4.944 45.801 1.00 92.75 358 TYR A CA 1
ATOM 2754 C C . TYR A 1 358 ? -12.300 5.331 45.885 1.00 92.75 358 TYR A C 1
ATOM 2756 O O . TYR A 1 358 ? -13.053 4.754 46.663 1.00 92.75 358 TYR A O 1
ATOM 2764 N N . TYR A 1 359 ? -12.757 6.226 45.014 1.00 88.62 359 TYR A N 1
ATOM 2765 C CA . TYR A 1 359 ? -14.165 6.423 44.666 1.00 88.62 359 TYR A CA 1
ATOM 2766 C C . TYR A 1 359 ? -14.482 5.695 43.341 1.00 88.62 359 TYR A C 1
ATOM 2768 O O . TYR A 1 359 ? -13.684 5.811 42.404 1.00 88.62 359 TYR A O 1
ATOM 2776 N N . PRO A 1 360 ? -15.615 4.964 43.219 1.00 89.25 360 PRO A N 1
ATOM 2777 C CA . PRO A 1 360 ? -16.693 4.755 44.198 1.00 89.25 360 PRO A CA 1
ATOM 2778 C C . PRO A 1 360 ? -16.463 3.524 45.110 1.00 89.25 360 PRO A C 1
ATOM 2780 O O . PRO A 1 360 ? -17.310 2.639 45.215 1.00 89.25 360 PRO A O 1
ATOM 2783 N N . GLY A 1 361 ? -15.303 3.423 45.764 1.00 89.44 361 GLY A N 1
ATOM 2784 C CA . GLY A 1 361 ? -14.915 2.295 46.614 1.00 89.44 361 GLY A CA 1
ATOM 2785 C C . GLY A 1 361 ? -14.169 1.208 45.839 1.00 89.44 361 GLY A C 1
ATOM 2786 O O . GLY A 1 361 ? -13.206 1.479 45.116 1.00 89.44 361 GLY A O 1
ATOM 2787 N N . ASN A 1 362 ? -14.619 -0.041 45.983 1.00 85.31 362 ASN A N 1
ATOM 2788 C CA . ASN A 1 362 ? -14.031 -1.210 45.311 1.00 85.31 362 ASN A CA 1
ATOM 2789 C C . ASN A 1 362 ? -14.474 -1.372 43.847 1.00 85.31 362 ASN A C 1
ATOM 2791 O O . ASN A 1 362 ? -13.978 -2.255 43.153 1.00 85.31 362 ASN A O 1
ATOM 2795 N N . GLY A 1 363 ? -15.408 -0.538 43.384 1.00 91.62 363 GLY A N 1
ATOM 2796 C CA . GLY A 1 363 ? -15.937 -0.577 42.025 1.00 91.62 363 GLY A CA 1
ATOM 2797 C C . GLY A 1 363 ? -15.280 0.420 41.073 1.00 91.62 363 GLY A C 1
ATOM 2798 O O . GLY A 1 363 ? -14.431 1.229 41.449 1.00 91.62 363 GLY A O 1
ATOM 2799 N N . TRP A 1 364 ? -15.747 0.368 39.831 1.00 94.62 364 TRP A N 1
ATOM 2800 C CA . TRP A 1 364 ? -15.494 1.358 38.793 1.00 94.62 364 TRP A CA 1
ATOM 2801 C C . TRP A 1 364 ? -16.780 2.136 38.520 1.00 94.62 364 TRP A C 1
ATOM 2803 O O . TRP A 1 364 ? -17.858 1.541 38.476 1.00 94.62 364 TRP A O 1
ATOM 2813 N N . LEU A 1 365 ? -16.671 3.445 38.311 1.00 94.88 365 LEU A N 1
ATOM 2814 C CA . LEU A 1 365 ? -17.782 4.257 37.828 1.00 94.88 365 LEU A CA 1
ATOM 2815 C C . LEU A 1 365 ? -17.876 4.115 36.304 1.00 94.88 365 LEU A C 1
ATOM 2817 O O . LEU A 1 365 ? -16.939 4.479 35.596 1.00 94.88 365 LEU A O 1
ATOM 2821 N N . ASP A 1 366 ? -18.996 3.596 35.808 1.00 94.56 366 ASP A N 1
ATOM 2822 C CA . ASP A 1 366 ? -19.303 3.533 34.375 1.00 94.56 366 ASP A CA 1
ATOM 2823 C C . ASP A 1 366 ? -19.581 4.944 33.838 1.00 94.56 366 ASP A C 1
ATOM 2825 O O . ASP A 1 366 ? -20.356 5.692 34.436 1.00 94.56 366 ASP A O 1
ATOM 2829 N N . LEU A 1 367 ? -18.926 5.312 32.738 1.00 95.00 367 LEU A N 1
ATOM 2830 C CA . LEU A 1 367 ? -19.076 6.620 32.100 1.00 95.00 367 LEU A CA 1
ATOM 2831 C C . LEU A 1 367 ? -20.053 6.594 30.915 1.00 95.00 367 LEU A C 1
ATOM 2833 O O . LEU A 1 367 ? -20.141 7.581 30.183 1.00 95.00 367 LEU A O 1
ATOM 2837 N N . GLY A 1 368 ? -20.795 5.501 30.724 1.00 92.50 368 GLY A N 1
ATOM 2838 C CA . GLY A 1 368 ? -21.768 5.337 29.649 1.00 92.50 368 GLY A CA 1
ATOM 2839 C C . GLY A 1 368 ? -21.155 5.297 28.252 1.00 92.50 368 GLY A C 1
ATOM 2840 O O . GLY A 1 368 ? -19.960 5.523 28.077 1.00 92.50 368 GLY A O 1
ATOM 2841 N N . ASP A 1 369 ? -22.014 5.029 27.266 1.00 86.12 369 ASP A N 1
ATOM 2842 C CA . ASP A 1 369 ? -21.689 4.684 25.875 1.00 86.12 369 ASP A CA 1
ATOM 2843 C C . ASP A 1 369 ? -20.667 3.535 25.708 1.00 86.12 369 ASP A C 1
ATOM 2845 O O . ASP A 1 369 ? -19.751 3.329 26.495 1.00 86.12 369 ASP A O 1
ATOM 2849 N N . GLY A 1 370 ? -20.839 2.726 24.663 1.00 86.62 370 GLY A N 1
ATOM 2850 C CA . GLY A 1 370 ? -19.906 1.651 24.313 1.00 86.62 370 GLY A CA 1
ATOM 2851 C C . GLY A 1 370 ? -19.026 1.997 23.117 1.00 86.62 370 GLY A C 1
ATOM 2852 O O . GLY A 1 370 ? -19.206 3.027 22.460 1.00 86.62 370 GLY A O 1
ATOM 2853 N N . GLY A 1 371 ? -18.114 1.078 22.806 1.00 84.81 371 GLY A N 1
ATOM 2854 C CA . GLY A 1 371 ? -17.330 1.090 21.576 1.00 84.81 371 GLY A CA 1
ATOM 2855 C C . GLY A 1 371 ? -16.124 2.023 21.571 1.00 84.81 371 GLY A C 1
ATOM 2856 O O . GLY A 1 371 ? -15.635 2.322 20.492 1.00 84.81 371 GLY A O 1
ATOM 2857 N N . PHE A 1 372 ? -15.629 2.494 22.716 1.00 89.19 372 PHE A N 1
ATOM 2858 C CA . PHE A 1 372 ? -14.372 3.244 22.763 1.00 89.19 372 PHE A CA 1
ATOM 2859 C C . PHE A 1 372 ? -13.161 2.310 22.658 1.00 89.19 372 PHE A C 1
ATOM 2861 O O . PHE A 1 372 ? -13.123 1.273 23.315 1.00 89.19 372 PHE A O 1
ATOM 2868 N N . GLU A 1 373 ? -12.165 2.686 21.854 1.00 86.62 373 GLU A N 1
ATOM 2869 C CA . GLU A 1 373 ? -10.916 1.923 21.662 1.00 86.62 373 GLU A CA 1
ATOM 2870 C C . GLU A 1 373 ? -9.693 2.567 22.322 1.00 86.62 373 GLU A C 1
ATOM 2872 O O . GLU A 1 373 ? -8.704 1.890 22.588 1.00 86.62 373 GLU A O 1
ATOM 2877 N N . ALA A 1 374 ? -9.760 3.864 22.615 1.00 89.38 374 ALA A N 1
ATOM 2878 C CA . ALA A 1 374 ? -8.699 4.602 23.282 1.00 89.38 374 ALA A CA 1
ATOM 2879 C C . ALA A 1 374 ? -9.297 5.706 24.150 1.00 89.38 374 ALA A C 1
ATOM 2881 O O . ALA A 1 374 ? -10.278 6.342 23.755 1.00 89.38 374 ALA A O 1
ATOM 2882 N N . LEU A 1 375 ? -8.679 5.940 25.308 1.00 94.25 375 LEU A N 1
ATOM 2883 C CA . LEU A 1 375 ? -8.996 7.043 26.207 1.00 94.25 375 LEU A CA 1
ATOM 2884 C C . LEU A 1 375 ? -7.759 7.916 26.403 1.00 94.25 375 LEU A C 1
ATOM 2886 O O . LEU A 1 375 ? -6.640 7.419 26.499 1.00 94.25 375 LEU A O 1
ATOM 2890 N N . ASN A 1 376 ? -7.973 9.221 26.495 1.00 95.50 376 ASN A N 1
ATOM 2891 C CA . ASN A 1 376 ? -6.960 10.194 26.880 1.00 95.50 376 ASN A CA 1
ATOM 2892 C C . ASN A 1 376 ? -7.562 11.146 27.912 1.00 95.50 376 ASN A C 1
ATOM 2894 O O . ASN A 1 376 ? -8.768 11.393 27.906 1.00 95.50 376 ASN A O 1
ATOM 2898 N N . THR A 1 377 ? -6.752 11.666 28.826 1.00 95.19 377 THR A N 1
ATOM 2899 C CA . THR A 1 377 ? -7.244 12.570 29.864 1.00 95.19 377 THR A CA 1
ATOM 2900 C C . THR A 1 377 ? -6.238 13.668 30.162 1.00 95.19 377 THR A C 1
ATOM 2902 O O . THR A 1 377 ? -5.031 13.468 30.044 1.00 95.19 377 THR A O 1
ATOM 2905 N N . LEU A 1 378 ? -6.747 14.830 30.564 1.00 95.31 378 LEU A N 1
ATOM 2906 C CA . LEU A 1 378 ? -5.950 15.928 31.091 1.00 95.31 378 LEU A CA 1
ATOM 2907 C C . LEU A 1 378 ? -6.669 16.603 32.256 1.00 95.31 378 LEU A C 1
ATOM 2909 O O . LEU A 1 378 ? -7.897 16.549 32.366 1.00 95.31 378 LEU A O 1
ATOM 2913 N N . SER A 1 379 ? -5.891 17.266 33.108 1.00 93.19 379 SER A N 1
ATOM 2914 C CA . SER A 1 379 ? -6.414 18.151 34.145 1.00 93.19 379 SER A CA 1
ATOM 2915 C C . SER A 1 379 ? -6.384 19.578 33.631 1.00 93.19 379 SER A C 1
ATOM 2917 O O . SER A 1 379 ? -5.399 20.010 33.024 1.00 93.19 379 SER A O 1
ATOM 2919 N N . ARG A 1 380 ? -7.452 20.326 33.895 1.00 88.06 380 ARG A N 1
ATOM 2920 C CA . ARG A 1 380 ? -7.527 21.758 33.624 1.00 88.06 380 ARG A CA 1
ATOM 2921 C C . ARG A 1 380 ? -7.606 22.478 34.962 1.00 88.06 380 ARG A C 1
ATOM 2923 O O . ARG A 1 380 ? -8.662 22.565 35.576 1.00 88.06 380 ARG A O 1
ATOM 2930 N N . GLY A 1 381 ? -6.458 22.968 35.419 1.00 85.56 381 GLY A N 1
ATOM 2931 C CA . GLY A 1 381 ? -6.337 23.503 36.772 1.00 85.56 381 GLY A CA 1
ATOM 2932 C C . GLY A 1 381 ? -6.448 22.404 37.831 1.00 85.56 381 GLY A C 1
ATOM 2933 O O . GLY A 1 381 ? -6.082 21.254 37.578 1.00 85.56 381 GLY A O 1
ATOM 2934 N N . SER A 1 382 ? -6.915 22.784 39.021 1.00 86.19 382 SER A N 1
ATOM 2935 C CA . SER A 1 382 ? -7.037 21.893 40.183 1.00 86.19 382 SER A CA 1
ATOM 2936 C C . SER A 1 382 ? -8.426 21.276 40.357 1.00 86.19 382 SER A C 1
ATOM 2938 O O . SER A 1 382 ? -8.596 20.390 41.191 1.00 86.19 382 SER A O 1
ATOM 2940 N N . ASP A 1 383 ? -9.426 21.771 39.626 1.00 88.38 383 ASP A N 1
ATOM 2941 C CA . ASP A 1 383 ? -10.840 21.487 39.866 1.00 88.38 383 ASP A CA 1
ATOM 2942 C C . ASP A 1 383 ? -11.541 20.812 38.680 1.00 88.38 383 ASP A C 1
ATOM 2944 O O . ASP A 1 383 ? -12.658 20.310 38.851 1.00 88.38 383 ASP A O 1
ATOM 2948 N N . GLN A 1 384 ? -10.901 20.720 37.506 1.00 91.50 384 GLN A N 1
ATOM 2949 C CA . GLN A 1 384 ? -11.513 20.152 36.300 1.00 91.50 384 GLN A CA 1
ATOM 2950 C C . GLN A 1 384 ? -10.701 19.015 35.677 1.00 91.50 384 GLN A C 1
ATOM 2952 O O . GLN A 1 384 ? -9.482 19.094 35.545 1.00 91.50 384 GLN A O 1
ATOM 2957 N N . LEU A 1 385 ? -11.403 17.974 35.229 1.00 94.31 385 LEU A N 1
ATOM 2958 C CA . LEU A 1 385 ? -10.845 16.873 34.442 1.00 94.31 385 LEU A CA 1
ATOM 2959 C C . LEU A 1 385 ? -11.533 16.813 33.091 1.00 94.31 385 LEU A C 1
ATOM 2961 O O . LEU A 1 385 ? -12.752 16.938 33.021 1.00 94.31 385 LEU A O 1
ATOM 2965 N N . HIS A 1 386 ? -10.765 16.571 32.039 1.00 95.00 386 HIS A N 1
ATOM 2966 C CA . HIS A 1 386 ? -11.281 16.276 30.710 1.00 95.00 386 HIS A CA 1
ATOM 2967 C C . HIS A 1 386 ? -10.881 14.858 30.320 1.00 95.00 386 HIS A C 1
ATOM 2969 O O . HIS A 1 386 ? -9.757 14.420 30.576 1.00 95.00 386 HIS A O 1
ATOM 2975 N N . VAL A 1 387 ? -11.811 14.144 29.699 1.00 95.62 387 VAL A N 1
ATOM 2976 C CA . VAL A 1 387 ? -11.617 12.798 29.171 1.00 95.62 387 VAL A CA 1
ATOM 2977 C C . VAL A 1 387 ? -12.056 12.813 27.721 1.00 95.62 387 VAL A C 1
ATOM 2979 O O . VAL A 1 387 ? -13.164 13.242 27.411 1.00 95.62 387 VAL A O 1
ATOM 2982 N N . PHE A 1 388 ? -11.193 12.326 26.848 1.00 95.44 388 PHE A N 1
ATOM 2983 C CA . PHE A 1 388 ? -11.450 12.152 25.430 1.00 95.44 388 PHE A CA 1
ATOM 2984 C C . PHE A 1 388 ? -11.453 10.664 25.124 1.00 95.44 388 PHE A C 1
ATOM 2986 O O . PHE A 1 388 ? -10.664 9.909 25.694 1.00 95.44 388 PHE A O 1
ATOM 2993 N N . GLY A 1 389 ? -12.322 10.244 24.216 1.00 93.50 389 GLY A N 1
ATOM 2994 C CA . GLY A 1 389 ? -12.354 8.875 23.739 1.00 93.50 389 GLY A CA 1
ATOM 2995 C C . GLY A 1 389 ? -12.578 8.806 22.237 1.00 93.50 389 GLY A C 1
ATOM 2996 O O . GLY A 1 389 ? -13.399 9.550 21.700 1.00 93.50 389 GLY A O 1
ATOM 2997 N N . THR A 1 390 ? -11.880 7.886 21.576 1.00 90.88 390 THR A N 1
ATOM 2998 C CA . THR A 1 390 ? -12.116 7.543 20.165 1.00 90.88 390 THR A CA 1
ATOM 2999 C C . THR A 1 390 ? -12.991 6.295 20.097 1.00 90.88 390 THR A C 1
ATOM 3001 O O . THR A 1 390 ? -12.688 5.302 20.764 1.00 90.88 390 THR A O 1
ATOM 3004 N N . LYS A 1 391 ? -14.079 6.330 19.316 1.00 85.88 391 LYS A N 1
ATOM 3005 C CA . LYS A 1 391 ? -14.944 5.164 19.085 1.00 85.88 391 LYS A CA 1
ATOM 3006 C C . LYS A 1 391 ? -14.425 4.297 17.937 1.00 85.88 391 LYS A C 1
ATOM 3008 O O . LYS A 1 391 ? -14.260 4.785 16.820 1.00 85.88 391 LYS A O 1
ATOM 3013 N N . ALA A 1 392 ? -14.274 3.004 18.208 1.00 77.12 392 ALA A N 1
ATOM 3014 C CA . ALA A 1 392 ? -13.911 1.977 17.244 1.00 77.12 392 ALA A CA 1
ATOM 3015 C C . ALA A 1 392 ? -14.844 2.001 16.026 1.00 77.12 392 ALA A C 1
ATOM 3017 O O . ALA A 1 392 ? -16.060 2.166 16.160 1.00 77.12 392 ALA A O 1
ATOM 3018 N N . GLY A 1 393 ? -14.268 1.841 14.835 1.00 70.56 393 GLY A N 1
ATOM 3019 C CA . GLY A 1 393 ? -14.987 1.696 13.564 1.00 70.56 393 GLY A CA 1
ATOM 3020 C C . GLY A 1 393 ? -15.657 2.962 13.022 1.00 70.56 393 GLY A C 1
ATOM 3021 O O . GLY A 1 393 ? -15.821 3.074 11.817 1.00 70.56 393 GLY A O 1
ATOM 3022 N N . SER A 1 394 ? -16.012 3.928 13.872 1.00 73.31 394 SER A N 1
ATOM 3023 C CA . SER A 1 394 ? -16.682 5.161 13.431 1.00 73.31 394 SER A CA 1
ATOM 3024 C C . SER A 1 394 ? -15.757 6.372 13.313 1.00 73.31 394 SER A C 1
ATOM 3026 O O . SER A 1 394 ? -16.197 7.417 12.848 1.00 73.31 394 SER A O 1
ATOM 3028 N N . GLY A 1 395 ? -14.530 6.288 13.845 1.00 71.50 395 GLY A N 1
ATOM 3029 C CA . GLY A 1 395 ? -13.588 7.412 13.905 1.00 71.50 395 GLY A CA 1
ATOM 3030 C C . GLY A 1 395 ? -14.084 8.614 14.721 1.00 71.50 395 GLY A C 1
ATOM 3031 O O . GLY A 1 395 ? -13.403 9.632 14.797 1.00 71.50 395 GLY A O 1
ATOM 3032 N N . ASN A 1 396 ? -15.262 8.533 15.349 1.00 85.25 396 ASN A N 1
ATOM 3033 C CA . ASN A 1 396 ? -15.820 9.638 16.111 1.00 85.25 396 ASN A CA 1
ATOM 3034 C C . ASN A 1 396 ? -15.056 9.799 17.426 1.00 85.25 396 ASN A C 1
ATOM 3036 O O . ASN A 1 396 ? -14.973 8.868 18.233 1.00 85.25 396 ASN A O 1
ATOM 3040 N N . ALA A 1 397 ? -14.584 11.015 17.678 1.00 89.31 397 ALA A N 1
ATOM 3041 C CA . ALA A 1 397 ? -14.177 11.426 19.009 1.00 89.31 397 ALA A CA 1
ATOM 3042 C C . ALA A 1 397 ? -15.374 11.896 19.826 1.00 89.31 397 ALA A C 1
ATOM 3044 O O . ALA A 1 397 ? -16.253 12.616 19.337 1.00 89.31 397 ALA A O 1
ATOM 3045 N N . ALA A 1 398 ? -15.346 11.573 21.109 1.00 93.62 398 ALA A N 1
ATOM 3046 C CA . ALA A 1 398 ? -16.242 12.138 22.094 1.00 93.62 398 ALA A CA 1
ATOM 3047 C C . ALA A 1 398 ? -15.449 12.621 23.310 1.00 93.62 398 ALA A C 1
ATOM 3049 O O . ALA A 1 398 ? -14.331 12.168 23.560 1.00 93.62 398 ALA A O 1
ATOM 3050 N N . GLN A 1 399 ? -16.034 13.541 24.065 1.00 94.81 399 GLN A N 1
ATOM 3051 C CA . GLN A 1 399 ? -15.457 14.062 25.292 1.00 94.81 399 GLN A CA 1
ATOM 3052 C C . GLN A 1 399 ? -16.451 14.026 26.456 1.00 94.81 399 GLN A C 1
ATOM 3054 O O . GLN A 1 399 ? -17.673 14.030 26.276 1.00 94.81 399 GLN A O 1
ATOM 3059 N N . LYS A 1 400 ? -15.892 14.022 27.662 1.00 95.19 400 LYS A N 1
ATOM 3060 C CA . LYS A 1 400 ? -16.564 14.323 28.922 1.00 95.19 400 LYS A CA 1
ATOM 3061 C C . LYS A 1 400 ? -15.671 15.213 29.753 1.00 95.19 400 LYS A C 1
ATOM 3063 O O . LYS A 1 400 ? -14.447 15.138 29.664 1.00 95.19 400 LYS A O 1
ATOM 3068 N N . HIS A 1 401 ? -16.285 15.996 30.621 1.00 94.25 401 HIS A N 1
ATOM 3069 C CA . HIS A 1 401 ? -15.544 16.737 31.624 1.00 94.25 401 HIS A CA 1
ATOM 3070 C C . HIS A 1 401 ? -16.203 16.617 32.990 1.00 94.25 401 HIS A C 1
ATOM 3072 O O . HIS A 1 401 ? -17.409 16.416 33.105 1.00 94.25 401 HIS A O 1
ATOM 3078 N N . TRP A 1 402 ? -15.390 16.713 34.029 1.00 93.88 402 TRP A N 1
ATOM 3079 C CA . TRP A 1 402 ? -15.807 16.751 35.421 1.00 93.88 402 TRP A CA 1
ATOM 3080 C C . TRP A 1 402 ? -15.366 18.081 36.019 1.00 93.88 402 TRP A C 1
ATOM 3082 O O . TRP A 1 402 ? -14.245 18.517 35.763 1.00 93.88 402 TRP A O 1
ATOM 3092 N N . THR A 1 403 ? -16.200 18.683 36.867 1.00 90.75 403 THR A N 1
ATOM 3093 C CA . THR A 1 403 ? -15.820 19.836 37.698 1.00 90.75 403 THR A CA 1
ATOM 3094 C C . THR A 1 403 ? -16.169 19.575 39.164 1.00 90.75 403 THR A C 1
ATOM 3096 O O . THR A 1 403 ? -17.152 18.889 39.455 1.00 90.75 403 THR A O 1
ATOM 3099 N N . ASP A 1 404 ? -15.391 20.125 40.106 1.00 87.50 404 ASP A N 1
ATOM 3100 C CA . ASP A 1 404 ? -15.684 19.988 41.549 1.00 87.50 404 ASP A CA 1
ATOM 3101 C C . ASP A 1 404 ? -17.063 20.537 41.900 1.00 87.50 404 ASP A C 1
ATOM 3103 O O . ASP A 1 404 ? -17.785 19.942 42.696 1.00 87.50 404 ASP A O 1
ATOM 3107 N N . ALA A 1 405 ? -17.439 21.641 41.256 1.00 88.00 405 ALA A N 1
ATOM 3108 C CA . ALA A 1 405 ? -18.728 22.282 41.456 1.00 88.00 405 ALA A CA 1
ATOM 3109 C C . ALA A 1 405 ? -19.907 21.378 41.055 1.00 88.00 405 ALA A C 1
ATOM 3111 O O . ALA A 1 405 ? -20.955 21.432 41.693 1.00 88.00 405 ALA A O 1
ATOM 3112 N N . MET A 1 406 ? -19.750 20.554 40.012 1.00 86.88 406 MET A N 1
ATOM 3113 C CA . MET A 1 406 ? -20.817 19.665 39.539 1.00 86.88 406 MET A CA 1
ATOM 3114 C C . MET A 1 406 ? -20.881 18.352 40.316 1.00 86.88 406 MET A C 1
ATOM 3116 O O . MET A 1 406 ? -21.962 17.781 40.446 1.00 86.88 406 MET A O 1
ATOM 3120 N N . GLY A 1 407 ? -19.741 17.839 40.789 1.00 89.25 407 GLY A N 1
ATOM 3121 C CA . GLY A 1 407 ? -19.685 16.529 41.443 1.00 89.25 407 GLY A CA 1
ATOM 3122 C C . GLY A 1 407 ? -20.149 15.370 40.544 1.00 89.25 407 GLY A C 1
ATOM 3123 O O . GLY A 1 407 ? -20.556 14.325 41.053 1.00 89.25 407 GLY A O 1
ATOM 3124 N N . ALA A 1 408 ? -20.137 15.565 39.222 1.00 92.19 408 ALA A N 1
ATOM 3125 C CA . ALA A 1 408 ? -20.565 14.611 38.203 1.00 92.19 408 ALA A CA 1
ATOM 3126 C C . ALA A 1 408 ? -19.873 14.904 36.861 1.00 92.19 408 ALA A C 1
ATOM 3128 O O . ALA A 1 408 ? -19.379 16.014 36.638 1.00 92.19 408 ALA A O 1
ATOM 3129 N N . TYR A 1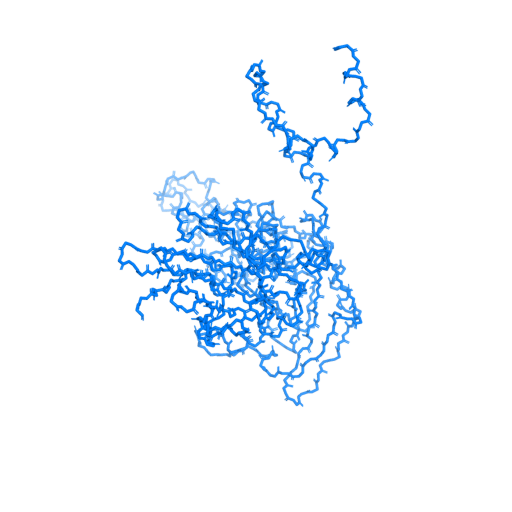 409 ? -19.865 13.919 35.956 1.00 93.81 409 TYR A N 1
ATOM 3130 C CA . TYR A 1 409 ? -19.430 14.144 34.577 1.00 93.81 409 TYR A CA 1
ATOM 3131 C C . TYR A 1 409 ? -20.537 14.828 33.770 1.00 93.81 409 TYR A C 1
ATOM 3133 O O . TYR A 1 409 ? -21.706 14.448 33.851 1.00 93.81 409 TYR A O 1
ATOM 3141 N N . ALA A 1 410 ? -20.152 15.800 32.950 1.00 92.94 410 ALA A N 1
ATOM 3142 C CA . ALA A 1 410 ? -20.989 16.430 31.942 1.00 92.94 410 ALA A CA 1
ATOM 3143 C C . ALA A 1 410 ? -20.732 15.803 30.553 1.00 92.94 410 ALA A C 1
ATOM 3145 O O . ALA A 1 410 ? -19.596 15.400 30.273 1.00 92.94 410 ALA A O 1
ATOM 3146 N N . PRO A 1 411 ? -21.752 15.714 29.674 1.00 90.69 411 PRO A N 1
ATOM 3147 C CA . PRO A 1 411 ? -23.124 16.217 29.854 1.00 90.69 411 PRO A CA 1
ATOM 3148 C C . PRO A 1 411 ? -23.974 15.390 30.835 1.00 90.69 411 PRO A C 1
ATOM 3150 O O . PRO A 1 411 ? -24.935 15.900 31.402 1.00 90.69 411 PRO A O 1
ATOM 3153 N N . SER A 1 412 ? -23.610 14.131 31.074 1.00 92.00 412 SER A N 1
ATOM 3154 C CA . SER A 1 412 ? -24.102 13.327 32.197 1.00 92.00 412 SER A CA 1
ATOM 3155 C C . SER A 1 412 ? -23.117 12.193 32.491 1.00 92.00 412 SER A C 1
ATOM 3157 O O . SER A 1 412 ? -22.165 11.992 31.737 1.00 92.00 412 SER A O 1
ATOM 3159 N N . ASN A 1 413 ? -23.368 11.373 33.516 1.00 87.00 413 ASN A N 1
ATOM 3160 C CA . ASN A 1 413 ? -22.584 10.151 33.728 1.00 87.00 413 ASN A CA 1
ATOM 3161 C C . ASN A 1 413 ? -22.766 9.123 32.602 1.00 87.00 413 ASN A C 1
ATOM 3163 O O . ASN A 1 413 ? -21.854 8.344 32.376 1.00 87.00 413 ASN A O 1
ATOM 3167 N N . ASN A 1 414 ? -23.862 9.166 31.836 1.00 89.19 414 ASN A N 1
ATOM 3168 C CA . ASN A 1 414 ? -24.192 8.122 30.860 1.00 89.19 414 ASN A CA 1
ATOM 3169 C C . ASN A 1 414 ? -24.025 8.540 29.393 1.00 89.19 414 ASN A C 1
ATOM 3171 O O . ASN A 1 414 ? -24.096 7.686 28.519 1.00 89.19 414 ASN A O 1
ATOM 3175 N N . THR A 1 415 ? -23.818 9.828 29.111 1.00 92.25 415 THR A N 1
ATOM 3176 C CA . THR A 1 415 ? -23.760 10.356 27.736 1.00 92.25 415 THR A CA 1
ATOM 3177 C C . THR A 1 415 ? -22.469 11.113 27.487 1.00 92.25 415 THR A C 1
ATOM 3179 O O . THR A 1 415 ? -22.029 11.866 28.355 1.00 92.25 415 THR A O 1
ATOM 3182 N N . TRP A 1 416 ? -21.854 10.907 26.325 1.00 94.19 416 TRP A N 1
ATOM 3183 C CA . TRP A 1 416 ? -20.683 11.667 25.888 1.00 94.19 416 TRP A CA 1
ATOM 3184 C C . TRP A 1 416 ? -21.083 12.819 24.968 1.00 94.19 416 TRP A C 1
ATOM 3186 O O . TRP A 1 416 ? -22.029 12.710 24.188 1.00 94.19 416 TRP A O 1
ATOM 3196 N N . GLU A 1 417 ? -20.348 13.924 25.044 1.00 93.50 417 GLU A N 1
ATOM 3197 C CA . GLU A 1 417 ? -20.473 15.012 24.081 1.00 93.50 417 GLU A CA 1
ATOM 3198 C C . GLU A 1 417 ? -19.634 14.689 22.841 1.00 93.50 417 GLU A C 1
ATOM 3200 O O . GLU A 1 417 ? -18.481 14.270 22.950 1.00 93.50 417 GLU A O 1
ATOM 3205 N N . LYS A 1 418 ? -20.195 14.870 21.645 1.00 89.88 418 LYS A N 1
ATOM 3206 C CA . LYS A 1 418 ? -19.461 14.660 20.393 1.00 89.88 418 LYS A CA 1
ATOM 3207 C C . LYS A 1 418 ? -18.357 15.716 20.261 1.00 89.88 418 LYS A C 1
ATOM 3209 O O . LYS A 1 418 ? -18.639 16.907 20.320 1.00 89.88 418 LYS A O 1
ATOM 3214 N N . TYR A 1 419 ? -17.112 15.280 20.068 1.00 84.25 419 TYR A N 1
ATOM 3215 C CA . TYR A 1 419 ? -15.951 16.174 20.018 1.00 84.25 419 TYR A CA 1
ATOM 3216 C C . TYR A 1 419 ? -15.625 16.643 18.590 1.00 84.25 419 TYR A C 1
ATOM 3218 O O . TYR A 1 419 ? -15.300 17.809 18.359 1.00 84.25 419 TYR A O 1
ATOM 3226 N N . VAL A 1 420 ? -15.744 15.741 17.616 1.00 78.50 420 VAL A N 1
ATOM 3227 C CA . VAL A 1 420 ? -15.453 15.993 16.197 1.00 78.50 420 VAL A CA 1
ATOM 3228 C C . VAL A 1 420 ? -16.741 15.850 15.387 1.00 78.50 420 VAL A C 1
ATOM 3230 O O . VAL A 1 420 ? -17.527 14.950 15.664 1.00 78.50 420 VAL A O 1
ATOM 3233 N N . THR A 1 421 ? -17.011 16.769 14.452 1.00 62.81 421 THR A N 1
ATOM 3234 C CA . THR A 1 421 ? -18.238 16.797 13.630 1.00 62.81 421 THR A CA 1
ATOM 3235 C C . THR A 1 421 ? -18.278 15.665 12.598 1.00 62.81 421 THR A C 1
ATOM 3237 O O . THR A 1 421 ? -17.301 14.966 12.388 1.00 62.81 421 THR A O 1
ATOM 3240 N N . GLN A 1 422 ? -19.456 15.421 12.016 1.00 53.94 422 GLN A N 1
ATOM 3241 C CA . GLN A 1 422 ? -19.825 14.186 11.304 1.00 53.94 422 GLN A CA 1
ATOM 3242 C C . GLN A 1 422 ? -19.029 13.882 10.021 1.00 53.94 422 GLN A C 1
ATOM 3244 O O . GLN A 1 422 ? -19.117 12.758 9.545 1.00 53.94 422 GLN A O 1
ATOM 3249 N N . ASP A 1 423 ? -18.221 14.826 9.540 1.00 58.38 423 ASP A N 1
ATOM 3250 C CA . ASP A 1 423 ? -17.435 14.693 8.306 1.00 58.38 423 ASP A CA 1
ATOM 3251 C C . ASP A 1 423 ? -15.941 14.402 8.563 1.00 58.38 423 ASP A C 1
ATOM 3253 O O . ASP A 1 423 ? -15.138 14.357 7.636 1.00 58.38 423 ASP A O 1
ATOM 3257 N N . ASP A 1 424 ? -15.548 14.214 9.825 1.00 62.66 424 ASP A N 1
ATOM 3258 C CA . ASP A 1 424 ? -14.154 14.076 10.245 1.00 62.66 424 ASP A CA 1
ATOM 3259 C C . ASP A 1 424 ? -13.931 12.721 10.943 1.00 62.66 424 ASP A C 1
ATOM 3261 O O . ASP A 1 424 ? -14.059 12.586 12.162 1.00 62.66 424 ASP A O 1
ATOM 3265 N N . GLU A 1 425 ? -13.582 11.695 10.167 1.00 74.69 425 GLU A N 1
ATOM 3266 C CA . GLU A 1 425 ? -13.173 10.401 10.718 1.00 74.69 425 GLU A CA 1
ATOM 3267 C C . GLU A 1 425 ? -11.732 10.472 11.248 1.00 74.69 425 GLU A C 1
ATOM 3269 O O . GLU A 1 425 ? -10.776 10.764 10.515 1.00 74.69 425 GLU A O 1
ATOM 3274 N N . LEU A 1 426 ? -11.567 10.185 12.541 1.00 79.00 426 LEU A N 1
ATOM 3275 C CA . LEU A 1 426 ? -10.258 10.034 13.163 1.00 79.00 426 LEU A CA 1
ATOM 3276 C C . LEU A 1 426 ? -9.711 8.623 12.980 1.00 79.00 426 LEU A C 1
ATOM 3278 O O . LEU A 1 426 ? -10.431 7.627 13.023 1.00 79.00 426 LEU A O 1
ATOM 3282 N N . PHE A 1 427 ? -8.394 8.557 12.877 1.00 74.88 427 PHE A N 1
ATOM 3283 C CA . PHE A 1 427 ? -7.603 7.346 12.899 1.00 74.88 427 PHE A CA 1
ATOM 3284 C C . PHE A 1 427 ? -6.747 7.321 14.174 1.00 74.88 427 PHE A C 1
ATOM 3286 O O . PHE A 1 427 ? -5.689 7.946 14.245 1.00 74.88 427 PHE A O 1
ATOM 3293 N N . GLY A 1 428 ? -7.187 6.573 15.188 1.00 74.62 428 GLY A N 1
ATOM 3294 C CA . GLY A 1 428 ? -6.402 6.291 16.392 1.00 74.62 428 GLY A CA 1
ATOM 3295 C C . GLY A 1 428 ? -6.685 7.181 17.607 1.00 74.62 428 GLY A C 1
ATOM 3296 O O . GLY A 1 428 ? -7.728 7.826 17.733 1.00 74.62 428 GLY A O 1
ATOM 3297 N N . ALA A 1 429 ? -5.753 7.147 18.564 1.00 84.88 429 ALA A N 1
ATOM 3298 C CA . ALA A 1 429 ? -5.916 7.790 19.861 1.00 84.88 429 ALA A CA 1
ATOM 3299 C C . ALA A 1 429 ? -5.790 9.317 19.773 1.00 84.88 429 ALA A C 1
ATOM 3301 O O . ALA A 1 429 ? -4.926 9.861 19.086 1.00 84.88 429 ALA A O 1
ATOM 3302 N N . ILE A 1 430 ? -6.639 9.997 20.535 1.00 90.81 430 ILE A N 1
ATOM 3303 C CA . ILE A 1 430 ? -6.547 11.433 20.773 1.00 90.81 430 ILE A CA 1
ATOM 3304 C C . ILE A 1 430 ? -5.404 11.709 21.754 1.00 90.81 430 ILE A C 1
ATOM 3306 O O . ILE A 1 430 ? -5.236 10.988 22.737 1.00 90.81 430 ILE A O 1
ATOM 3310 N N . VAL A 1 431 ? -4.656 12.785 21.525 1.00 93.06 431 VAL A N 1
ATOM 3311 C CA . VAL A 1 431 ? -3.650 13.308 22.454 1.00 93.06 431 VAL A CA 1
ATOM 3312 C C . VAL A 1 431 ? -4.032 14.732 22.816 1.00 93.06 431 VAL A C 1
ATOM 3314 O O . VAL A 1 431 ? -4.145 15.578 21.937 1.00 93.06 431 VAL A O 1
ATOM 3317 N N . ALA A 1 432 ? -4.221 15.020 24.100 1.00 92.88 432 ALA A N 1
ATOM 3318 C CA . ALA A 1 432 ? -4.581 16.356 24.548 1.00 92.88 432 ALA A CA 1
ATOM 3319 C C . ALA A 1 432 ? -3.495 16.944 25.464 1.00 92.88 432 ALA A C 1
ATOM 3321 O O . ALA A 1 432 ? -2.953 16.253 26.324 1.00 92.88 432 ALA A O 1
ATOM 3322 N N . THR A 1 433 ? -3.166 18.224 25.276 1.00 93.00 433 THR A N 1
ATOM 3323 C CA . THR A 1 433 ? -2.134 18.932 26.050 1.00 93.00 433 THR A CA 1
ATOM 3324 C C . THR A 1 433 ? -2.659 20.263 26.588 1.00 93.00 433 THR A C 1
ATOM 3326 O O . THR A 1 433 ? -3.277 21.031 25.842 1.00 93.00 433 THR A O 1
ATOM 3329 N N . PRO A 1 434 ? -2.413 20.593 27.867 1.00 91.19 434 PRO A N 1
ATOM 3330 C CA . PRO A 1 434 ? -2.754 21.904 28.399 1.00 91.19 434 PRO A CA 1
ATOM 3331 C C . PRO A 1 434 ? -1.873 23.001 27.781 1.00 91.19 434 PRO A C 1
ATOM 3333 O O . PRO A 1 434 ? -0.710 22.778 27.444 1.00 91.19 434 PRO A O 1
ATOM 3336 N N . ARG A 1 435 ? -2.425 24.213 27.674 1.00 90.06 435 ARG A N 1
ATOM 3337 C CA . ARG A 1 435 ? -1.696 25.448 27.358 1.00 90.06 435 ARG A CA 1
ATOM 3338 C C . ARG A 1 435 ? -1.515 26.303 28.606 1.00 90.06 435 ARG A C 1
ATOM 3340 O O . ARG A 1 435 ? -2.335 26.273 29.523 1.00 90.06 435 ARG A O 1
ATOM 3347 N N . SER A 1 436 ? -0.502 27.166 28.581 1.00 88.88 436 SER A N 1
ATOM 3348 C CA . SER A 1 436 ? -0.272 28.180 29.621 1.00 88.88 436 SER A CA 1
ATOM 3349 C C . SER A 1 436 ? -1.432 29.175 29.778 1.00 88.88 436 SER A C 1
ATOM 3351 O O . SER A 1 436 ? -1.614 29.731 30.854 1.00 88.88 436 SER A O 1
ATOM 3353 N N . SER A 1 437 ? -2.251 29.366 28.739 1.00 87.69 437 SER A N 1
ATOM 3354 C CA . SER A 1 437 ? -3.465 30.196 28.757 1.00 87.69 437 SER A CA 1
ATOM 3355 C C . SER A 1 437 ? -4.647 29.575 29.515 1.00 87.69 437 SER A C 1
ATOM 3357 O O . SER A 1 437 ? -5.701 30.199 29.604 1.00 87.69 437 SER A O 1
ATOM 3359 N N . GLY A 1 438 ? -4.528 28.337 30.009 1.00 86.25 438 GLY A N 1
ATOM 3360 C CA . GLY A 1 438 ? -5.635 27.606 30.642 1.00 86.25 438 GLY A CA 1
ATOM 3361 C C . GLY A 1 438 ? -6.631 26.980 29.654 1.00 86.25 438 GLY A C 1
ATOM 3362 O O . GLY A 1 438 ? -7.658 26.439 30.070 1.00 86.25 438 GLY A O 1
ATOM 3363 N N . THR A 1 439 ? -6.342 27.043 28.353 1.00 89.56 439 THR A N 1
ATOM 3364 C CA . THR A 1 439 ? -6.995 26.252 27.293 1.00 89.56 439 THR A CA 1
ATOM 3365 C C . THR A 1 439 ? -6.231 24.941 27.081 1.00 89.56 439 THR A C 1
ATOM 3367 O O . THR A 1 439 ? -5.184 24.733 27.692 1.00 89.56 439 THR A O 1
ATOM 3370 N N . HIS A 1 440 ? -6.689 24.068 26.190 1.00 90.00 440 HIS A N 1
ATOM 3371 C CA . HIS A 1 440 ? -5.920 22.892 25.768 1.00 90.00 440 HIS A CA 1
ATOM 3372 C C . HIS A 1 440 ? -5.968 22.716 24.254 1.00 90.00 440 HIS A C 1
ATOM 3374 O O . HIS A 1 440 ? -6.903 23.174 23.600 1.00 90.00 440 HIS A O 1
ATOM 3380 N N . ASP A 1 441 ? -4.941 22.077 23.706 1.00 93.00 441 ASP A N 1
ATOM 3381 C CA . ASP A 1 441 ? -4.947 21.604 22.326 1.00 93.00 441 ASP A CA 1
ATOM 3382 C C . ASP A 1 441 ? -5.203 20.108 22.319 1.00 93.00 441 ASP A C 1
ATOM 3384 O O . ASP A 1 441 ? -4.672 19.369 23.150 1.00 93.00 441 ASP A O 1
ATOM 3388 N N . VAL A 1 442 ? -6.006 19.671 21.362 1.00 92.06 442 VAL A N 1
ATOM 3389 C CA . VAL A 1 442 ? -6.287 18.262 21.130 1.00 92.06 442 VAL A CA 1
ATOM 3390 C C . VAL A 1 442 ? -5.809 17.914 19.735 1.00 92.06 442 VAL A C 1
ATOM 3392 O O . VAL A 1 442 ? -6.218 18.539 18.757 1.00 92.06 442 VAL A O 1
ATOM 3395 N N . PHE A 1 443 ? -4.946 16.916 19.662 1.00 92.62 443 PHE A N 1
ATOM 3396 C CA . PHE A 1 443 ? -4.379 16.373 18.445 1.00 92.62 443 PHE A CA 1
ATOM 3397 C C . PHE A 1 443 ? -4.976 14.998 18.191 1.00 92.62 443 PHE A C 1
ATOM 3399 O O . PHE A 1 443 ? -5.178 14.205 19.111 1.00 92.62 443 PHE A O 1
ATOM 3406 N N . ALA A 1 444 ? -5.216 14.698 16.928 1.00 89.06 444 ALA A N 1
ATOM 3407 C CA . ALA A 1 444 ? -5.507 13.348 16.482 1.00 89.06 444 ALA A CA 1
ATOM 3408 C C . ALA A 1 444 ? -4.908 13.147 15.089 1.00 89.06 444 ALA A C 1
ATOM 3410 O O . ALA A 1 444 ? -4.489 14.101 14.425 1.00 89.06 444 ALA A O 1
ATOM 3411 N N . ARG A 1 445 ? -4.841 11.896 14.650 1.00 82.62 445 ARG A N 1
ATOM 3412 C CA . ARG A 1 445 ? -4.556 11.575 13.255 1.00 82.62 445 ARG A CA 1
ATOM 3413 C C . ARG A 1 445 ? -5.886 11.340 12.548 1.00 82.62 445 ARG A C 1
ATOM 3415 O O . ARG A 1 445 ? -6.789 10.757 13.133 1.00 82.62 445 ARG A O 1
ATOM 3422 N N . TRP A 1 446 ? -6.027 11.833 11.329 1.00 81.62 446 TRP A N 1
ATOM 3423 C CA . TRP A 1 446 ? -7.222 11.669 10.502 1.00 81.62 446 TRP A CA 1
ATOM 3424 C C . TRP A 1 446 ? -7.055 10.482 9.551 1.00 81.62 446 TRP A C 1
ATOM 3426 O O . TRP A 1 446 ? -5.938 10.007 9.330 1.00 81.62 446 TRP A O 1
ATOM 3436 N N . VAL A 1 447 ? -8.162 10.008 8.970 1.00 70.94 447 VAL A N 1
ATOM 3437 C CA . VAL A 1 447 ? -8.149 8.916 7.973 1.00 70.94 447 VAL A CA 1
ATOM 3438 C C . VAL A 1 447 ? -7.282 9.247 6.750 1.00 70.94 447 VAL A C 1
ATOM 3440 O O . VAL A 1 447 ? -6.652 8.358 6.182 1.00 70.94 447 VAL A O 1
ATOM 3443 N N . ASP A 1 448 ? -7.154 10.526 6.386 1.00 73.62 448 ASP A N 1
ATOM 3444 C CA . ASP A 1 448 ? -6.246 10.985 5.321 1.00 73.62 448 ASP A CA 1
ATOM 3445 C C . ASP A 1 448 ? -4.749 10.924 5.701 1.00 73.62 448 ASP A C 1
ATOM 3447 O O . ASP A 1 448 ? -3.879 11.210 4.875 1.00 73.62 448 ASP A O 1
ATOM 3451 N N . GLY A 1 449 ? -4.441 10.541 6.944 1.00 74.88 449 GLY A N 1
ATOM 3452 C CA . GLY A 1 449 ? -3.099 10.438 7.501 1.00 74.88 449 GLY A CA 1
ATOM 3453 C C . GLY A 1 449 ? -2.557 11.735 8.099 1.00 74.88 449 GLY A C 1
ATOM 3454 O O . GLY A 1 449 ? -1.515 11.678 8.754 1.00 74.88 449 GLY A O 1
ATOM 3455 N N . SER A 1 450 ? -3.241 12.870 7.921 1.00 78.50 450 SER A N 1
ATOM 3456 C CA . SER A 1 450 ? -2.839 14.154 8.498 1.00 78.50 450 SER A CA 1
ATOM 3457 C C . SER A 1 450 ? -2.994 14.160 10.019 1.00 78.50 450 SER A C 1
ATOM 3459 O O . SER A 1 450 ? -3.871 13.500 10.579 1.00 78.50 450 SER A O 1
ATOM 3461 N N . VAL A 1 451 ? -2.139 14.920 10.705 1.00 86.12 451 VAL A N 1
ATOM 3462 C CA . VAL A 1 451 ? -2.324 15.250 12.122 1.00 86.12 451 VAL A CA 1
ATOM 3463 C C . VAL A 1 451 ? -2.958 16.627 12.181 1.00 86.12 451 VAL A C 1
ATOM 3465 O O . VAL A 1 451 ? -2.375 17.590 11.683 1.00 86.12 451 VAL A O 1
ATOM 3468 N N . ARG A 1 452 ? -4.144 16.733 12.779 1.00 87.88 452 ARG A N 1
ATOM 3469 C CA . ARG A 1 452 ? -4.817 18.024 12.963 1.00 87.88 452 ARG A CA 1
ATOM 3470 C C . ARG A 1 452 ? -4.951 18.328 14.446 1.00 87.88 452 ARG A C 1
ATOM 3472 O O . ARG A 1 452 ? -4.988 17.429 15.286 1.00 87.88 452 ARG A O 1
ATOM 3479 N N . ALA A 1 453 ? -4.989 19.617 14.750 1.00 90.25 453 ALA A N 1
ATOM 3480 C CA . ALA A 1 453 ? -5.115 20.124 16.103 1.00 90.25 453 ALA A CA 1
ATOM 3481 C C . ALA A 1 453 ? -6.367 20.988 16.206 1.00 90.25 453 ALA A C 1
ATOM 3483 O O . ALA A 1 453 ? -6.634 21.808 15.325 1.00 90.25 453 ALA A O 1
ATOM 3484 N N . ARG A 1 454 ? -7.103 20.852 17.305 1.00 88.69 454 ARG A N 1
ATOM 3485 C CA . ARG A 1 454 ? -8.196 21.755 17.653 1.00 88.69 454 ARG A CA 1
ATOM 3486 C C . ARG A 1 454 ? -7.894 22.393 18.998 1.00 88.69 454 ARG A C 1
ATOM 3488 O O . ARG A 1 454 ? -7.660 21.700 19.987 1.00 88.69 454 ARG A O 1
ATOM 3495 N N . ASN A 1 455 ? -7.899 23.722 19.022 1.00 86.06 455 ASN A N 1
ATOM 3496 C CA . ASN A 1 455 ? -7.823 24.457 20.272 1.00 86.06 455 ASN A CA 1
ATOM 3497 C C . ASN A 1 455 ? -9.190 24.420 20.956 1.00 86.06 455 ASN A C 1
ATOM 3499 O O . ASN A 1 455 ? -10.215 24.677 20.324 1.00 86.06 455 ASN A O 1
ATOM 3503 N N . TYR A 1 456 ? -9.185 24.104 22.242 1.00 77.50 456 TYR A N 1
ATOM 3504 C CA . TYR A 1 456 ? -10.370 24.079 23.074 1.00 77.50 456 TYR A CA 1
ATOM 3505 C C . TYR A 1 456 ? -10.211 25.113 24.188 1.00 77.50 456 TYR A C 1
ATOM 3507 O O . TYR A 1 456 ? -9.414 24.950 25.122 1.00 77.50 456 TYR A O 1
ATOM 3515 N N . GLY A 1 457 ? -10.952 26.211 24.055 1.00 68.69 457 GLY A N 1
ATOM 3516 C CA . GLY A 1 457 ? -10.905 27.355 24.950 1.00 68.69 457 GLY A CA 1
ATOM 3517 C C . GLY A 1 457 ? -12.267 28.029 25.059 1.00 68.69 457 GLY A C 1
ATOM 3518 O O . GLY A 1 457 ? -12.867 28.346 24.038 1.00 68.69 457 GLY A O 1
ATOM 3519 N N . THR A 1 458 ? -12.675 28.232 26.318 1.00 52.50 458 THR A N 1
ATOM 3520 C CA . THR A 1 458 ? -13.966 28.725 26.850 1.00 52.50 458 THR A CA 1
ATOM 3521 C C . THR A 1 458 ? -15.181 27.872 26.545 1.00 52.50 458 THR A C 1
ATOM 3523 O O . THR A 1 458 ? -15.736 27.995 25.435 1.00 52.50 458 THR A O 1
#

Sequence (458 aa):
MKHLCTIFRSLPCHLAASLALATAPALSGCALDSSEAEETFDEVEESALQMAVLRLHFVVTADDGAPSPAADPAKYSAVVTRLNQLFSHVGFQFAFDPATDLEKVNSTLLNRDSTAGTELPLNAHARTVHAAEYPGKLVMFVRAGGDNFTTGRANWVVLGPNETGETLMHELGHYFHLRHPFTTTNGPARAAVVERIRAYVEDEGHPVQDGLKALEAFDGDDDYVADTATDLGDTIYKAEGINQCAGDGRLVFQVNFKNPSLGSHSYTFIPTRTNPMAYYFRCPVTLKFSDDQRDVIRNSVYHGNRMHLLRAAWLDSFRHELVAPAAVSRHANTVAVFATGDGGRPKSRVWDASRDSYYPGNGWLDLGDGGFEALNTLSRGSDQLHVFGTKAGSGNAAQKHWTDAMGAYAPSNNTWEKYVTQDDELFGAIVATPRSSGTHDVFARWVDGSVRARNYGT

Secondary structure (DSSP, 8-state):
--SSSSGGGSS-GGGTTTTTTS-----------THHHHHHHHHHHHHH---EEEEEEEEEEE-TTSPPPPP-HHHHHHHHHHHHHHHTTTTEEEE--TTTSEEEEE-HHHHS---S-SS--HHHHHHHHHHHTSTTEEEEEE-SSS--B--TT-SEEEE-TT--HHHHHHHHHHHTTPPPSBSSTT---HHHHHHHHHHHHHTS---GGGGGGGGGGGB---TT--SSPP--TTHHHHHHT--TTSTT--EEEEEE-SSTTT-EEEEEE------TTSTTTTSSS-----HHHHHHHHHHHHTSTTHHHHHHHHHHHHTTS-PPPEEEEEETTEEEEEEEEGGGEEEEEEEETTTTEEETTTS-EE---S-EEEEEEEEETTTEEEEEEEETTT--EEEEEEETTTTEEES-SS-PEE-S-TT--B-S--EEEE-TTS-EEEEEEBTTS-EEEEEE--

Radius of gyration: 28.88 Å; chains: 1; bounding box: 68×57×83 Å

=== Feature glossary ===
A reading guide for the features in this record.

Start from the sequence.

  · Sequence gives the chain of amino acids in standard one-letter code (A=alanine, C=cysteine, …, Y=tyrosine), read N→C. It is the only feature that is directly encoded by the gene; all structural features are derived from the folded form of this sequence.

Fold it, and you get atomic coordinates and the backbone conformation that goes with them.

  · Structure coordinates are given as an mmCIF _atom_site loop: one row per atom with element, residue name, chain id, sequence number, and x/y/z position in Å. Only the four main-chain atoms per residue are included here; side chains are omitted to keep the record compact.

  · Backbone dihedral angles. Every residue except chain termini has a φ (preceding-C → N → Cα → C) and a ψ (N → Cα → C → next-N). They are reported in degrees following the IUPAC sign convention. Secondary structure is essentially a statement about which (φ, ψ) basin each residue occupies.

  · Eight-state secondary structure (DSSP): H is the canonical α-helix, G the tighter 3₁₀-helix, I the wider π-helix; E/B are β-structure, T and S are turns and bends, and '-' is everything else. DSSP derives these from the pattern of main-chain N–H···O=C hydrogen bonds, not from the sequence.

  · SS3 is a coarse helix/strand/coil call (letters a/b/c) made by the P-SEA algorithm from inter-Cα distances and dihedrals. It is less detailed than DSSP but needs only Cα positions.

Summarize the fold with a handful of shape descriptors and a per-residue structural alphabet.

  · Radius of gyration (Rg) is the root-mean-square distance of Cα atoms from their centroid — a single number for overall size and compactness. A globular domain of N residues has Rg ≈ 2.2·N^0.38 Å; an extended or disordered chain has a much larger Rg. The Cα contact count is the number of residue pairs whose Cα atoms are within 8 Å and are more than four positions apart in sequence — a standard proxy for tertiary packing density. The bounding box is the smallest axis-aligned box enclosing all Cα atoms.

  · 3Di is Foldseek's structural alphabet. Each residue is assigned one of twenty discrete states based on how its Cα sits relative to its spatial (not sequential) neighbors. Aligning 3Di strings finds structural homologs roughly as well as full 3D superposition, but orders of magnitude faster.

  · Solvent-accessible surface area (SASA) is the area in Å² traced out by the centre of a 1.4 Å probe sphere (a water molecule) rolled over the protein's van der Waals surface (Shrake–Rupley / Lee–Richards construction). Buried residues have near-zero SASA; fully exposed residues can exceed 200 Å². The total SASA scales roughly with the number of surface residues.

Ask how reliable the model is.

  · For AlphaFold models, the B-factor field carries pLDDT — the model's own estimate of local accuracy on a 0–100 scale. Regions with pLDDT<50 should be treated as essentially unmodeled; they often correspond to intrinsically disordered segments.

  · For experimental (PDB) structures, the B-factor (temperature factor) quantifies the positional spread of each atom in the crystal — a combination of thermal vibration and static disorder — in units of Å². High B-factors mark flexible loops or poorly resolved regions; low B-factors mark the rigid, well-ordered core.

  · Predicted Aligned Error (PAE) is an AlphaFold confidence matrix: entry (i, j) is the expected error in the position of residue j, in ångströms, when the prediction is superimposed on the true structure at residue i. Low PAE within a block of residues means that block is internally rigid and well-predicted; high PAE between two blocks means their relative placement is uncertain even if each block individually is confident.

Place it in context: what it resembles, what it is annotated as, and how it looks.

  · Structural nearest neighbors (via Foldseek easy-search vs the PDB). Reported per hit: target PDB id, E-value, and alignment TM-score. A TM-score above ~0.5 is the conventional threshold for 'same fold'.

  · Functional annotations link the protein to curated databases. InterPro entries identify conserved domains and families by matching the sequence against member-database signatures (Pfam, PROSITE, CDD, …). Gene Ontology (GO) terms describe molecular function, biological process, and cellular component in a controlled vocabulary. CATH places the structure in a hierarchical fold classification (Class/Architecture/Topology/Homologous-superfamily). The organism is the source species.

  · The contact map is a binary N×N matrix image: pixel (i, j) is dark where Cα_i and Cα_j are within 8 Å and |i−j|>4. Because the |i−j|>4 filter removes local helical contacts, off-diagonal stripes parallel to the main diagonal indicate parallel β-sheets; stripes perpendicular to it indicate antiparallel β-sheets. The Ramachandran plot scatters every residue's (φ, ψ) pair against the sterically allowed regions. The PAE heatmap renders the predicted-aligned-error matrix.

  · Six rendered views show the 3D structure from the faces of a cube — i.e. along ±x, ±y, ±z. Rendering representation is drawn randomly per protein from cartoon (secondary-structure ribbons), sticks (backbone bonds), or molecular surface; coloring is either N→C rainbow (blue at the N-terminus through red at the C-terminus) or one color per chain.